Protein AF-0000000081416696 (afdb_homodimer)

pLDDT: mean 93.21, std 8.23, range [50.76, 98.92]

Secondary structure (DSSP, 8-state):
-HHHHHHHHHHHHHHHHHHHHHHHTT-EEE-TTSSS--EEE--THHHHHHHHHHHHHHHHHHHHHTS--HHHHHHHHHHHHHHHHHHHHHHHHHHHHSSS---HHHHHHHHGGGGHHHHHTT-S-SEEEETTTEEEE-TTHIIIIIHHHHHHHHHHHHHHS--STTHHHHHHHHHHHHHHHHHHHTT-HHHHHHHHHHHHHHHHHHHHHSSSPSB--HHHHHHHHHHHHHHHHHHTT-HHHHHHHTHHHHHHHHHHHHHHHTT-------EEETTEEE-SSSS--SHHHHHHHHHHHHHS---HHHHHHHHHHHHHHHHHHHHIIIIIS--/-HHHHHHHHHHHHHHHHHHHHHHHTT-EEE-TTSSS--EEE--THHHHHHHHHHHHHHHHHHHHHTS--HHHHHHHHHHHHHHHHHHHHHHHHHHHHSSS---HHHHHHHHGGGGHHHHHTT-S-SEEEETTTEEEE-TTHIIIIIHHHHHHHHHHHHTTS--STTHHHHHHHHHHHHHHHHHHHTT-HHHHHHHHHHHHHHHHHHHHHSSSPSB--HHHHHHHHHHHHHHHHHHTT-HHHHHHHTHHHHHHHHHHHHHHHTT-------EEETTEEE-SSSS--SHHHHHHHHHHHHHS---HHHHHHHHHHHHHHHHHHHHIIIIIS--

Nearest PDB structures (foldseek):
  5o5e-assembly1_A-2  TM=8.323E-01  e=2.726E-16  Homo sapiens
  6fwz-assembly1_A-2  TM=8.519E-01  e=1.423E-15  Homo sapiens
  6bw6-assembly2_C  TM=8.238E-01  e=9.415E-16  Homo sapiens
  6bw6-assembly2_D  TM=8.063E-01  e=1.423E-15  Homo sapiens
  6bw5-assembly2_C  TM=8.082E-01  e=3.907E-15  Homo sapiens

Foldseek 3Di:
DVLLQQLQVQLQVVLVVQLVVQVVVVQWDAQQQDPDGDTAHEQSQVSLLRSLLRSLVVVLVCCVPPVVPPLLNLLSVLLNQLLVQQLVLQVQQSVVVSPPGDDPVVSLVSNQCSQVSCLVSVFAAQFAQDPPPGTDRNPNCCSVPVRSCQLSVQLVLLVLQDRFFLQSLLLLLLLLVLLLVLCVLLVLPSLNSSSSSSNSSSNSSSVQRHVVHNYGNTSSNRSSSRNSSSSSCRNSVNVPLSVLLCVLSVVLVVLQVVCVVVVHPDDNYFHHDPQFTAHPDPDGSGLLNVLSVVCCVVPVGHHSNSSSVVVSVVSNVSSVVSCCVCNVVPD/DVLLQQLQVQLQVVLVVQLVVQVVVVQWDAQQQDPDGDTAHEQSQVSLLRSLLRSLVVVLVCCVPPVVPPLLNLLSVLLNQLLVQQLVLQVQQSVPVSPPGDDPVVSLVSNQCSQVSCLVSVFAAQFAQDPPPGTDRNPNCCSVPVRSCQLSVQLVLLVLQDRFFLQSLLLLLLLLVLLLVLCVLLVLPSLNSSSSSSNSSSNSSSVQRHVVHNYGNTSSNRSSSRNSSSSSCRNSSNVPLSVLLCVLSVVLVVLQVVCVVVVHPDDNYFHHDPQFGAHPDPDGSGLLNVLSVVCCVVPVGHHSNSSSVVVSVVSNVSSVVSCCVCNVVPD

Radius of gyration: 25.68 Å; Cα contacts (8 Å, |Δi|>4): 1309; chains: 2; bounding box: 55×77×44 Å

InterPro domains:
  IPR000715 Glycosyl transferase, family 4 [PF00953] (78-236)
  IPR000715 Glycosyl transferase, family 4 [PTHR22926] (2-326)

Solvent-accessible surface area (backbone atoms only — not comparable to full-atom values): 31859 Å² total; per-residue (Å²): 109,65,34,20,51,48,0,17,52,41,0,31,52,43,30,56,52,44,37,56,50,25,54,76,70,62,41,53,42,69,43,64,63,43,79,75,84,46,70,25,17,50,50,36,14,57,14,26,53,54,3,26,49,50,6,49,49,48,52,34,43,44,28,37,74,71,65,62,35,66,75,58,36,44,57,49,39,25,51,49,39,30,38,48,47,28,28,48,55,14,41,55,33,36,68,46,25,83,56,73,45,71,55,70,64,57,49,57,60,67,38,55,68,38,26,50,47,42,38,41,69,56,57,44,64,39,66,42,72,41,86,95,74,43,79,44,71,46,55,72,48,28,46,71,42,51,43,36,51,39,22,39,46,30,12,55,40,46,50,62,62,46,70,54,60,32,40,55,47,50,47,47,44,52,51,39,49,46,50,26,52,48,18,56,74,70,64,24,60,68,21,22,53,53,26,36,7,47,43,17,2,40,51,24,35,33,72,44,16,30,76,80,43,50,27,39,46,42,39,19,30,28,25,20,51,17,28,46,52,33,48,34,18,36,57,40,67,34,55,66,57,50,55,58,64,38,45,69,42,52,50,28,50,53,22,41,51,53,23,52,77,68,73,39,84,80,71,54,47,38,41,46,55,96,77,21,37,36,56,81,50,95,64,67,42,30,60,57,33,47,40,25,51,52,32,28,73,74,69,70,51,15,33,68,70,55,36,41,49,51,53,46,48,55,52,49,51,44,41,52,53,44,44,45,45,46,64,72,66,60,96,109,64,35,21,52,48,0,17,53,43,0,32,53,43,30,56,51,44,36,56,51,24,54,75,70,60,42,52,41,71,42,64,64,42,78,73,86,46,70,24,17,49,49,36,14,56,13,25,52,53,4,25,50,50,6,49,49,48,52,34,45,42,28,38,75,70,64,63,36,65,75,58,37,45,57,50,38,24,51,50,38,29,38,48,49,28,27,50,56,15,43,55,34,34,66,45,29,83,43,80,46,70,55,70,65,58,50,55,61,66,39,55,68,39,25,48,47,43,37,41,71,56,55,45,63,38,66,42,72,41,86,95,74,43,77,46,71,48,56,71,47,28,46,71,42,50,43,38,49,39,21,38,46,31,12,56,40,46,51,63,61,47,72,52,61,30,38,55,46,51,49,48,44,53,51,39,50,45,51,27,52,47,17,56,75,69,65,23,59,68,22,23,51,54,26,36,7,46,44,18,2,39,52,24,34,33,74,43,16,30,76,82,43,51,29,39,46,43,39,20,31,28,27,20,50,16,29,45,53,33,47,33,18,35,56,41,67,34,52,65,57,50,55,57,63,39,46,69,44,54,52,30,51,53,23,40,50,52,24,51,75,69,73,40,82,80,73,52,45,38,41,48,52,97,77,22,36,36,57,83,49,96,65,69,42,31,61,58,32,48,40,25,50,53,31,29,72,73,68,69,51,15,33,69,70,56,36,41,49,51,54,46,47,53,51,48,51,44,41,51,52,42,44,45,44,46,62,73,66,60,96

Sequence (662 aa):
MLSFAIALMTSYLVTKKWIEIARRRGLVGKDMNKEGDIKVAEAGGIGFIMGLAMGLLFMVAVNAFVYDNMSSIVYLLASLSVALMAAFVGFVDDVLGWKKGLSHRAKVISTLPIAVPLMAVKAGVSRMKIPFIGSIDLGIAYPLVVVPVGVVGAANAFNMIAGLNGLEASMSLIINGTLAVIALTHKAWISFAVAMSVLGATLGFWIWNKYPAKVFPGDVFTYTSGALIATIAILGNMEGPALMLFIPYFIELMLYIRGKLNGVEKESWGVPRGGCLEPPYDKCYSVTHVAMKILKKVKGCATEKEVVLLINAFEAVLAIIVLYLYVFRGWMLSFAIALMTSYLVTKKWIEIARRRGLVGKDMNKEGDIKVAEAGGIGFIMGLAMGLLFMVAVNAFVYDNMSSIVYLLASLSVALMAAFVGFVDDVLGWKKGLSHRAKVISTLPIAVPLMAVKAGVSRMKIPFIGSIDLGIAYPLVVVPVGVVGAANAFNMIAGLNGLEASMSLIINGTLAVIALTHKAWISFAVAMSVLGATLGFWIWNKYPAKVFPGDVFTYTSGALIATIAILGNMEGPALMLFIPYFIELMLYIRGKLNGVEKESWGVPRGGCLEPPYDKCYSVTHVAMKILKKVKGCATEKEVVLLINAFEAVLAIIVLYLYVFRGW

Organism: NCBI:txid940294

Structure (mmCIF, N/CA/C/O backbone):
data_AF-0000000081416696-model_v1
#
loop_
_entity.id
_entity.type
_entity.pdbx_description
1 polymer 'Glycosyl transferase family 4'
#
loop_
_atom_site.group_PDB
_atom_site.id
_atom_site.type_symbol
_atom_site.label_atom_id
_atom_site.label_alt_id
_atom_site.label_comp_id
_atom_site.label_asym_id
_atom_site.label_entity_id
_atom_site.label_seq_id
_atom_site.pdbx_PDB_ins_code
_atom_site.Cartn_x
_atom_site.Cartn_y
_atom_site.Cartn_z
_atom_site.occupancy
_atom_site.B_iso_or_equiv
_atom_site.auth_seq_id
_atom_site.auth_comp_id
_atom_site.auth_asym_id
_atom_site.auth_atom_id
_atom_site.pdbx_PDB_model_num
ATOM 1 N N . MET A 1 1 ? -12.095 4.549 21.254 1 85.12 1 MET A N 1
ATOM 2 C CA . MET A 1 1 ? -10.911 4.636 22.104 1 85.12 1 MET A CA 1
ATOM 3 C C . MET A 1 1 ? -9.953 3.483 21.822 1 85.12 1 MET A C 1
ATOM 5 O O . MET A 1 1 ? -8.74 3.684 21.739 1 85.12 1 MET A O 1
ATOM 9 N N . LEU A 1 2 ? -10.486 2.299 21.483 1 93.73 2 LEU A N 1
ATOM 10 C CA . LEU A 1 2 ? -9.581 1.17 21.293 1 93.73 2 LEU A CA 1
ATOM 11 C C . LEU A 1 2 ? -8.838 1.286 19.967 1 93.73 2 LEU A C 1
ATOM 13 O O . LEU A 1 2 ? -7.662 0.928 19.876 1 93.73 2 LEU A O 1
ATOM 17 N N . SER A 1 3 ? -9.586 1.805 18.985 1 97.03 3 SER A N 1
ATOM 18 C CA . SER A 1 3 ? -8.905 2.01 17.71 1 97.03 3 SER A CA 1
ATOM 19 C C . SER A 1 3 ? -7.73 2.971 17.86 1 97.03 3 SER A C 1
ATOM 21 O O . SER A 1 3 ? -6.677 2.771 17.252 1 97.03 3 SER A O 1
ATOM 23 N N . PHE A 1 4 ? -7.885 4.003 18.669 1 98.46 4 PHE A N 1
ATOM 24 C CA . PHE A 1 4 ? -6.823 4.954 18.975 1 98.46 4 PHE A CA 1
ATOM 25 C C . PHE A 1 4 ? -5.638 4.251 19.628 1 98.46 4 PHE A C 1
ATOM 27 O O . PHE A 1 4 ? -4.495 4.425 19.202 1 98.46 4 PHE A O 1
ATOM 34 N N . ALA A 1 5 ? -5.87 3.491 20.599 1 98.66 5 ALA A N 1
ATOM 35 C CA . ALA A 1 5 ? -4.825 2.823 21.37 1 98.66 5 ALA A CA 1
ATOM 36 C C . ALA A 1 5 ? -4.072 1.81 20.511 1 98.66 5 ALA A C 1
ATOM 38 O O . ALA A 1 5 ? -2.845 1.714 20.586 1 98.66 5 ALA A O 1
ATOM 39 N N . ILE A 1 6 ? -4.762 1.054 19.691 1 98.38 6 ILE A N 1
ATOM 40 C CA . ILE A 1 6 ? -4.158 0.052 18.819 1 98.38 6 ILE A CA 1
ATOM 41 C C . ILE A 1 6 ? -3.278 0.738 17.777 1 98.38 6 ILE A C 1
ATOM 43 O O . ILE A 1 6 ? -2.151 0.304 17.525 1 98.38 6 ILE A O 1
ATOM 47 N N . ALA A 1 7 ? -3.83 1.787 17.205 1 98.78 7 ALA A N 1
ATOM 48 C CA . ALA A 1 7 ? -3.068 2.54 16.213 1 98.78 7 ALA A CA 1
ATOM 49 C C . ALA A 1 7 ? -1.809 3.142 16.829 1 98.78 7 ALA A C 1
ATOM 51 O O . ALA A 1 7 ? -0.73 3.085 16.235 1 98.78 7 ALA A O 1
ATOM 52 N N . LEU A 1 8 ? -1.94 3.706 18.041 1 98.84 8 LEU A N 1
ATOM 53 C CA . LEU A 1 8 ? -0.821 4.324 18.744 1 98.84 8 LEU A CA 1
ATOM 54 C C . LEU A 1 8 ? 0.263 3.296 19.051 1 98.84 8 LEU A C 1
ATOM 56 O O . LEU A 1 8 ? 1.435 3.511 18.733 1 98.84 8 LEU A O 1
ATOM 60 N N . MET A 1 9 ? -0.101 2.217 19.604 1 98.67 9 MET A N 1
ATOM 61 C CA . MET A 1 9 ? 0.857 1.202 20.034 1 98.67 9 MET A CA 1
ATOM 62 C C . MET A 1 9 ? 1.576 0.59 18.836 1 98.67 9 MET A C 1
ATOM 64 O O . MET A 1 9 ? 2.796 0.422 18.859 1 98.67 9 MET A O 1
ATOM 68 N N . THR A 1 10 ? 0.815 0.265 17.812 1 98.21 10 THR A N 1
ATOM 69 C CA . THR A 1 10 ? 1.411 -0.324 16.618 1 98.21 10 THR A CA 1
ATOM 70 C C . THR A 1 10 ? 2.363 0.662 15.946 1 98.21 10 THR A C 1
ATOM 72 O O . THR A 1 10 ? 3.481 0.299 15.576 1 98.21 10 THR A O 1
ATOM 75 N N . SER A 1 11 ? 1.882 1.885 15.781 1 98.72 11 SER A N 1
ATOM 76 C CA . SER A 1 11 ? 2.724 2.904 15.164 1 98.72 11 SER A CA 1
ATOM 77 C C . SER A 1 11 ? 3.997 3.133 15.972 1 98.72 11 SER A C 1
ATOM 79 O O . SER A 1 11 ? 5.086 3.248 15.407 1 98.72 11 SER A O 1
ATOM 81 N N . TYR A 1 12 ? 3.86 3.195 17.269 1 98.73 12 TYR A N 1
ATOM 82 C CA . TYR A 1 12 ? 5.002 3.404 18.154 1 98.73 12 TYR A CA 1
ATOM 83 C C . TYR A 1 12 ? 6.015 2.275 18.012 1 98.73 12 TYR A C 1
ATOM 85 O O . TYR A 1 12 ? 7.205 2.523 17.802 1 98.73 12 TYR A O 1
ATOM 93 N N . LEU A 1 13 ? 5.591 1.072 18.057 1 98.22 13 LEU A N 1
ATOM 94 C CA . LEU A 1 13 ? 6.474 -0.089 18.073 1 98.22 13 LEU A CA 1
ATOM 95 C C . LEU A 1 13 ? 7.104 -0.311 16.702 1 98.22 13 LEU A C 1
ATOM 97 O O . LEU A 1 13 ? 8.296 -0.612 16.603 1 98.22 13 LEU A O 1
ATOM 101 N N . VAL A 1 14 ? 6.343 -0.173 15.678 1 97.16 14 VAL A N 1
ATOM 102 C CA . VAL A 1 14 ? 6.849 -0.414 14.331 1 97.16 14 VAL A CA 1
ATOM 103 C C . VAL A 1 14 ? 7.843 0.68 13.949 1 97.16 14 VAL A C 1
ATOM 105 O O . VAL A 1 14 ? 8.863 0.406 13.311 1 97.16 14 VAL A O 1
ATOM 108 N N . THR A 1 15 ? 7.529 1.902 14.332 1 98.39 15 THR A N 1
ATOM 109 C CA . THR A 1 15 ? 8.461 2.985 14.04 1 98.39 15 THR A CA 1
ATOM 110 C C . THR A 1 15 ? 9.79 2.763 14.757 1 98.39 15 THR A C 1
ATOM 112 O O . THR A 1 15 ? 10.857 2.979 14.179 1 98.39 15 THR A O 1
ATOM 115 N N . LYS A 1 16 ? 9.707 2.381 16.01 1 98.29 16 LYS A N 1
ATOM 116 C CA . LYS A 1 16 ? 10.922 2.077 16.759 1 98.29 16 LYS A CA 1
ATOM 117 C C . LYS A 1 16 ? 11.763 1.026 16.039 1 98.29 16 LYS A C 1
ATOM 119 O O . LYS A 1 16 ? 12.972 1.198 15.873 1 98.29 16 LYS A O 1
ATOM 124 N N . LYS A 1 17 ? 11.196 0.024 15.602 1 95.84 17 LYS A N 1
ATOM 125 C CA . LYS A 1 17 ? 11.897 -1.045 14.898 1 95.84 17 LYS A CA 1
ATOM 126 C C . LYS A 1 17 ? 12.426 -0.562 13.551 1 95.84 17 LYS A C 1
ATOM 128 O O . LYS A 1 17 ? 13.518 -0.949 13.131 1 95.84 17 LYS A O 1
ATOM 133 N N . TRP A 1 18 ? 11.648 0.202 12.893 1 95.61 18 TRP A N 1
ATOM 134 C CA . TRP A 1 18 ? 12.044 0.746 11.598 1 95.61 18 TRP A CA 1
ATOM 135 C C . TRP A 1 18 ? 13.314 1.582 11.723 1 95.61 18 TRP A C 1
ATOM 137 O O . TRP A 1 18 ? 14.209 1.493 10.879 1 95.61 18 TRP A O 1
ATOM 147 N N . ILE A 1 19 ? 13.359 2.384 12.738 1 97.78 19 ILE A N 1
ATOM 148 C CA . ILE A 1 19 ? 14.52 3.239 12.962 1 97.78 19 ILE A CA 1
ATOM 149 C C . ILE A 1 19 ? 15.783 2.384 13.042 1 97.78 19 ILE A C 1
ATOM 151 O O . ILE A 1 19 ? 16.793 2.697 12.408 1 97.78 19 ILE A O 1
ATOM 155 N N . GLU A 1 20 ? 15.732 1.344 13.732 1 96.11 20 GLU A N 1
ATOM 156 C CA . GLU A 1 20 ? 16.873 0.449 13.896 1 96.11 20 GLU A CA 1
ATOM 157 C C . GLU A 1 20 ? 17.277 -0.181 12.566 1 96.11 20 GLU A C 1
ATOM 159 O O . GLU A 1 20 ? 18.458 -0.194 12.213 1 96.11 20 GLU A O 1
ATOM 164 N N . ILE A 1 21 ? 16.35 -0.61 11.875 1 92.66 21 ILE A N 1
ATOM 165 C CA . ILE A 1 21 ? 16.604 -1.307 10.619 1 92.66 21 ILE A CA 1
ATOM 166 C C . ILE A 1 21 ? 17.117 -0.318 9.575 1 92.66 21 ILE A C 1
ATOM 168 O O . ILE A 1 21 ? 18.044 -0.626 8.822 1 92.66 21 ILE A O 1
ATOM 172 N N . ALA A 1 22 ? 16.474 0.804 9.516 1 92.74 22 ALA A N 1
ATOM 173 C CA . ALA A 1 22 ? 16.864 1.828 8.551 1 92.74 22 ALA A CA 1
ATOM 174 C C . ALA A 1 22 ? 18.312 2.259 8.764 1 92.74 22 ALA A C 1
ATOM 176 O O . ALA A 1 22 ? 19.067 2.417 7.801 1 92.74 22 ALA A O 1
ATOM 177 N N . ARG A 1 23 ? 18.675 2.413 9.991 1 93.56 23 ARG A N 1
ATOM 178 C CA . ARG A 1 23 ? 20.048 2.792 10.31 1 93.56 23 ARG A CA 1
ATOM 179 C C . ARG A 1 23 ? 21.027 1.696 9.905 1 93.56 23 ARG A C 1
ATOM 181 O O . ARG A 1 23 ? 22.079 1.978 9.326 1 93.56 23 ARG A O 1
ATOM 188 N N . ARG A 1 24 ? 20.683 0.532 10.166 1 91.83 24 ARG A N 1
ATOM 189 C CA . ARG A 1 24 ? 21.541 -0.607 9.857 1 91.83 24 ARG A CA 1
ATOM 190 C C . ARG A 1 24 ? 21.697 -0.783 8.351 1 91.83 24 ARG A C 1
ATOM 192 O O . ARG A 1 24 ? 22.754 -1.201 7.875 1 91.83 24 ARG A O 1
ATOM 199 N N . ARG A 1 25 ? 20.722 -0.306 7.587 1 87.95 25 ARG A N 1
ATOM 200 C CA . ARG A 1 25 ? 20.718 -0.556 6.149 1 87.95 25 ARG A CA 1
ATOM 201 C C . ARG A 1 25 ? 21.107 0.698 5.374 1 87.95 25 ARG A C 1
ATOM 203 O O . ARG A 1 25 ? 21.028 0.724 4.144 1 87.95 25 ARG A O 1
ATOM 210 N N . GLY A 1 26 ? 21.314 1.742 6.121 1 88.43 26 GLY A N 1
ATOM 211 C CA . GLY A 1 26 ? 21.778 2.968 5.493 1 88.43 26 GLY A CA 1
ATOM 212 C C . GLY A 1 26 ? 20.654 3.794 4.895 1 88.43 26 GLY A C 1
ATOM 213 O O . GLY A 1 26 ? 20.893 4.648 4.039 1 88.43 26 GLY A O 1
ATOM 214 N N . LEU A 1 27 ? 19.486 3.484 5.229 1 89.95 27 LEU A N 1
ATOM 215 C CA . LEU A 1 27 ? 18.342 4.288 4.813 1 89.95 27 LEU A CA 1
ATOM 216 C C . LEU A 1 27 ? 18.189 5.517 5.703 1 89.95 27 LEU A C 1
ATOM 218 O O . LEU A 1 27 ? 17.221 5.624 6.46 1 89.95 27 LEU A O 1
ATOM 222 N N . VAL A 1 28 ? 19.103 6.428 5.593 1 93.75 28 VAL A N 1
ATOM 223 C CA . VAL A 1 28 ? 19.168 7.606 6.451 1 93.75 28 VAL A CA 1
ATOM 224 C C . VAL A 1 28 ? 19.394 8.854 5.6 1 93.75 28 VAL A C 1
ATOM 226 O O . VAL A 1 28 ? 19.866 8.761 4.464 1 93.75 28 VAL A O 1
ATOM 229 N N . GLY A 1 29 ? 18.945 9.965 6.115 1 92.42 29 GLY A N 1
ATOM 230 C CA . GLY A 1 29 ? 19.168 11.264 5.5 1 92.42 29 GLY A CA 1
ATOM 231 C C . GLY A 1 29 ? 19.819 12.264 6.437 1 92.42 29 GLY A C 1
ATOM 232 O O . GLY A 1 29 ? 19.713 12.138 7.658 1 92.42 29 GLY A O 1
ATOM 233 N N . LYS A 1 30 ? 20.543 13.213 5.92 1 93.52 30 LYS A N 1
ATOM 234 C CA . LYS A 1 30 ? 21.181 14.262 6.71 1 93.52 30 LYS A CA 1
ATOM 235 C C . LYS A 1 30 ? 20.149 15.245 7.255 1 93.52 30 LYS A C 1
ATOM 237 O O . LYS A 1 30 ? 19.253 15.679 6.527 1 93.52 30 LYS A O 1
ATOM 242 N N . ASP A 1 31 ? 20.194 15.505 8.488 1 95.01 31 ASP A N 1
ATOM 243 C CA . ASP A 1 31 ? 19.392 16.588 9.05 1 95.01 31 ASP A CA 1
ATOM 244 C C . ASP A 1 31 ? 19.961 17.95 8.662 1 95.01 31 ASP A C 1
ATOM 246 O O . ASP A 1 31 ? 20.902 18.438 9.293 1 95.01 31 ASP A O 1
ATOM 250 N N . MET A 1 32 ? 19.344 18.6 7.781 1 92.29 32 MET A N 1
ATOM 251 C CA . MET A 1 32 ? 19.862 19.82 7.168 1 92.29 32 MET A CA 1
ATOM 252 C C . MET A 1 32 ? 19.814 20.985 8.151 1 92.29 32 MET A C 1
ATOM 254 O O . MET A 1 32 ? 20.457 22.013 7.933 1 92.29 32 MET A O 1
ATOM 258 N N . ASN A 1 33 ? 19.082 20.786 9.193 1 94.45 33 ASN A N 1
ATOM 259 C CA . ASN A 1 33 ? 18.886 21.878 10.142 1 94.45 33 ASN A CA 1
ATOM 260 C C . ASN A 1 33 ? 19.895 21.815 11.285 1 94.45 33 ASN A C 1
ATOM 262 O O . ASN A 1 33 ? 19.769 22.542 12.271 1 94.45 33 ASN A O 1
ATOM 266 N N . LYS A 1 34 ? 20.774 20.902 11.197 1 93.65 34 LYS A N 1
ATOM 267 C CA . LYS A 1 34 ? 21.815 20.737 12.207 1 93.65 34 LYS A CA 1
ATOM 268 C C . LYS A 1 34 ? 23.203 20.928 11.603 1 93.65 34 LYS A C 1
ATOM 270 O O . LYS A 1 34 ? 23.423 20.618 10.43 1 93.65 34 LYS A O 1
ATOM 275 N N . GLU A 1 35 ? 24.012 21.451 12.392 1 92.11 35 GLU A N 1
ATOM 276 C CA . GLU A 1 35 ? 25.411 21.503 11.977 1 92.11 35 GLU A CA 1
ATOM 277 C C . GLU A 1 35 ? 26.045 20.115 12.001 1 92.11 35 GLU A C 1
ATOM 279 O O . GLU A 1 35 ? 25.676 19.272 12.823 1 92.11 35 GLU A O 1
ATOM 284 N N . GLY A 1 36 ? 26.867 19.847 11.044 1 90.21 36 GLY A N 1
ATOM 285 C CA . GLY A 1 36 ? 27.518 18.548 10.987 1 90.21 36 GLY A CA 1
ATOM 286 C C . GLY A 1 36 ? 26.765 17.539 10.141 1 90.21 36 GLY A C 1
ATOM 287 O O . GLY A 1 36 ? 25.901 17.911 9.344 1 90.21 36 GLY A O 1
ATOM 288 N N . ASP A 1 37 ? 27.136 16.299 10.252 1 91.91 37 ASP A N 1
ATOM 289 C CA . ASP A 1 37 ? 26.553 15.231 9.446 1 91.91 37 ASP A CA 1
ATOM 290 C C . ASP A 1 37 ? 25.709 14.293 10.305 1 91.91 37 ASP A C 1
ATOM 292 O O . ASP A 1 37 ? 25.965 13.087 10.352 1 91.91 37 ASP A O 1
ATOM 296 N N . ILE A 1 38 ? 24.659 14.919 10.832 1 94.14 38 ILE A N 1
ATOM 297 C CA . ILE A 1 38 ? 23.744 14.133 11.653 1 94.14 38 ILE A CA 1
ATOM 298 C C . ILE A 1 38 ? 22.761 13.383 10.758 1 94.14 38 ILE A C 1
ATOM 300 O O . ILE A 1 38 ? 21.99 14 10.019 1 94.14 38 ILE A O 1
ATOM 304 N N . LYS A 1 39 ? 22.777 12.046 10.843 1 96.06 39 LYS A N 1
ATOM 305 C CA . LYS A 1 39 ? 21.928 11.204 10.003 1 96.06 39 LYS A CA 1
ATOM 306 C C . LYS A 1 39 ? 20.707 10.712 10.775 1 96.06 39 LYS A C 1
ATOM 308 O O . LYS A 1 39 ? 20.812 10.35 11.949 1 96.06 39 LYS A O 1
ATOM 313 N N . VAL A 1 40 ? 19.583 10.771 10.091 1 97.06 40 VAL A N 1
ATOM 314 C CA . VAL A 1 40 ? 18.316 10.365 10.69 1 97.06 40 VAL A CA 1
ATOM 315 C C . VAL A 1 40 ? 17.611 9.363 9.779 1 97.06 40 VAL A C 1
ATOM 317 O O . VAL A 1 40 ? 17.667 9.482 8.553 1 97.06 40 VAL A O 1
ATOM 320 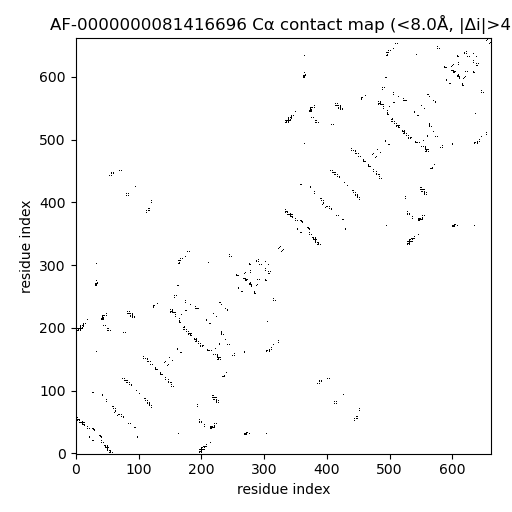N N . ALA A 1 41 ? 16.992 8.381 10.38 1 96.89 41 ALA A N 1
ATOM 321 C CA . ALA A 1 41 ? 16.253 7.389 9.603 1 96.89 41 ALA A CA 1
ATOM 322 C C . ALA A 1 41 ? 15.194 8.054 8.729 1 96.89 41 ALA A C 1
ATOM 324 O O . ALA A 1 41 ? 14.565 9.032 9.141 1 96.89 41 ALA A O 1
ATOM 325 N N . GLU A 1 42 ? 14.958 7.512 7.54 1 94.87 42 GLU A N 1
ATOM 326 C CA . GLU A 1 42 ? 13.986 8.058 6.597 1 94.87 42 GLU A CA 1
ATOM 327 C C . GLU A 1 42 ? 12.766 7.149 6.474 1 94.87 42 GLU A C 1
ATOM 329 O O . GLU A 1 42 ? 12.755 6.039 7.011 1 94.87 42 GLU A O 1
ATOM 334 N N . ALA A 1 43 ? 11.751 7.635 5.84 1 94.87 43 ALA A N 1
ATOM 335 C CA . ALA A 1 43 ? 10.535 6.891 5.52 1 94.87 43 ALA A CA 1
ATOM 336 C C . ALA A 1 43 ? 9.843 6.401 6.788 1 94.87 43 ALA A C 1
ATOM 338 O O . ALA A 1 43 ? 9.412 5.247 6.861 1 94.87 43 ALA A O 1
ATOM 339 N N . GLY A 1 44 ? 9.809 7.24 7.747 1 95.45 44 GLY A N 1
ATOM 340 C CA . GLY A 1 44 ? 9.202 6.88 9.018 1 95.45 44 GLY A CA 1
ATOM 341 C C . GLY A 1 44 ? 7.701 6.68 8.928 1 95.45 44 GLY A C 1
ATOM 342 O O . GLY A 1 44 ? 7.095 6.077 9.816 1 95.45 44 GLY A O 1
ATOM 343 N N . GLY A 1 45 ? 7.083 7.13 7.85 1 97.34 45 GLY A N 1
ATOM 344 C CA . GLY A 1 45 ? 5.655 6.968 7.629 1 97.34 45 GLY A CA 1
ATOM 345 C C . GLY A 1 45 ? 5.216 5.516 7.605 1 97.34 45 GLY A C 1
ATOM 346 O O . GLY A 1 45 ? 4.025 5.22 7.729 1 97.34 45 GLY A O 1
ATOM 347 N N . ILE A 1 46 ? 6.144 4.585 7.53 1 96.66 46 ILE A N 1
ATOM 348 C CA . ILE A 1 46 ? 5.834 3.16 7.519 1 96.66 46 ILE A CA 1
ATOM 349 C C . ILE A 1 46 ? 5.179 2.764 8.841 1 96.66 46 ILE A C 1
ATOM 351 O O . ILE A 1 46 ? 4.2 2.015 8.855 1 96.66 46 ILE A O 1
ATOM 355 N N . GLY A 1 47 ? 5.748 3.239 9.921 1 97.85 47 GLY A N 1
ATOM 356 C CA . GLY A 1 47 ? 5.133 2.966 11.21 1 97.85 47 GLY A CA 1
ATOM 357 C C . GLY A 1 47 ? 3.748 3.57 11.35 1 97.85 47 GLY A C 1
ATOM 358 O O . GLY A 1 47 ? 2.839 2.933 11.887 1 97.85 47 GLY A O 1
ATOM 359 N N . PHE A 1 48 ? 3.566 4.747 10.857 1 98.68 48 PHE A N 1
ATOM 360 C CA . PHE A 1 48 ? 2.294 5.46 10.88 1 98.68 48 PHE A CA 1
ATOM 361 C C . PHE A 1 48 ? 1.221 4.679 10.131 1 98.68 48 PHE A C 1
ATOM 363 O O . PHE A 1 48 ? 0.138 4.434 10.665 1 98.68 48 PHE A O 1
ATOM 370 N N . ILE A 1 49 ? 1.5 4.238 8.866 1 98.45 49 ILE A N 1
ATOM 371 C CA . ILE A 1 49 ? 0.492 3.592 8.031 1 98.45 49 ILE A CA 1
ATOM 372 C C . ILE A 1 49 ? 0.151 2.218 8.603 1 98.45 49 ILE A C 1
ATOM 374 O O . ILE A 1 49 ? -0.996 1.773 8.524 1 98.45 49 ILE A O 1
ATOM 378 N N . MET A 1 50 ? 1.114 1.532 9.155 1 97.72 50 MET A N 1
ATOM 379 C CA . MET A 1 50 ? 0.824 0.237 9.765 1 97.72 50 MET A CA 1
ATOM 380 C C . MET A 1 50 ? -0.071 0.4 10.988 1 97.72 50 MET A C 1
ATOM 382 O O . MET A 1 50 ? -0.996 -0.387 11.195 1 97.72 50 MET A O 1
ATOM 386 N N . GLY A 1 51 ? 0.257 1.393 11.8 1 98.42 51 GLY A N 1
ATOM 387 C CA . GLY A 1 51 ? -0.604 1.676 12.938 1 98.42 51 GLY A CA 1
ATOM 388 C C . GLY A 1 51 ? -2.01 2.081 12.536 1 98.42 51 GLY A C 1
ATOM 389 O O . GLY A 1 51 ? -2.988 1.596 13.109 1 98.42 51 GLY A O 1
ATOM 390 N N . LEU A 1 52 ? -2.104 2.948 11.583 1 98.64 52 LEU A N 1
ATOM 391 C CA . LEU A 1 52 ? -3.393 3.412 11.083 1 98.64 52 LEU A CA 1
ATOM 392 C C . LEU A 1 52 ? -4.219 2.248 10.546 1 98.64 52 LEU A C 1
ATOM 394 O O . LEU A 1 52 ? -5.41 2.137 10.844 1 98.64 52 LEU A O 1
ATOM 398 N N . ALA A 1 53 ? -3.585 1.42 9.709 1 98.25 53 ALA A N 1
ATOM 399 C CA . ALA A 1 53 ? -4.274 0.266 9.137 1 98.25 53 ALA A CA 1
ATOM 400 C C . ALA A 1 53 ? -4.817 -0.647 10.233 1 98.25 53 ALA A C 1
ATOM 402 O O . ALA A 1 53 ? -5.956 -1.114 10.153 1 98.25 53 ALA A O 1
ATOM 403 N N . MET A 1 54 ? -4.026 -0.856 11.255 1 97.99 54 MET A N 1
ATOM 404 C CA . MET A 1 54 ? -4.468 -1.722 12.344 1 97.99 54 MET A CA 1
ATOM 405 C C . MET A 1 54 ? -5.648 -1.103 13.086 1 97.99 54 MET A C 1
ATOM 407 O O . MET A 1 54 ? -6.567 -1.812 13.5 1 97.99 54 MET A O 1
ATOM 411 N N . GLY A 1 55 ? -5.568 0.179 13.315 1 98.45 55 GLY A N 1
ATOM 412 C CA . GLY A 1 55 ? -6.691 0.858 13.941 1 98.45 55 GLY A CA 1
ATOM 413 C C . GLY A 1 55 ? -7.972 0.762 13.133 1 98.45 55 GLY A C 1
ATOM 414 O O . GLY A 1 55 ? -9.033 0.45 13.677 1 98.45 55 GLY A O 1
ATOM 415 N N . LEU A 1 56 ? -7.89 1.012 11.866 1 98.34 56 LEU A N 1
ATOM 416 C CA . LEU A 1 56 ? -9.05 0.956 10.983 1 98.34 56 LEU A CA 1
ATOM 417 C C . LEU A 1 56 ? -9.579 -0.47 10.87 1 98.34 56 LEU A C 1
ATOM 419 O O . LEU A 1 56 ? -10.793 -0.687 10.851 1 98.34 56 LEU A O 1
ATOM 423 N N . LEU A 1 57 ? -8.649 -1.415 10.745 1 97.96 57 LEU A N 1
ATOM 424 C CA . LEU A 1 57 ? -9.058 -2.812 10.644 1 97.96 57 LEU A CA 1
ATOM 425 C C . LEU A 1 57 ? -9.791 -3.256 11.906 1 97.96 57 LEU A C 1
ATOM 427 O O . LEU A 1 57 ? -10.711 -4.074 11.84 1 97.96 57 LEU A O 1
ATOM 431 N N . PHE A 1 58 ? -9.328 -2.778 13.002 1 97.36 58 PHE A N 1
ATOM 432 C CA . PHE A 1 58 ? -10.042 -3.071 14.238 1 97.36 58 PHE A CA 1
ATOM 433 C C . PHE A 1 58 ? -11.486 -2.589 14.157 1 97.36 58 PHE A C 1
ATOM 435 O O . PHE A 1 58 ? -12.409 -3.312 14.537 1 97.36 58 PHE A O 1
ATOM 442 N N . MET A 1 59 ? -11.693 -1.391 13.69 1 97.37 59 MET A N 1
ATOM 443 C CA . MET A 1 59 ? -13.04 -0.844 13.561 1 97.37 59 MET A CA 1
ATOM 444 C C . MET A 1 59 ? -13.859 -1.644 12.553 1 97.37 59 MET A C 1
ATOM 446 O O . MET A 1 59 ? -15.061 -1.841 12.739 1 97.37 59 MET A O 1
ATOM 450 N N . VAL A 1 60 ? -13.221 -2.069 11.486 1 96.12 60 VAL A N 1
ATOM 451 C CA . VAL A 1 60 ? -13.879 -2.913 10.493 1 96.12 60 VAL A CA 1
ATOM 452 C C . VAL A 1 60 ? -14.345 -4.212 11.147 1 96.12 60 VAL A C 1
ATOM 454 O O . VAL A 1 60 ? -15.487 -4.635 10.956 1 96.12 60 VAL A O 1
ATOM 457 N N . ALA A 1 61 ? -13.497 -4.816 11.918 1 94.56 61 ALA A N 1
ATOM 458 C CA . ALA A 1 61 ? -13.817 -6.071 12.592 1 94.56 61 ALA A CA 1
ATOM 459 C C . ALA A 1 61 ? -14.959 -5.884 13.587 1 94.56 61 ALA A C 1
ATOM 461 O O . ALA A 1 61 ? -15.867 -6.716 13.663 1 94.56 61 ALA A O 1
ATOM 462 N N . VAL A 1 62 ? -14.91 -4.835 14.351 1 95.03 62 VAL A N 1
ATOM 463 C CA . VAL A 1 62 ? -15.938 -4.558 15.349 1 95.03 62 VAL A CA 1
ATOM 464 C C . VAL A 1 62 ? -17.289 -4.371 14.661 1 95.03 62 VAL A C 1
ATOM 466 O O . VAL A 1 62 ? -18.305 -4.899 15.119 1 95.03 62 VAL A O 1
ATOM 469 N N . ASN A 1 63 ? -17.308 -3.645 13.604 1 94.38 63 ASN A N 1
ATOM 470 C CA . ASN A 1 63 ? -18.557 -3.406 12.889 1 94.38 63 ASN A CA 1
ATOM 471 C C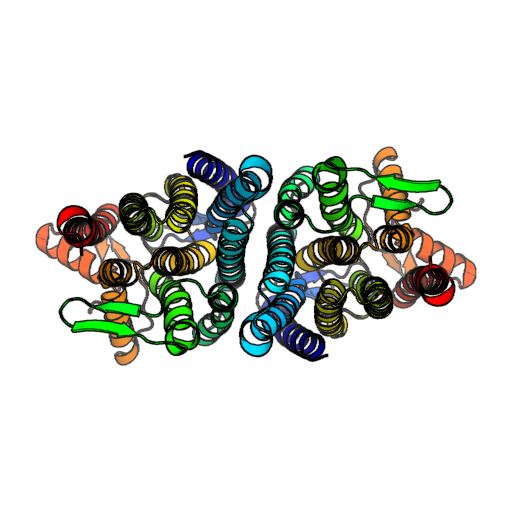 . ASN A 1 63 ? -19.067 -4.674 12.211 1 94.38 63 ASN A C 1
ATOM 473 O O . ASN A 1 63 ? -20.276 -4.865 12.071 1 94.38 63 ASN A O 1
ATOM 477 N N . ALA A 1 64 ? -18.161 -5.519 11.855 1 92.94 64 ALA A N 1
ATOM 478 C CA . ALA A 1 64 ? -18.538 -6.755 11.175 1 92.94 64 ALA A CA 1
ATOM 479 C C . ALA A 1 64 ? -19.069 -7.786 12.167 1 92.94 64 ALA A C 1
ATOM 481 O O . ALA A 1 64 ? -20.088 -8.433 11.914 1 92.94 64 ALA A O 1
ATOM 482 N N . PHE A 1 65 ? -18.469 -7.913 13.326 1 92.35 65 PHE A N 1
ATOM 483 C CA . PHE A 1 65 ? -18.717 -9.086 14.156 1 92.35 65 PHE A CA 1
ATOM 484 C C . PHE A 1 65 ? -19.44 -8.699 15.44 1 92.35 65 PHE A C 1
ATOM 486 O O . PHE A 1 65 ? -20.002 -9.556 16.125 1 92.35 65 PHE A O 1
ATOM 493 N N . VAL A 1 66 ? -19.373 -7.441 15.769 1 92.4 66 VAL A N 1
ATOM 494 C CA . VAL A 1 66 ? -20.052 -7.004 16.984 1 92.4 66 VAL A CA 1
ATOM 495 C C . VAL A 1 66 ? -21.344 -6.274 16.621 1 92.4 66 VAL A C 1
ATOM 497 O O . VAL A 1 66 ? -22.423 -6.636 17.095 1 92.4 66 VAL A O 1
ATOM 500 N N . TYR A 1 67 ? -21.312 -5.368 15.689 1 92.67 67 TYR A N 1
ATOM 501 C CA . TYR A 1 67 ? -22.464 -4.526 15.388 1 92.67 67 TYR A CA 1
ATOM 502 C C . TYR A 1 67 ? -23.202 -5.032 14.154 1 92.67 67 TYR A C 1
ATOM 504 O O . TYR A 1 67 ? -24.356 -4.664 13.919 1 92.67 67 TYR A O 1
ATOM 512 N N . ASP A 1 68 ? -22.528 -5.84 13.31 1 90.81 68 ASP A N 1
ATOM 513 C CA . ASP A 1 68 ? -23.083 -6.347 12.059 1 90.81 68 ASP A CA 1
ATOM 514 C C . ASP A 1 68 ? -23.609 -5.207 11.189 1 90.81 68 ASP A C 1
ATOM 516 O O . ASP A 1 68 ? -24.763 -5.231 10.756 1 90.81 68 ASP A O 1
ATOM 520 N N . ASN A 1 69 ? -22.863 -4.139 11.022 1 91.66 69 ASN A N 1
ATOM 521 C CA . ASN A 1 69 ? -23.219 -2.927 10.291 1 91.66 69 ASN A CA 1
ATOM 522 C C . ASN A 1 69 ? -22.44 -2.813 8.983 1 91.66 69 ASN A C 1
ATOM 524 O O . ASN A 1 69 ? -21.407 -2.144 8.928 1 91.66 69 ASN A O 1
ATOM 528 N N . MET A 1 70 ? -23.023 -3.272 7.954 1 87.84 70 MET A N 1
ATOM 529 C CA . MET A 1 70 ? -22.378 -3.321 6.645 1 87.84 70 MET A CA 1
ATOM 530 C C . MET A 1 70 ? -22.189 -1.918 6.078 1 87.84 70 MET A C 1
ATOM 532 O O . MET A 1 70 ? -21.213 -1.655 5.373 1 87.84 70 MET A O 1
ATOM 536 N N . SER A 1 71 ? -23.089 -1.078 6.44 1 89.79 71 SER A N 1
ATOM 537 C CA . SER A 1 71 ? -23.021 0.287 5.926 1 89.79 71 SER A CA 1
ATOM 538 C C . SER A 1 71 ? -21.763 0.999 6.413 1 89.79 71 SER A C 1
ATOM 540 O O . SER A 1 71 ? -21.125 1.732 5.654 1 89.79 71 SER A O 1
ATOM 542 N N . SER A 1 72 ? -21.333 0.771 7.644 1 94.51 72 SER A N 1
ATOM 543 C CA . SER A 1 72 ? -20.139 1.389 8.21 1 94.51 72 SER A CA 1
ATOM 544 C C . SER A 1 72 ? -18.87 0.781 7.622 1 94.51 72 SER A C 1
ATOM 546 O O . SER A 1 72 ? -17.878 1.483 7.413 1 94.51 72 SER A O 1
ATOM 548 N N . ILE A 1 73 ? -18.964 -0.497 7.328 1 96.29 73 ILE A N 1
ATOM 549 C CA . ILE A 1 73 ? -17.801 -1.239 6.855 1 96.29 73 ILE A CA 1
ATOM 550 C C . ILE A 1 73 ? -17.35 -0.685 5.505 1 96.29 73 ILE A C 1
ATOM 552 O O . ILE A 1 73 ? -16.15 -0.543 5.255 1 96.29 73 ILE A O 1
ATOM 556 N N . VAL A 1 74 ? -18.323 -0.291 4.694 1 95.84 74 VAL A N 1
ATOM 557 C CA . VAL A 1 74 ? -18.01 0.18 3.349 1 95.84 74 VAL A CA 1
ATOM 558 C C . VAL A 1 74 ? -17.2 1.472 3.43 1 95.84 74 VAL A C 1
ATOM 560 O O . VAL A 1 74 ? -16.211 1.638 2.712 1 95.84 74 VAL A O 1
ATOM 563 N N . TYR A 1 75 ? -17.534 2.382 4.284 1 97.57 75 TYR A N 1
ATOM 564 C CA . TYR A 1 75 ? -16.837 3.655 4.429 1 97.57 75 TYR A CA 1
ATOM 565 C C . TYR A 1 75 ? -15.46 3.455 5.051 1 97.57 75 TYR A C 1
ATOM 567 O O . TYR A 1 75 ? -14.503 4.144 4.691 1 97.57 75 TYR A O 1
ATOM 575 N N . LEU A 1 76 ? -15.361 2.499 5.983 1 98.15 76 LEU A N 1
ATOM 576 C CA . LEU A 1 76 ? -14.078 2.202 6.612 1 98.15 76 LEU A CA 1
ATOM 577 C C . LEU A 1 76 ? -13.113 1.578 5.61 1 98.15 76 LEU A C 1
ATOM 579 O O . LEU A 1 76 ? -11.929 1.921 5.586 1 98.15 76 LEU A O 1
ATOM 583 N N . LEU A 1 77 ? -13.622 0.723 4.772 1 98.09 77 LEU A N 1
ATOM 584 C CA . LEU A 1 77 ? -12.79 0.103 3.746 1 98.09 77 LEU A CA 1
ATOM 585 C C . LEU A 1 77 ? -12.363 1.127 2.699 1 98.09 77 LEU A C 1
ATOM 587 O O . LEU A 1 77 ? -11.245 1.065 2.184 1 98.09 77 LEU A O 1
ATOM 591 N N . ALA A 1 78 ? -13.273 2.01 2.348 1 98.2 78 ALA A N 1
ATOM 592 C CA . ALA A 1 78 ? -12.913 3.093 1.437 1 98.2 78 ALA A CA 1
ATOM 593 C C . ALA A 1 78 ? -11.791 3.949 2.018 1 98.2 78 ALA A C 1
ATOM 595 O O . ALA A 1 78 ? -10.83 4.281 1.321 1 98.2 78 ALA A O 1
ATOM 596 N N . SER A 1 79 ? -11.902 4.276 3.282 1 98.65 79 SER A N 1
ATOM 597 C CA . SER A 1 79 ? -10.879 5.066 3.96 1 98.65 79 SER A CA 1
ATOM 598 C C . SER A 1 79 ? -9.542 4.332 3.989 1 98.65 79 SER A C 1
ATOM 600 O O . SER A 1 79 ? -8.49 4.938 3.775 1 98.65 79 SER A O 1
ATOM 602 N N . LEU A 1 80 ? -9.622 3.059 4.288 1 98.63 80 LEU A N 1
ATOM 603 C CA . LEU A 1 80 ? -8.421 2.23 4.309 1 98.63 80 LEU A CA 1
ATOM 604 C C . LEU A 1 80 ? -7.758 2.199 2.936 1 98.63 80 LEU A C 1
ATOM 606 O O . LEU A 1 80 ? -6.533 2.29 2.832 1 98.63 80 LEU A O 1
ATOM 610 N N . SER A 1 81 ? -8.539 2.076 1.905 1 98.41 81 SER A N 1
ATOM 611 C CA . SER A 1 81 ? -8.019 2.056 0.542 1 98.41 81 SER A CA 1
ATOM 612 C C . SER A 1 81 ? -7.32 3.368 0.198 1 98.41 81 SER A C 1
ATOM 614 O O . SER A 1 81 ? -6.241 3.365 -0.399 1 98.41 81 SER A O 1
ATOM 616 N N . VAL A 1 82 ? -7.934 4.455 0.558 1 98.54 82 VAL A N 1
ATOM 617 C CA . VAL A 1 82 ? -7.345 5.77 0.325 1 98.54 82 VAL A CA 1
ATOM 618 C C . VAL A 1 82 ? -5.996 5.864 1.035 1 98.54 82 VAL A C 1
ATOM 620 O O . VAL A 1 82 ? -5.003 6.287 0.439 1 98.54 82 VAL A O 1
ATOM 623 N N . ALA A 1 83 ? -5.987 5.463 2.272 1 98.62 83 ALA A N 1
ATOM 624 C CA . ALA A 1 83 ? -4.77 5.525 3.077 1 98.62 83 ALA A CA 1
ATOM 625 C C . ALA A 1 83 ? -3.661 4.677 2.462 1 98.62 83 ALA A C 1
ATOM 627 O O . ALA A 1 83 ? -2.523 5.133 2.328 1 98.62 83 ALA A O 1
ATOM 628 N N . LEU A 1 84 ? -3.993 3.498 2.083 1 98.28 84 LEU A N 1
ATOM 629 C CA . LEU A 1 84 ? -3.001 2.557 1.575 1 98.28 84 LEU A CA 1
ATOM 630 C C . LEU A 1 84 ? -2.479 3 0.212 1 98.28 84 LEU A C 1
ATOM 632 O O . LEU A 1 84 ? -1.293 2.842 -0.084 1 98.28 84 LEU A O 1
ATOM 636 N N . MET A 1 85 ? -3.341 3.472 -0.621 1 97.84 85 MET A N 1
ATOM 637 C CA . MET A 1 85 ? -2.9 3.949 -1.929 1 97.84 85 MET A CA 1
ATOM 638 C C . MET A 1 85 ? -1.971 5.15 -1.785 1 97.84 85 MET A C 1
ATOM 640 O O . MET A 1 85 ? -0.935 5.222 -2.448 1 97.84 85 MET A O 1
ATOM 644 N N . ALA A 1 86 ? -2.381 6.072 -0.927 1 97.59 86 ALA A N 1
ATOM 645 C CA . ALA A 1 86 ? -1.528 7.232 -0.685 1 97.59 86 ALA A CA 1
ATOM 646 C C . ALA A 1 86 ? -0.179 6.811 -0.109 1 97.59 86 ALA A C 1
ATOM 648 O O . ALA A 1 86 ? 0.863 7.339 -0.502 1 97.59 86 ALA A O 1
ATOM 649 N N . ALA A 1 87 ? -0.223 5.9 0.831 1 97.48 87 ALA A N 1
ATOM 650 C CA . ALA A 1 87 ? 0.997 5.402 1.461 1 97.48 87 ALA A CA 1
ATOM 651 C C . ALA A 1 87 ? 1.901 4.716 0.441 1 97.48 87 ALA A C 1
ATOM 653 O O . ALA A 1 87 ? 3.127 4.833 0.511 1 97.48 87 ALA A O 1
ATOM 654 N N . PHE A 1 88 ? 1.303 3.984 -0.411 1 95.17 88 PHE A N 1
ATOM 655 C CA . PHE A 1 88 ? 2.079 3.269 -1.418 1 95.17 88 PHE A CA 1
ATOM 656 C C . PHE A 1 88 ? 2.793 4.245 -2.346 1 95.17 88 PHE A C 1
ATOM 658 O O . PHE A 1 88 ? 3.982 4.085 -2.627 1 95.17 88 PHE A O 1
ATOM 665 N N . VAL A 1 89 ? 2.096 5.234 -2.823 1 93.6 89 VAL A N 1
ATOM 666 C CA . VAL A 1 89 ? 2.684 6.267 -3.67 1 93.6 89 VAL A CA 1
ATOM 667 C C . VAL A 1 89 ? 3.811 6.972 -2.919 1 93.6 89 VAL A C 1
ATOM 669 O O . VAL A 1 89 ? 4.903 7.16 -3.461 1 93.6 89 VAL A O 1
ATOM 672 N N . GLY A 1 90 ? 3.521 7.307 -1.686 1 94.76 90 GLY A N 1
ATOM 673 C CA . GLY A 1 90 ? 4.523 7.972 -0.868 1 94.76 90 GLY A CA 1
ATOM 674 C C . GLY A 1 90 ? 5.755 7.122 -0.624 1 94.76 90 GLY A C 1
ATOM 675 O O . GLY A 1 90 ? 6.88 7.625 -0.657 1 94.76 90 GLY A O 1
ATOM 676 N N . PHE A 1 91 ? 5.576 5.862 -0.405 1 93.77 91 PHE A N 1
ATOM 677 C CA . PHE A 1 91 ? 6.691 4.972 -0.107 1 93.77 91 PHE A CA 1
ATOM 678 C C . PHE A 1 91 ? 7.571 4.775 -1.336 1 93.77 91 PHE A C 1
ATOM 680 O O . PHE A 1 91 ? 8.798 4.738 -1.229 1 93.77 91 PHE A O 1
ATOM 687 N N . VAL A 1 92 ? 6.962 4.587 -2.465 1 92.05 92 VAL A N 1
ATOM 688 C CA . VAL A 1 92 ? 7.721 4.485 -3.706 1 92.05 92 VAL A CA 1
ATOM 689 C C . VAL A 1 92 ? 8.567 5.741 -3.9 1 92.05 92 VAL A C 1
ATOM 691 O O . VAL A 1 92 ? 9.744 5.656 -4.257 1 92.05 92 VAL A O 1
ATOM 694 N N . ASP A 1 93 ? 8.024 6.84 -3.609 1 91.43 93 ASP A N 1
ATOM 695 C CA . ASP A 1 93 ? 8.742 8.104 -3.74 1 91.43 93 ASP A CA 1
ATOM 696 C C . ASP A 1 93 ? 9.894 8.187 -2.742 1 91.43 93 ASP A C 1
ATOM 698 O O . ASP A 1 93 ? 10.977 8.674 -3.074 1 91.43 93 ASP A O 1
ATOM 702 N N . ASP A 1 94 ? 9.662 7.765 -1.52 1 91.93 94 ASP A N 1
ATOM 703 C CA . ASP A 1 94 ? 10.704 7.767 -0.498 1 91.93 94 ASP A CA 1
ATOM 704 C C . ASP A 1 94 ? 11.888 6.9 -0.92 1 91.93 94 ASP A C 1
ATOM 706 O O . ASP A 1 94 ? 13.044 7.27 -0.702 1 91.93 94 ASP A O 1
ATOM 710 N N . VAL A 1 95 ? 11.584 5.808 -1.495 1 86.65 95 VAL A N 1
ATOM 711 C CA . VAL A 1 95 ? 12.623 4.863 -1.89 1 86.65 95 VAL A CA 1
ATOM 712 C C . VAL A 1 95 ? 13.404 5.421 -3.078 1 86.65 95 VAL A C 1
ATOM 714 O O . VAL A 1 95 ? 14.623 5.255 -3.16 1 86.65 95 VAL A O 1
ATOM 717 N N . LEU A 1 96 ? 12.647 6.091 -3.945 1 84.55 96 LEU A N 1
ATOM 718 C CA . LEU A 1 96 ? 13.296 6.641 -5.129 1 84.55 96 LEU A CA 1
ATOM 719 C C . LEU A 1 96 ? 14.066 7.912 -4.786 1 84.55 96 LEU A C 1
ATOM 721 O O . LEU A 1 96 ? 15.021 8.271 -5.479 1 84.55 96 LEU A O 1
ATOM 725 N N . GLY A 1 97 ? 13.411 8.808 -3.866 1 73.03 97 GLY A N 1
ATOM 726 C CA . GLY A 1 97 ? 14.01 10.071 -3.466 1 73.03 97 GLY A CA 1
ATOM 727 C C . GLY A 1 97 ? 15.205 9.899 -2.546 1 73.03 97 GLY A C 1
ATOM 728 O O . GLY A 1 97 ? 15.947 10.852 -2.3 1 73.03 97 GLY A O 1
ATOM 729 N N . TRP A 1 98 ? 15.2 8.965 -1.653 1 53.9 98 TRP A N 1
ATOM 730 C CA . TRP A 1 98 ? 16.431 8.739 -0.903 1 53.9 98 TRP A CA 1
ATOM 731 C C . TRP A 1 98 ? 17.655 9.031 -1.764 1 53.9 98 TRP A C 1
ATOM 733 O O . TRP A 1 98 ? 18.705 9.421 -1.248 1 53.9 98 TRP A O 1
ATOM 743 N N . LYS A 1 99 ? 17.171 9.211 -2.979 1 50.76 99 LYS A N 1
ATOM 744 C CA . LYS A 1 99 ? 18.11 9.883 -3.873 1 50.76 99 LYS A CA 1
ATOM 745 C C . LYS A 1 99 ? 17.431 11.023 -4.626 1 50.76 99 LYS A C 1
ATOM 747 O O . LYS A 1 99 ? 16.73 11.84 -4.026 1 50.76 99 LYS A O 1
ATOM 752 N N . LYS A 1 100 ? 16.969 11.286 -5.703 1 58.1 100 LYS A N 1
ATOM 753 C CA . LYS A 1 100 ? 16.196 12.282 -6.439 1 58.1 100 LYS A CA 1
ATOM 754 C C . LYS A 1 100 ? 14.804 11.755 -6.779 1 58.1 100 LYS A C 1
ATOM 756 O O . LYS A 1 100 ? 14.666 10.665 -7.338 1 58.1 100 LYS A O 1
ATOM 761 N N . GLY A 1 101 ? 13.82 11.833 -5.906 1 61.19 101 GLY A N 1
ATOM 762 C CA . GLY A 1 101 ? 12.453 11.344 -5.992 1 61.19 101 GLY A CA 1
ATOM 763 C C . GLY A 1 101 ? 11.845 11.511 -7.372 1 61.19 101 GLY A C 1
ATOM 764 O O . GLY A 1 101 ? 12.567 11.645 -8.362 1 61.19 101 GLY A O 1
ATOM 765 N N . LEU A 1 102 ? 10.45 11.239 -7.551 1 66.64 102 LEU A N 1
ATOM 766 C CA . LEU A 1 102 ? 9.66 11.441 -8.76 1 66.64 102 LEU A CA 1
ATOM 767 C C . LEU A 1 102 ? 9.522 12.927 -9.076 1 66.64 102 LEU A C 1
ATOM 769 O O . LEU A 1 102 ? 9.63 13.769 -8.182 1 66.64 102 LEU A O 1
ATOM 773 N N . SER A 1 103 ? 9.317 13.168 -10.378 1 72.39 103 SER A N 1
ATOM 774 C CA . SER A 1 103 ? 8.979 14.542 -10.739 1 72.39 103 SER A CA 1
ATOM 775 C C . SER A 1 103 ? 7.669 14.977 -10.092 1 72.39 103 SER A C 1
ATOM 777 O O . SER A 1 103 ? 6.848 14.138 -9.713 1 72.39 103 SER A O 1
ATOM 779 N N . HIS A 1 104 ? 7.505 16.21 -9.922 1 70.02 104 HIS A N 1
ATOM 780 C CA . HIS A 1 104 ? 6.302 16.758 -9.306 1 70.02 104 HIS A CA 1
ATOM 781 C C . HIS A 1 104 ? 5.05 16.331 -10.065 1 70.02 104 HIS A C 1
ATOM 783 O O . HIS A 1 104 ? 4.049 15.949 -9.455 1 70.02 104 HIS A O 1
ATOM 789 N N . ARG A 1 105 ? 5.135 16.312 -11.333 1 70.57 105 ARG A N 1
ATOM 790 C CA . ARG A 1 105 ? 3.994 15.926 -12.157 1 70.57 105 ARG A CA 1
ATOM 791 C C . ARG A 1 105 ? 3.641 14.457 -11.95 1 70.57 105 ARG A C 1
ATOM 793 O O . ARG A 1 105 ? 2.466 14.108 -11.822 1 70.57 105 ARG A O 1
ATOM 800 N N . ALA A 1 106 ? 4.632 13.725 -11.91 1 74.88 106 ALA A N 1
ATOM 801 C CA . ALA A 1 106 ? 4.415 12.292 -11.723 1 74.88 106 ALA A CA 1
ATOM 802 C C . ALA A 1 106 ? 3.776 12.006 -10.367 1 74.88 106 ALA A C 1
ATOM 804 O O . ALA A 1 106 ? 2.92 11.127 -10.251 1 74.88 106 ALA A O 1
ATOM 805 N N . LYS A 1 107 ? 4.15 12.799 -9.482 1 79.17 107 LYS A N 1
ATOM 806 C CA . LYS A 1 107 ? 3.601 12.624 -8.141 1 79.17 107 LYS A CA 1
ATOM 807 C C . LYS A 1 107 ? 2.114 12.969 -8.106 1 79.17 107 LYS A C 1
ATOM 809 O O . LYS A 1 107 ? 1.302 12.187 -7.608 1 79.17 107 LYS A O 1
ATOM 814 N N . VAL A 1 108 ? 1.828 14.04 -8.704 1 76.3 108 VAL A N 1
ATOM 815 C CA . VAL A 1 108 ? 0.437 14.482 -8.711 1 76.3 108 VAL A CA 1
ATOM 816 C C . VAL A 1 108 ? -0.422 13.474 -9.471 1 76.3 108 VAL A C 1
ATOM 818 O O . VAL A 1 108 ? -1.493 13.082 -9.001 1 76.3 108 VAL A O 1
ATOM 821 N N . ILE A 1 109 ? 0.005 12.974 -10.549 1 80.71 109 ILE A N 1
ATOM 822 C CA . ILE A 1 109 ? -0.745 12.04 -11.382 1 80.71 109 ILE A CA 1
ATOM 823 C C . ILE A 1 109 ? -0.953 10.729 -10.628 1 80.71 109 ILE A C 1
ATOM 825 O O . ILE A 1 109 ? -2.028 10.128 -10.701 1 80.71 109 ILE A O 1
ATOM 829 N N . SER A 1 110 ? -0.006 10.398 -9.895 1 84.44 110 SER A N 1
ATOM 830 C CA . SER A 1 110 ? -0.053 9.12 -9.192 1 84.44 110 SER A CA 1
ATOM 831 C C . SER A 1 110 ? -1.052 9.159 -8.04 1 84.44 110 SER A C 1
ATOM 833 O O . SER A 1 110 ? -1.502 8.113 -7.567 1 84.44 110 SER A O 1
ATOM 835 N N . THR A 1 111 ? -1.433 10.353 -7.623 1 87.32 111 THR A N 1
ATOM 836 C CA . THR A 1 111 ? -2.334 10.457 -6.48 1 87.32 111 THR A CA 1
ATOM 837 C C . THR A 1 111 ? -3.78 10.603 -6.943 1 87.32 111 THR A C 1
ATOM 839 O O . THR A 1 111 ? -4.709 10.476 -6.142 1 87.32 111 THR A O 1
ATOM 842 N N . LEU A 1 112 ? -3.989 10.735 -8.175 1 90.61 112 LEU A N 1
ATOM 843 C CA . LEU A 1 112 ? -5.326 10.996 -8.698 1 90.61 112 LEU A CA 1
ATOM 844 C C . LEU A 1 112 ? -6.272 9.846 -8.371 1 90.61 112 LEU A C 1
ATOM 846 O O . LEU A 1 112 ? -7.391 10.07 -7.905 1 90.61 112 LEU A O 1
ATOM 850 N N . PRO A 1 113 ? -5.813 8.599 -8.504 1 94.5 113 PRO A N 1
ATOM 851 C CA . PRO A 1 113 ? -6.747 7.492 -8.285 1 94.5 113 PRO A CA 1
ATOM 852 C C . PRO A 1 113 ? -7.117 7.315 -6.814 1 94.5 113 PRO A C 1
ATOM 854 O O . PRO A 1 113 ? -8.072 6.601 -6.495 1 94.5 113 PRO A O 1
ATOM 857 N N . ILE A 1 114 ? -6.482 7.979 -5.911 1 96.63 114 ILE A N 1
ATOM 858 C CA . ILE A 1 114 ? -6.611 7.765 -4.473 1 96.63 114 ILE A CA 1
ATOM 859 C C . ILE A 1 114 ? -8.011 8.169 -4.015 1 96.63 114 ILE A C 1
ATOM 861 O O . ILE A 1 114 ? -8.511 7.663 -3.007 1 96.63 114 ILE A O 1
ATOM 865 N N . ALA A 1 115 ? -8.689 9.021 -4.802 1 97.31 115 ALA A N 1
ATOM 866 C CA . ALA A 1 115 ? -9.975 9.573 -4.385 1 97.31 115 ALA A CA 1
ATOM 867 C C . ALA A 1 115 ? -11.124 8.654 -4.79 1 97.31 115 ALA A C 1
ATOM 869 O O . ALA A 1 115 ? -12.245 8.797 -4.297 1 97.31 115 ALA A O 1
ATOM 870 N N . VAL A 1 116 ? -10.913 7.686 -5.64 1 97.12 116 VAL A N 1
ATOM 871 C CA . VAL A 1 116 ? -11.955 6.902 -6.294 1 97.12 116 VAL A CA 1
ATOM 872 C C . VAL A 1 116 ? -12.758 6.134 -5.246 1 97.12 116 VAL A C 1
ATOM 874 O O . VAL A 1 116 ? -13.987 6.062 -5.326 1 97.12 116 VAL A O 1
ATOM 877 N N . PRO A 1 117 ? -12.157 5.557 -4.242 1 97.84 117 PRO A N 1
ATOM 878 C CA . PRO A 1 117 ? -12.949 4.825 -3.251 1 97.84 117 PRO A CA 1
ATOM 879 C C . PRO A 1 117 ? -13.999 5.702 -2.572 1 97.84 117 PRO A C 1
ATOM 881 O O . PRO A 1 117 ? -15.141 5.273 -2.389 1 97.84 117 PRO A O 1
ATOM 884 N N . LEU A 1 118 ? -13.607 6.901 -2.257 1 97.51 118 LEU A N 1
ATOM 885 C CA . LEU A 1 118 ? -14.554 7.794 -1.598 1 97.51 118 LEU A CA 1
ATOM 886 C C . LEU A 1 118 ? -15.642 8.243 -2.568 1 97.51 118 LEU A C 1
ATOM 888 O O . LEU A 1 118 ? -16.804 8.386 -2.181 1 97.51 118 LEU A O 1
ATOM 892 N N . MET A 1 119 ? -15.234 8.521 -3.781 1 96.46 119 MET A N 1
ATOM 893 C CA . MET A 1 119 ? -16.216 8.861 -4.807 1 96.46 119 MET A CA 1
ATOM 894 C C . MET A 1 119 ? -17.252 7.753 -4.958 1 96.46 119 MET A C 1
ATOM 896 O O . MET A 1 119 ? -18.452 8.025 -5.034 1 96.46 119 MET A O 1
ATOM 900 N N . ALA A 1 120 ? -16.806 6.549 -4.924 1 94.72 120 ALA A N 1
ATOM 901 C CA . ALA A 1 120 ? -17.617 5.382 -5.265 1 94.72 120 ALA A CA 1
ATOM 902 C C . ALA A 1 120 ? -18.624 5.074 -4.161 1 94.72 120 ALA A C 1
ATOM 904 O O . ALA A 1 120 ? -19.725 4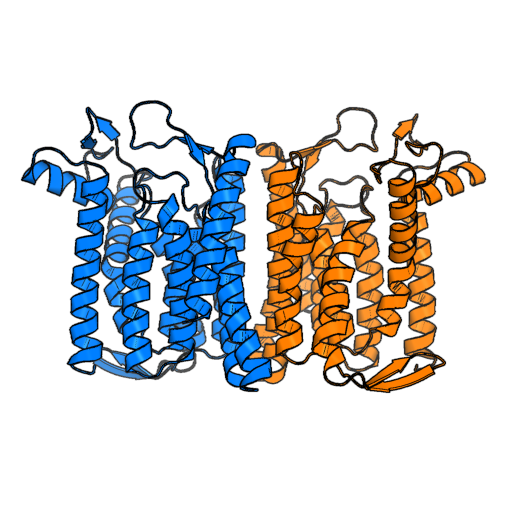.59 -4.434 1 94.72 120 ALA A O 1
ATOM 905 N N . VAL A 1 121 ? -18.264 5.333 -2.947 1 94.67 121 VAL A N 1
ATOM 906 C CA . VAL A 1 121 ? -19.186 5.033 -1.857 1 94.67 121 VAL A CA 1
ATOM 907 C C . VAL A 1 121 ? -20.087 6.238 -1.596 1 94.67 121 VAL A C 1
ATOM 909 O O . VAL A 1 121 ? -20.816 6.272 -0.602 1 94.67 121 VAL A O 1
ATOM 912 N N . LYS A 1 122 ? -19.935 7.284 -2.471 1 92.29 122 LYS A N 1
ATOM 913 C CA . LYS A 1 122 ? -20.748 8.493 -2.372 1 92.29 122 LYS A CA 1
ATOM 914 C C . LYS A 1 122 ? -20.614 9.133 -0.993 1 92.29 122 LYS A C 1
ATOM 916 O O . LYS A 1 122 ? -21.617 9.439 -0.345 1 92.29 122 LYS A O 1
ATOM 921 N N . ALA A 1 123 ? -19.345 9.223 -0.624 1 92.76 123 ALA A N 1
ATOM 922 C CA . ALA A 1 123 ? -19.056 9.822 0.676 1 92.76 123 ALA A CA 1
ATOM 923 C C . ALA A 1 123 ? -19.419 11.305 0.69 1 92.76 123 ALA A C 1
ATOM 925 O O . ALA A 1 123 ? -19.184 12.016 -0.29 1 92.76 123 ALA A O 1
ATOM 926 N N . GLY A 1 124 ? -20.023 11.744 1.812 1 89.13 124 GLY A N 1
ATOM 927 C CA . GLY A 1 124 ? -20.376 13.144 1.982 1 89.13 124 GLY A CA 1
ATOM 928 C C . GLY A 1 124 ? -21.742 13.487 1.419 1 89.13 124 GLY A C 1
ATOM 929 O O . GLY A 1 124 ? -22.495 12.598 1.016 1 89.13 124 GLY A O 1
ATOM 930 N N . VAL A 1 125 ? -22.076 14.733 1.532 1 87.72 125 VAL A N 1
ATOM 931 C CA . VAL A 1 125 ? -23.36 15.246 1.067 1 87.72 125 VAL A CA 1
ATOM 932 C C . VAL A 1 125 ? -23.134 16.38 0.069 1 87.72 125 VAL A C 1
ATOM 934 O O . VAL A 1 125 ? -22.235 17.204 0.25 1 87.72 125 VAL A O 1
ATOM 937 N N . SER A 1 126 ? -23.84 16.327 -0.965 1 86.5 126 SER A N 1
ATOM 938 C CA . SER A 1 126 ? -23.673 17.317 -2.024 1 86.5 126 SER A CA 1
ATOM 939 C C . SER A 1 126 ? -24.172 18.689 -1.582 1 86.5 126 SER A C 1
ATOM 941 O O . SER A 1 126 ? -23.765 19.711 -2.137 1 86.5 126 SER A O 1
ATOM 943 N N . ARG A 1 127 ? -25.138 18.713 -0.592 1 82.83 127 ARG A N 1
ATOM 944 C CA . ARG A 1 127 ? -25.646 19.978 -0.071 1 82.83 127 ARG A CA 1
ATOM 945 C C . ARG A 1 127 ? -24.716 20.543 0.997 1 82.83 127 ARG A C 1
ATOM 947 O O . ARG A 1 127 ? -24.538 19.939 2.056 1 82.83 127 ARG A O 1
ATOM 954 N N . MET A 1 128 ? -23.828 21.531 0.652 1 75.86 128 MET A N 1
ATOM 955 C CA . MET A 1 128 ? -22.842 22.121 1.552 1 75.86 128 MET A CA 1
ATOM 956 C C . MET A 1 128 ? -23.288 23.504 2.016 1 75.86 128 MET A C 1
ATOM 958 O O . MET A 1 128 ? -23.894 24.255 1.249 1 75.86 128 MET A O 1
ATOM 962 N N . LYS A 1 129 ? -23.285 23.798 3.251 1 68.51 129 LYS A N 1
ATOM 963 C CA . LYS A 1 129 ? -23.573 25.126 3.784 1 68.51 129 LYS A CA 1
ATOM 964 C C . LYS A 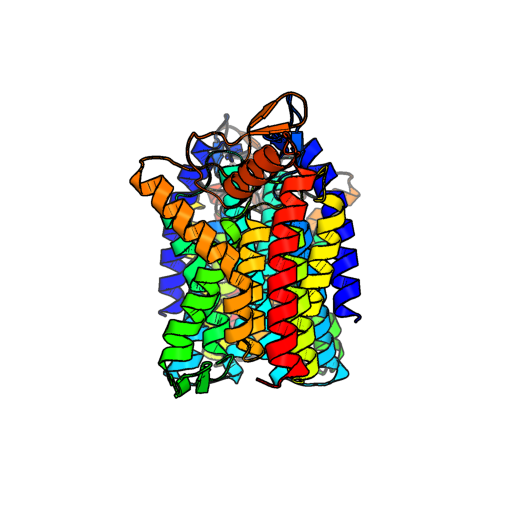1 129 ? -22.314 25.987 3.827 1 68.51 129 LYS A C 1
ATOM 966 O O . LYS A 1 129 ? -21.34 25.638 4.497 1 68.51 129 LYS A O 1
ATOM 971 N N . ILE A 1 130 ? -22.128 26.861 3.018 1 62.35 130 ILE A N 1
ATOM 972 C CA . ILE A 1 130 ? -21.019 27.807 2.973 1 62.35 130 ILE A CA 1
ATOM 973 C C . ILE A 1 130 ? -21.347 29.028 3.83 1 62.35 130 ILE A C 1
ATOM 975 O O . ILE A 1 130 ? -22.444 29.583 3.736 1 62.35 130 ILE A O 1
ATOM 979 N N . PRO A 1 131 ? -20.373 29.282 4.718 1 59.81 131 PRO A N 1
ATOM 980 C CA . PRO A 1 131 ? -20.658 30.471 5.524 1 59.81 131 PRO A CA 1
ATOM 981 C C . PRO A 1 131 ? -20.998 31.693 4.673 1 59.81 131 PRO A C 1
ATOM 983 O O . PRO A 1 131 ? -20.392 31.904 3.62 1 59.81 131 PRO A O 1
ATOM 986 N N . PHE A 1 132 ? -21.893 32.306 5.069 1 60.16 132 PHE A N 1
ATOM 987 C CA . PHE A 1 132 ? -22.329 33.589 4.532 1 60.16 132 PHE A CA 1
ATOM 988 C C . PHE A 1 132 ? -23.007 33.407 3.179 1 60.16 132 PHE A C 1
ATOM 990 O O . PHE A 1 132 ? -23.591 34.35 2.639 1 60.16 132 PHE A O 1
ATOM 997 N N . ILE A 1 133 ? -22.785 32.291 2.489 1 64.35 133 ILE A N 1
ATOM 998 C CA . ILE A 1 133 ? -23.404 32.09 1.183 1 64.35 133 ILE A CA 1
ATOM 999 C C . ILE A 1 133 ? -24.679 31.264 1.339 1 64.35 133 ILE A C 1
ATOM 1001 O O . ILE A 1 133 ? -25.678 31.52 0.663 1 64.35 133 ILE A O 1
ATOM 1005 N N . GLY A 1 134 ? -24.838 30.496 2.23 1 68.77 134 GLY A N 1
ATOM 1006 C CA . GLY A 1 134 ? -25.972 29.605 2.42 1 68.77 134 GLY A CA 1
ATOM 1007 C C . GLY A 1 134 ? -25.704 28.188 1.948 1 68.77 134 GLY A C 1
ATOM 1008 O O . GLY A 1 134 ? -24.561 27.726 1.974 1 68.77 134 GLY A O 1
ATOM 1009 N N . SER A 1 135 ? -26.848 27.362 1.588 1 77.31 135 SER A N 1
ATOM 1010 C CA . SER A 1 135 ? -26.751 25.953 1.221 1 77.31 135 SER A CA 1
ATOM 1011 C C . SER A 1 135 ? -26.668 25.78 -0.292 1 77.31 135 SER A C 1
ATOM 1013 O O . SER A 1 135 ? -27.469 26.354 -1.033 1 77.31 135 SER A O 1
ATOM 1015 N N . ILE A 1 136 ? -25.608 25.255 -0.827 1 82.46 136 ILE A N 1
ATOM 1016 C CA . ILE A 1 136 ? -25.442 24.959 -2.246 1 82.46 136 ILE A CA 1
ATOM 1017 C C . ILE A 1 136 ? -25.415 23.447 -2.458 1 82.46 136 ILE A C 1
ATOM 1019 O O . ILE A 1 136 ? -24.798 22.715 -1.68 1 82.46 136 ILE A O 1
ATOM 1023 N N . ASP A 1 137 ? -26.233 22.97 -3.42 1 88.5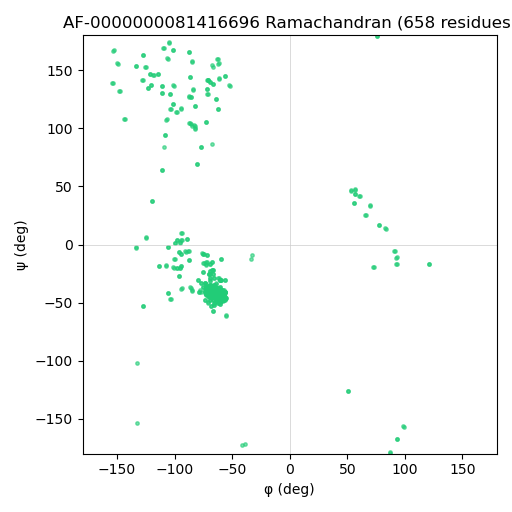4 137 ASP A N 1
ATOM 1024 C CA . ASP A 1 137 ? -26.215 21.563 -3.809 1 88.54 137 ASP A CA 1
ATOM 1025 C C . ASP A 1 137 ? -25.375 21.351 -5.066 1 88.54 137 ASP A C 1
ATOM 1027 O O . ASP A 1 137 ? -25.767 21.766 -6.159 1 88.54 137 ASP A O 1
ATOM 1031 N N . LEU A 1 138 ? -24.311 20.664 -4.925 1 90.64 138 LEU A N 1
ATOM 1032 C CA . LEU A 1 138 ? -23.371 20.489 -6.027 1 90.64 138 LEU A CA 1
ATOM 1033 C C . LEU A 1 138 ? -23.716 19.25 -6.845 1 90.64 138 LEU A C 1
ATOM 1035 O O . LEU A 1 138 ? -23.168 19.045 -7.931 1 90.64 138 LEU A O 1
ATOM 1039 N N . GLY A 1 139 ? -24.707 18.475 -6.361 1 91.42 139 GLY A N 1
ATOM 1040 C CA . GLY A 1 139 ? -25.126 17.283 -7.08 1 91.42 139 GLY A CA 1
ATOM 1041 C C . GLY A 1 139 ? -23.97 16.372 -7.451 1 91.42 139 GLY A C 1
ATOM 1042 O O . GLY A 1 139 ? -23.141 16.037 -6.602 1 91.42 139 GLY A O 1
ATOM 1043 N N . ILE A 1 140 ? -23.913 16.07 -8.702 1 90.28 140 ILE A N 1
ATOM 1044 C CA . ILE A 1 140 ? -22.942 15.095 -9.186 1 90.28 140 ILE A CA 1
ATOM 1045 C C . ILE A 1 140 ? -21.549 15.721 -9.207 1 90.28 140 ILE A C 1
ATOM 1047 O O . ILE A 1 140 ? -20.543 15.011 -9.282 1 90.28 140 ILE A O 1
ATOM 1051 N N . ALA A 1 141 ? -21.454 16.985 -9.136 1 91.94 141 ALA A N 1
ATOM 1052 C CA . ALA A 1 141 ? -20.167 17.675 -9.1 1 91.94 141 ALA A CA 1
ATOM 1053 C C . ALA A 1 141 ? -19.446 17.421 -7.779 1 91.94 141 ALA A C 1
ATOM 1055 O O . ALA A 1 141 ? -18.218 17.512 -7.708 1 91.94 141 ALA A O 1
ATOM 1056 N N . TYR A 1 142 ? -20.167 17.078 -6.779 1 93.36 142 TYR A N 1
ATOM 1057 C CA . TYR A 1 142 ? -19.539 16.839 -5.484 1 93.36 142 TYR A CA 1
ATOM 1058 C C . TYR A 1 142 ? -18.629 15.617 -5.537 1 93.36 142 TYR A C 1
ATOM 1060 O O . TYR A 1 142 ? -17.418 15.729 -5.336 1 93.36 142 TYR A O 1
ATOM 1068 N N . PRO A 1 143 ? -19.205 14.502 -5.909 1 92.67 143 PRO A N 1
ATOM 1069 C CA . PRO A 1 143 ? -18.341 13.319 -5.956 1 92.67 143 PRO A CA 1
ATOM 1070 C C . PRO A 1 143 ? -17.324 13.376 -7.094 1 92.67 143 PRO A C 1
ATOM 1072 O O . PRO A 1 143 ? -16.229 12.821 -6.976 1 92.67 143 PRO A O 1
ATOM 1075 N N . LEU A 1 144 ? -17.593 14.091 -8.143 1 93.17 144 LEU A N 1
ATOM 1076 C CA . LEU A 1 144 ? -16.755 14.008 -9.335 1 93.17 144 LEU A CA 1
ATOM 1077 C C . LEU A 1 144 ? -15.688 15.098 -9.326 1 93.17 144 LEU A C 1
ATOM 1079 O O . LEU A 1 144 ? -14.683 14.995 -10.033 1 93.17 144 LEU A O 1
ATOM 1083 N N . VAL A 1 145 ? -15.861 16.147 -8.541 1 94.16 145 VAL A N 1
ATOM 1084 C CA . VAL A 1 145 ? -14.925 17.266 -8.566 1 94.16 145 VAL A CA 1
ATOM 1085 C C . VAL A 1 145 ? -14.432 17.56 -7.151 1 94.16 145 VAL A C 1
ATOM 1087 O O . VAL A 1 145 ? -13.23 17.501 -6.881 1 94.16 145 VAL A O 1
ATOM 1090 N N . VAL A 1 146 ? -15.348 17.748 -6.227 1 93.98 146 VAL A N 1
ATOM 1091 C CA . VAL A 1 146 ? -14.998 18.2 -4.885 1 93.98 146 VAL A CA 1
ATOM 1092 C C . VAL A 1 146 ? -14.189 17.12 -4.17 1 93.98 146 VAL A C 1
ATOM 1094 O O . VAL A 1 146 ? -13.161 17.411 -3.554 1 93.98 146 VAL A O 1
ATOM 1097 N N . VAL A 1 147 ? -14.69 15.892 -4.3 1 95.91 147 VAL A N 1
ATOM 1098 C CA . VAL A 1 147 ? -14.053 14.797 -3.576 1 95.91 147 VAL A CA 1
ATOM 1099 C C . VAL A 1 147 ? -12.641 14.574 -4.113 1 95.91 147 VAL A C 1
ATOM 1101 O O . VAL A 1 147 ? -11.672 14.576 -3.351 1 95.91 147 VAL A O 1
ATOM 1104 N N . PRO A 1 148 ? -12.453 14.452 -5.402 1 96.19 148 PRO A N 1
ATOM 1105 C CA . PRO A 1 148 ? -11.094 14.22 -5.895 1 96.19 148 PRO A CA 1
ATOM 1106 C C . PRO A 1 148 ? -10.181 15.428 -5.701 1 96.19 148 PRO A C 1
ATOM 1108 O O . PRO A 1 148 ? -9.001 15.27 -5.376 1 96.19 148 PRO A O 1
ATOM 1111 N N . VAL A 1 149 ? -10.639 16.613 -5.863 1 95.72 149 VAL A N 1
ATOM 1112 C CA . VAL A 1 149 ? -9.835 17.811 -5.644 1 95.72 149 VAL A CA 1
ATOM 1113 C C . VAL A 1 149 ? -9.449 17.911 -4.17 1 95.72 149 VAL A C 1
ATOM 1115 O O . VAL A 1 149 ? -8.322 18.288 -3.841 1 95.72 149 VAL A O 1
ATOM 1118 N N . GLY A 1 150 ? -10.411 17.602 -3.343 1 96.6 150 GLY A N 1
ATOM 1119 C CA . GLY A 1 150 ? -10.143 17.636 -1.914 1 96.6 150 GLY A CA 1
ATOM 1120 C C . GLY A 1 150 ? -9.09 16.633 -1.481 1 96.6 150 GLY A C 1
ATOM 1121 O O . GLY A 1 150 ? -8.133 16.989 -0.79 1 96.6 150 GLY A O 1
ATOM 1122 N N . VAL A 1 151 ? -9.239 15.392 -1.919 1 97.76 151 VAL A N 1
ATOM 1123 C CA . VAL A 1 151 ? -8.363 14.315 -1.469 1 97.76 151 VAL A CA 1
ATOM 1124 C C . VAL A 1 151 ? -6.97 14.498 -2.068 1 97.76 151 VAL A C 1
ATOM 1126 O O . VAL A 1 151 ? -5.971 14.489 -1.345 1 97.76 151 VAL A O 1
ATOM 1129 N N . VAL A 1 152 ? -6.887 14.697 -3.342 1 96.95 152 VAL A N 1
ATOM 1130 C CA . VAL A 1 152 ? -5.615 14.837 -4.043 1 96.95 152 VAL A CA 1
ATOM 1131 C C . VAL A 1 152 ? -4.955 16.158 -3.659 1 96.95 152 VAL A C 1
ATOM 1133 O O . VAL A 1 152 ? -3.744 16.211 -3.43 1 96.95 152 VAL A O 1
ATOM 1136 N N . GLY A 1 153 ? -5.77 17.179 -3.631 1 96.34 153 GLY A N 1
ATOM 1137 C CA . GLY A 1 153 ? -5.262 18.483 -3.235 1 96.34 153 GLY A CA 1
ATOM 1138 C C . GLY A 1 153 ? -4.708 18.503 -1.823 1 96.34 153 GLY A C 1
ATOM 1139 O O . GLY A 1 153 ? -3.624 19.039 -1.583 1 96.34 153 GLY A O 1
ATOM 1140 N N . ALA A 1 154 ? -5.451 17.925 -0.903 1 97.45 154 ALA A N 1
ATOM 1141 C CA . ALA A 1 154 ? -5 17.896 0.485 1 97.45 154 ALA A CA 1
ATOM 1142 C C . ALA A 1 154 ? -3.734 17.056 0.634 1 97.45 154 ALA A C 1
ATOM 1144 O O . ALA A 1 154 ? -2.834 17.409 1.399 1 97.45 154 ALA A O 1
ATOM 1145 N N . ALA A 1 155 ? -3.695 15.932 -0.045 1 97.05 155 ALA A N 1
ATOM 1146 C CA . ALA A 1 155 ? -2.511 15.079 0.001 1 97.05 155 ALA A CA 1
ATOM 1147 C C . ALA A 1 155 ? -1.264 15.846 -0.432 1 97.05 155 ALA A C 1
ATOM 1149 O O . ALA A 1 155 ? -0.247 15.833 0.265 1 97.05 155 ALA A O 1
ATOM 1150 N N . ASN A 1 156 ? -1.331 16.554 -1.52 1 94.5 156 ASN A N 1
ATOM 1151 C CA . ASN A 1 156 ? -0.186 17.283 -2.055 1 94.5 156 ASN A CA 1
ATOM 1152 C C . ASN A 1 156 ? 0.129 18.522 -1.221 1 94.5 156 ASN A C 1
ATOM 1154 O O . ASN A 1 156 ? 1.297 18.852 -1.01 1 94.5 156 ASN A O 1
ATOM 1158 N N . ALA A 1 157 ? -0.903 19.17 -0.811 1 95.43 157 ALA A N 1
ATOM 1159 C CA . ALA A 1 157 ? -0.704 20.371 -0.003 1 95.43 157 ALA A CA 1
ATOM 1160 C C . ALA A 1 157 ? 0.004 20.039 1.307 1 95.43 157 ALA A C 1
ATOM 1162 O O . ALA A 1 157 ? 0.944 20.731 1.705 1 95.43 157 ALA A O 1
ATOM 1163 N N . PHE A 1 158 ? -0.457 19.008 1.967 1 96.34 158 PHE A N 1
ATOM 1164 C CA . PHE A 1 158 ? 0.123 18.637 3.253 1 96.34 158 PHE A CA 1
ATOM 1165 C C . PHE A 1 158 ? 1.593 18.268 3.097 1 96.34 158 PHE A C 1
ATOM 1167 O O . PHE A 1 158 ? 2.391 18.471 4.015 1 96.34 158 PHE A O 1
ATOM 1174 N N . ASN A 1 159 ? 1.956 17.777 1.959 1 93.44 159 ASN A N 1
ATOM 1175 C CA . ASN A 1 159 ? 3.328 17.372 1.669 1 93.44 159 ASN A CA 1
ATOM 1176 C C . ASN A 1 159 ? 4.229 18.579 1.426 1 93.44 159 ASN A C 1
ATOM 1178 O O . ASN A 1 159 ? 5.455 18.464 1.474 1 93.44 159 ASN A O 1
ATOM 1182 N N . MET A 1 160 ? 3.675 19.726 1.35 1 91.94 160 MET A N 1
ATOM 1183 C CA . MET A 1 160 ? 4.451 20.905 0.977 1 91.94 160 MET A CA 1
ATOM 1184 C C . MET A 1 160 ? 5.148 21.506 2.193 1 91.94 160 MET A C 1
ATOM 1186 O O . MET A 1 160 ? 6.264 22.017 2.085 1 91.94 160 MET A O 1
ATOM 1190 N N . ILE A 1 161 ? 4.471 21.532 3.322 1 92.23 161 ILE A N 1
ATOM 1191 C CA . ILE A 1 161 ? 5.098 22.055 4.531 1 92.23 161 ILE A CA 1
ATOM 1192 C C . ILE A 1 161 ? 5.898 20.95 5.216 1 92.23 161 ILE A C 1
ATOM 1194 O O . ILE A 1 161 ? 5.326 20.071 5.865 1 92.23 161 ILE A O 1
ATOM 1198 N N . ALA A 1 162 ? 7.111 20.967 5.07 1 87.27 162 ALA A N 1
ATOM 1199 C CA . ALA A 1 162 ? 7.994 19.917 5.572 1 87.27 162 ALA A CA 1
ATOM 1200 C C . ALA A 1 162 ? 9.39 20.464 5.856 1 87.27 162 ALA A C 1
ATOM 1202 O O . ALA A 1 162 ? 9.668 21.638 5.597 1 87.27 162 ALA A O 1
ATOM 1203 N N . GLY A 1 163 ? 10.134 19.59 6.578 1 88.73 163 GLY A N 1
ATOM 1204 C CA . GLY A 1 163 ? 11.551 19.915 6.611 1 88.73 163 GLY A CA 1
ATOM 1205 C C . GLY A 1 163 ? 12.08 20.132 8.016 1 88.73 163 GLY A C 1
ATOM 1206 O O . GLY A 1 163 ? 13.292 20.227 8.22 1 88.73 163 GLY A O 1
ATOM 1207 N N . LEU A 1 164 ? 11.139 20.331 8.918 1 95.91 164 LEU A N 1
ATOM 1208 C CA . LEU A 1 164 ? 11.582 20.533 10.293 1 95.91 164 LEU A CA 1
ATOM 1209 C C . LEU A 1 164 ? 11.112 19.392 11.189 1 95.91 164 LEU A C 1
ATOM 1211 O O . LEU A 1 164 ? 10.007 18.873 11.011 1 95.91 164 LEU A O 1
ATOM 1215 N N . ASN A 1 165 ? 11.902 19.059 12.176 1 97.16 165 ASN A N 1
ATOM 1216 C CA . ASN A 1 165 ? 11.629 17.915 13.039 1 97.16 165 ASN A CA 1
ATOM 1217 C C . ASN A 1 165 ? 10.324 18.092 13.81 1 97.16 165 ASN A C 1
ATOM 1219 O O . ASN A 1 165 ? 10.173 19.048 14.571 1 97.16 165 ASN A O 1
ATOM 1223 N N . GLY A 1 166 ? 9.35 17.209 13.546 1 97.87 166 GLY A N 1
ATOM 1224 C CA . GLY A 1 166 ? 8.119 17.161 14.319 1 97.87 166 GLY A CA 1
ATOM 1225 C C . GLY A 1 166 ? 7.02 18.034 13.745 1 97.87 166 GLY A C 1
ATOM 1226 O O . GLY A 1 166 ? 5.885 18.011 14.227 1 97.87 166 GLY A O 1
ATOM 1227 N N . LEU A 1 167 ? 7.316 18.789 12.741 1 97.89 167 LEU A N 1
ATOM 1228 C CA . LEU A 1 167 ? 6.393 19.799 12.236 1 97.89 167 LEU A CA 1
ATOM 1229 C C . LEU A 1 167 ? 5.177 19.148 11.585 1 97.89 167 LEU A C 1
ATOM 1231 O O . LEU A 1 167 ? 4.038 19.448 11.948 1 97.89 167 LEU A O 1
ATOM 1235 N N . GLU A 1 168 ? 5.413 18.235 10.645 1 97.84 168 GLU A N 1
ATOM 1236 C CA . GLU A 1 168 ? 4.318 17.61 9.909 1 97.84 168 GLU A CA 1
ATOM 1237 C C . GLU A 1 168 ? 3.425 16.792 10.837 1 97.84 168 GLU A C 1
ATOM 1239 O O . GLU A 1 168 ? 2.197 16.859 10.745 1 97.84 168 GLU A O 1
ATOM 1244 N N . ALA A 1 169 ? 4.023 16.071 11.741 1 98.62 169 ALA A N 1
ATOM 1245 C CA . ALA A 1 169 ? 3.27 15.213 12.651 1 98.62 169 ALA A CA 1
ATOM 1246 C C . ALA A 1 169 ? 2.442 16.042 13.629 1 98.62 169 ALA A C 1
ATOM 1248 O O . ALA A 1 169 ? 1.291 15.706 13.918 1 98.62 169 ALA A O 1
ATOM 1249 N N . SER A 1 170 ? 3.025 17.099 14.172 1 98.69 170 SER A N 1
ATOM 1250 C CA . SER A 1 170 ? 2.289 17.927 15.122 1 98.69 170 SER A CA 1
ATOM 1251 C C . SER A 1 170 ? 1.139 18.661 14.441 1 98.69 170 SER A C 1
ATOM 1253 O O . SER A 1 170 ? 0.056 18.795 15.013 1 98.69 170 SER A O 1
ATOM 1255 N N . MET A 1 171 ? 1.355 19.117 13.223 1 98.49 171 MET A N 1
ATOM 1256 C CA . MET A 1 171 ? 0.274 19.735 12.46 1 98.49 171 MET A CA 1
ATOM 1257 C C . MET A 1 171 ? -0.87 18.749 12.242 1 98.49 171 MET A C 1
ATOM 1259 O O . MET A 1 171 ? -2.041 19.117 12.352 1 98.49 171 MET A O 1
ATOM 1263 N N . SER A 1 172 ? -0.502 17.552 11.883 1 98.77 172 SER A N 1
ATOM 1264 C CA . SER A 1 172 ? -1.503 16.506 11.703 1 98.77 172 SER A CA 1
ATOM 1265 C C . SER A 1 172 ? -2.302 16.279 12.982 1 98.77 172 SER A C 1
ATOM 1267 O O . SER A 1 172 ? -3.522 16.111 12.936 1 98.77 172 SER A O 1
ATOM 1269 N N . LEU A 1 173 ? -1.64 16.247 14.127 1 98.88 173 LEU A N 1
ATOM 1270 C CA . LEU A 1 173 ? -2.303 16.038 15.409 1 98.88 173 LEU A CA 1
ATOM 1271 C C . LEU A 1 173 ? -3.3 17.157 15.694 1 98.88 173 LEU A C 1
ATOM 1273 O O . LEU A 1 173 ? -4.417 16.898 16.148 1 98.88 173 LEU A O 1
ATOM 1277 N N . ILE A 1 174 ? -2.908 18.361 15.387 1 98.88 174 ILE A N 1
ATOM 1278 C CA . ILE A 1 174 ? -3.777 19.499 15.665 1 98.88 174 ILE A CA 1
ATOM 1279 C C . ILE A 1 174 ? -4.995 19.455 14.745 1 98.88 174 ILE A C 1
ATOM 1281 O O . ILE A 1 174 ? -6.132 19.58 15.204 1 98.88 174 ILE A O 1
ATOM 1285 N N . ILE A 1 175 ? -4.766 19.253 13.482 1 98.85 175 ILE A N 1
ATOM 1286 C CA . ILE A 1 175 ? -5.838 19.286 12.492 1 98.85 175 ILE A CA 1
ATOM 1287 C C . ILE A 1 175 ? -6.799 18.125 12.734 1 98.85 175 ILE A C 1
ATOM 1289 O O . ILE A 1 175 ? -8.01 18.327 12.853 1 98.85 175 ILE A O 1
ATOM 1293 N N . ASN A 1 176 ? -6.286 16.928 12.834 1 98.82 176 ASN A N 1
ATOM 1294 C CA . ASN A 1 176 ? -7.139 15.759 13.012 1 98.82 176 ASN A CA 1
ATOM 1295 C C . ASN A 1 176 ? -7.804 15.754 14.386 1 98.82 176 ASN A C 1
ATOM 1297 O O . ASN A 1 176 ? -8.932 15.279 14.532 1 98.82 176 ASN A O 1
ATOM 1301 N N . GLY A 1 177 ? -7.07 16.25 15.401 1 98.82 177 GLY A N 1
ATOM 1302 C CA . GLY A 1 177 ? -7.715 16.406 16.695 1 98.82 177 GLY A CA 1
ATOM 1303 C C . GLY A 1 177 ? -8.924 17.322 16.652 1 98.82 177 GLY A C 1
ATOM 1304 O O . GLY A 1 177 ? -9.957 17.023 17.256 1 98.82 177 GLY A O 1
ATOM 1305 N N . THR A 1 178 ? -8.786 18.416 15.982 1 98.82 178 THR A N 1
ATOM 1306 C CA . THR A 1 178 ? -9.879 19.37 15.836 1 98.82 178 THR A CA 1
ATOM 1307 C C . THR A 1 178 ? -11.056 18.735 15.101 1 98.82 178 THR A C 1
ATOM 1309 O O . THR A 1 178 ? -12.202 18.844 15.542 1 98.82 178 THR A O 1
ATOM 1312 N N . LEU A 1 179 ? -10.782 18.057 14.043 1 98.64 179 LEU A N 1
ATOM 1313 C CA . LEU A 1 179 ? -11.828 17.413 13.256 1 98.64 179 LEU A CA 1
ATOM 1314 C C . LEU A 1 179 ? -12.504 16.304 14.055 1 98.64 179 LEU A C 1
ATOM 1316 O O . LEU A 1 179 ? -13.706 16.068 13.904 1 98.64 179 LEU A O 1
ATOM 1320 N N . ALA A 1 180 ? -11.723 15.599 14.884 1 98.65 180 ALA A N 1
ATOM 1321 C CA . ALA A 1 180 ? -12.29 14.549 15.727 1 98.65 180 ALA A CA 1
ATOM 1322 C C . ALA A 1 180 ? -13.316 15.122 16.701 1 98.65 180 ALA A C 1
ATOM 1324 O O . ALA A 1 180 ? -14.375 14.527 16.917 1 98.65 180 ALA A O 1
ATOM 1325 N N . VAL A 1 181 ? -12.999 16.264 17.281 1 98.45 181 VAL A N 1
ATOM 1326 C CA . VAL A 1 181 ? -13.913 16.904 18.221 1 98.45 181 VAL A CA 1
ATOM 1327 C C . VAL A 1 181 ? -15.197 17.309 17.501 1 98.45 181 VAL A C 1
ATOM 1329 O O . VAL A 1 181 ? -16.299 17.077 18.005 1 98.45 181 VAL A O 1
ATOM 1332 N N . ILE A 1 182 ? -15.102 17.883 16.364 1 97.94 182 ILE A N 1
ATOM 1333 C CA . ILE A 1 182 ? -16.272 18.297 15.598 1 97.94 182 ILE A CA 1
ATOM 1334 C C . ILE A 1 182 ? -17.098 17.072 15.213 1 97.94 182 ILE A C 1
ATOM 1336 O O . ILE A 1 182 ? -18.326 17.082 15.326 1 97.94 182 ILE A O 1
ATOM 1340 N N . ALA A 1 183 ? -16.41 16.012 14.747 1 97.92 183 ALA A N 1
ATOM 1341 C CA . ALA A 1 183 ? -17.096 14.783 14.355 1 97.92 183 ALA A CA 1
ATOM 1342 C C . ALA A 1 183 ? -17.878 14.195 15.526 1 97.92 183 ALA A C 1
ATOM 1344 O O . ALA A 1 183 ? -19.005 13.725 15.354 1 97.92 183 ALA A O 1
ATOM 1345 N N . LEU A 1 184 ? -17.256 14.193 16.693 1 97.19 184 LEU A N 1
ATOM 1346 C CA . LEU A 1 184 ? -17.915 13.688 17.893 1 97.19 184 LEU A CA 1
ATOM 1347 C C . LEU A 1 184 ? -19.159 14.509 18.217 1 97.19 184 LEU A C 1
ATOM 1349 O O . LEU A 1 184 ? -20.217 13.949 18.511 1 97.19 184 LEU A O 1
ATOM 1353 N N . THR A 1 185 ? -19.031 15.808 18.149 1 96.68 185 THR A N 1
ATOM 1354 C CA . THR A 1 185 ? -20.114 16.723 18.495 1 96.68 185 THR A CA 1
ATOM 1355 C C . THR A 1 185 ? -21.275 16.582 17.515 1 96.68 185 THR A C 1
ATOM 1357 O O . THR A 1 185 ? -22.44 16.687 17.905 1 96.68 185 THR A O 1
ATOM 1360 N N . HIS A 1 186 ? -21.01 16.325 16.289 1 94.42 186 HIS A N 1
ATOM 1361 C CA . HIS A 1 186 ? -22.03 16.242 15.25 1 94.42 186 HIS A CA 1
ATOM 1362 C C . HIS A 1 186 ? -22.477 14.801 15.03 1 94.42 186 HIS A C 1
ATOM 1364 O O . HIS A 1 186 ? -23.19 14.508 14.068 1 94.42 186 HIS A O 1
ATOM 1370 N N . LYS A 1 187 ? -21.936 13.847 15.812 1 96.39 187 LYS A N 1
ATOM 1371 C CA . LYS A 1 187 ? -22.306 12.434 15.81 1 96.39 187 LYS A CA 1
ATOM 1372 C C . LYS A 1 187 ? -21.951 11.774 14.481 1 96.39 187 LYS A C 1
ATOM 1374 O O . LYS A 1 187 ? -22.676 10.9 14.002 1 96.39 187 LYS A O 1
ATOM 1379 N N . ALA A 1 188 ? -20.964 12.36 13.836 1 96.63 188 ALA A N 1
ATOM 1380 C CA . ALA A 1 188 ? -20.389 11.706 12.664 1 96.63 188 ALA A CA 1
ATOM 1381 C C . ALA A 1 188 ? -19.452 10.572 13.072 1 96.63 188 ALA A C 1
ATOM 1383 O O . ALA A 1 188 ? -18.229 10.713 13.001 1 96.63 188 ALA A O 1
ATOM 1384 N N . TRP A 1 189 ? -19.94 9.439 13.329 1 96.42 189 TRP A N 1
ATOM 1385 C CA . TRP A 1 189 ? -19.256 8.379 14.062 1 96.42 189 TRP A CA 1
ATOM 1386 C C . TRP A 1 189 ? -18.164 7.744 13.208 1 96.42 189 TRP A C 1
ATOM 1388 O O . TRP A 1 189 ? -17.105 7.372 13.72 1 96.42 189 TRP A O 1
ATOM 1398 N N . ILE A 1 190 ? -18.411 7.567 11.904 1 97.05 190 ILE A N 1
ATOM 1399 C CA . ILE A 1 190 ? -17.401 6.97 11.038 1 97.05 190 ILE A CA 1
ATOM 1400 C C . ILE A 1 190 ? -16.198 7.903 10.928 1 97.05 190 ILE A C 1
ATOM 1402 O O . ILE A 1 190 ? -15.051 7.464 11.043 1 97.05 190 ILE A O 1
ATOM 1406 N N . SER A 1 191 ? -16.53 9.185 10.664 1 97.84 191 SER A N 1
ATOM 1407 C CA . SER A 1 191 ? -15.471 10.188 10.616 1 97.84 191 SER A CA 1
ATOM 1408 C C . SER A 1 191 ? -14.683 10.224 11.921 1 97.84 191 SER A C 1
ATOM 1410 O O . SER A 1 191 ? -13.455 10.325 11.908 1 97.84 191 SER A O 1
ATOM 1412 N N . PHE A 1 192 ? -15.385 10.157 13.011 1 98.2 192 PHE A N 1
ATOM 1413 C CA . PHE A 1 192 ? -14.753 10.166 14.326 1 98.2 192 PHE A CA 1
ATOM 1414 C C . PHE A 1 192 ? -13.831 8.964 14.492 1 98.2 192 PHE A C 1
ATOM 1416 O O . PHE A 1 192 ? -12.707 9.1 14.978 1 98.2 192 PHE A O 1
ATOM 1423 N N . ALA A 1 193 ? -14.275 7.803 14.085 1 97.69 193 ALA A N 1
ATOM 1424 C CA . ALA A 1 193 ? -13.483 6.58 14.197 1 97.69 193 ALA A CA 1
ATOM 1425 C C . ALA A 1 193 ? -12.207 6.675 13.366 1 97.69 193 ALA A C 1
ATOM 1427 O O . ALA A 1 193 ? -11.129 6.291 13.826 1 97.69 193 ALA A O 1
ATOM 1428 N N . VAL A 1 194 ? -12.285 7.147 12.144 1 98.61 194 VAL A N 1
ATOM 1429 C CA . VAL A 1 194 ? -11.123 7.305 11.276 1 98.61 194 VAL A CA 1
ATOM 1430 C C . VAL A 1 194 ? -10.152 8.311 11.888 1 98.61 194 VAL A C 1
ATOM 1432 O O . VAL A 1 194 ? -8.946 8.062 11.948 1 98.61 194 VAL A O 1
ATOM 1435 N N . ALA A 1 195 ? -10.682 9.435 12.361 1 98.81 195 ALA A N 1
ATOM 1436 C CA . ALA A 1 195 ? -9.851 10.473 12.967 1 98.81 195 ALA A CA 1
ATOM 1437 C C . ALA A 1 195 ? -9.092 9.932 14.175 1 98.81 195 ALA A C 1
ATOM 1439 O O . ALA A 1 195 ? -7.911 10.234 14.361 1 98.81 195 ALA A O 1
ATOM 1440 N N . MET A 1 196 ? -9.771 9.135 14.981 1 98.7 196 MET A N 1
ATOM 1441 C CA . MET A 1 196 ? -9.141 8.576 16.174 1 98.7 196 MET A CA 1
ATOM 1442 C C . MET A 1 196 ? -8.01 7.625 15.797 1 98.7 196 MET A C 1
ATOM 1444 O O . MET A 1 196 ? -6.983 7.575 16.477 1 98.7 196 MET A O 1
ATOM 1448 N N . SER A 1 197 ? -8.195 6.837 14.742 1 98.82 197 SER A N 1
ATOM 1449 C CA . SER A 1 197 ? -7.132 5.96 14.261 1 98.82 197 SER A CA 1
ATOM 1450 C C . SER A 1 197 ? -5.936 6.765 13.761 1 98.82 197 SER A C 1
ATOM 1452 O O . SER A 1 197 ? -4.787 6.41 14.029 1 98.82 197 SER A O 1
ATOM 1454 N N . VAL A 1 198 ? -6.221 7.856 13.064 1 98.87 198 VAL A N 1
ATOM 1455 C CA . VAL A 1 198 ? -5.159 8.718 12.554 1 98.87 198 VAL A CA 1
ATOM 1456 C C . VAL A 1 198 ? -4.414 9.365 13.719 1 98.87 198 VAL A C 1
ATOM 1458 O O . VAL A 1 198 ? -3.182 9.415 13.724 1 98.87 198 VAL A O 1
ATOM 1461 N N . LEU A 1 199 ? -5.148 9.85 14.691 1 98.87 199 LEU A N 1
ATOM 1462 C CA . LEU A 1 199 ? -4.553 10.503 15.852 1 98.87 199 LEU A CA 1
ATOM 1463 C C . LEU A 1 199 ? -3.647 9.54 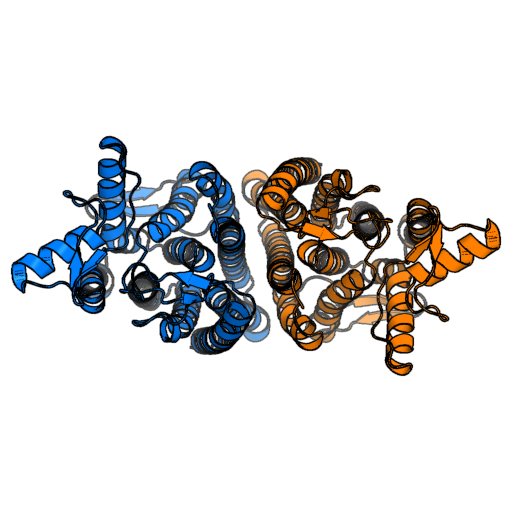16.613 1 98.87 199 LEU A C 1
ATOM 1465 O O . LEU A 1 199 ? -2.525 9.895 16.98 1 98.87 199 LEU A O 1
ATOM 1469 N N . GLY A 1 200 ? -4.181 8.351 16.839 1 98.9 200 GLY A N 1
ATOM 1470 C CA . GLY A 1 200 ? -3.369 7.359 17.525 1 98.9 200 GLY A CA 1
ATOM 1471 C C . GLY A 1 200 ? -2.088 7.022 16.785 1 98.9 200 GLY A C 1
ATOM 1472 O O . GLY A 1 200 ? -1.005 7.025 17.375 1 98.9 200 GLY A O 1
ATOM 1473 N N . ALA A 1 201 ? -2.193 6.747 15.502 1 98.92 201 ALA A N 1
ATOM 1474 C CA . ALA A 1 201 ? -1.033 6.397 14.686 1 98.92 201 ALA A CA 1
ATOM 1475 C C . ALA A 1 201 ? -0.035 7.55 14.627 1 98.92 201 ALA A C 1
ATOM 1477 O O . ALA A 1 201 ? 1.177 7.334 14.687 1 98.92 201 ALA A O 1
ATOM 1478 N N . THR A 1 202 ? -0.567 8.791 14.467 1 98.9 202 THR A N 1
ATOM 1479 C CA . THR A 1 202 ? 0.301 9.96 14.39 1 98.9 202 THR A CA 1
ATOM 1480 C C . THR A 1 202 ? 1.046 10.168 15.706 1 98.9 202 THR A C 1
ATOM 1482 O O . THR A 1 202 ? 2.235 10.495 15.707 1 98.9 202 THR A O 1
ATOM 1485 N N . LEU A 1 203 ? 0.335 10.033 16.77 1 98.86 203 LEU A N 1
ATOM 1486 C CA . LEU A 1 203 ? 0.971 10.218 18.07 1 98.86 203 LEU A CA 1
ATOM 1487 C C . LEU A 1 203 ? 2.084 9.196 18.281 1 98.86 203 LEU A C 1
ATOM 1489 O O . LEU A 1 203 ? 3.155 9.535 18.79 1 98.86 203 LEU A O 1
ATOM 1493 N N . GLY A 1 204 ? 1.842 7.962 17.939 1 98.89 204 GLY A N 1
ATOM 1494 C CA . GLY A 1 204 ? 2.87 6.937 18.032 1 98.89 204 GLY A CA 1
ATOM 1495 C C . GLY A 1 204 ? 4.104 7.252 17.209 1 98.89 204 GLY A C 1
ATOM 1496 O O . GLY A 1 204 ? 5.229 6.992 17.643 1 98.89 204 GLY A O 1
ATOM 1497 N N . PHE A 1 205 ? 3.893 7.78 16.083 1 98.84 205 PHE A N 1
ATOM 1498 C CA . PHE A 1 205 ? 4.983 8.179 15.2 1 98.84 205 PHE A CA 1
ATOM 1499 C C . PHE A 1 205 ? 5.675 9.431 15.726 1 98.84 205 PHE A C 1
ATOM 1501 O O . PHE A 1 205 ? 6.904 9.523 15.701 1 98.84 205 PHE A O 1
ATOM 1508 N N . TRP A 1 206 ? 4.915 10.385 16.218 1 98.79 206 TRP A N 1
ATOM 1509 C CA . TRP A 1 206 ? 5.397 11.695 16.645 1 98.79 206 TRP A CA 1
ATOM 1510 C C . TRP A 1 206 ? 6.415 11.56 17.773 1 98.79 206 TRP A C 1
ATOM 1512 O O . TRP A 1 206 ? 7.365 12.341 17.857 1 98.79 206 TRP A O 1
ATOM 1522 N N . ILE A 1 207 ? 6.323 10.588 18.586 1 98.71 207 ILE A N 1
ATOM 1523 C CA . ILE A 1 207 ? 7.225 10.362 19.711 1 98.71 207 ILE A CA 1
ATOM 1524 C C . ILE A 1 207 ? 8.655 10.2 19.202 1 98.71 207 ILE A C 1
ATOM 1526 O O . ILE A 1 207 ? 9.605 10.648 19.848 1 98.71 207 ILE A O 1
ATOM 1530 N N . TRP A 1 208 ? 8.799 9.692 18.039 1 98.73 208 TRP A N 1
ATOM 1531 C CA . TRP A 1 208 ? 10.122 9.458 17.469 1 98.73 208 TRP A CA 1
ATOM 1532 C C . TRP A 1 208 ? 10.519 10.592 16.529 1 98.73 208 TRP A C 1
ATOM 1534 O O . TRP A 1 208 ? 11.702 10.779 16.236 1 98.73 208 TRP A O 1
ATOM 1544 N N . ASN A 1 209 ? 9.54 11.295 16.088 1 98.53 209 ASN A N 1
ATOM 1545 C CA . ASN A 1 209 ? 9.771 12.312 15.068 1 98.53 209 ASN A CA 1
ATOM 1546 C C . ASN A 1 209 ? 9.972 13.692 15.687 1 98.53 209 ASN A C 1
ATOM 1548 O O . ASN A 1 209 ? 10.552 14.58 15.06 1 98.53 209 ASN A O 1
ATOM 1552 N N . LYS A 1 210 ? 9.538 13.916 16.912 1 97.98 210 LYS A N 1
ATOM 1553 C CA . LYS A 1 210 ? 9.65 15.22 17.559 1 97.98 210 LYS A CA 1
ATOM 1554 C C . LYS A 1 210 ? 11.111 15.626 17.728 1 97.98 210 LYS A C 1
ATOM 1556 O O . LYS A 1 210 ? 12.006 14.78 17.672 1 97.98 210 LYS A O 1
ATOM 1561 N N . TYR A 1 211 ? 11.366 16.878 17.904 1 96.06 211 TYR A N 1
ATOM 1562 C CA . TYR A 1 211 ? 12.708 17.436 18.027 1 96.06 211 TYR A CA 1
ATOM 1563 C C . TYR A 1 211 ? 13.406 16.909 19.275 1 96.06 211 TYR A C 1
ATOM 1565 O O . TYR A 1 211 ? 12.875 17.016 20.383 1 96.06 211 TYR A O 1
ATOM 1573 N N . PRO A 1 212 ? 14.632 16.304 19.097 1 96.07 212 PRO A N 1
ATOM 1574 C CA . PRO A 1 212 ? 15.325 15.987 17.846 1 96.07 212 PRO A CA 1
ATOM 1575 C C . PRO A 1 212 ? 14.864 14.666 17.235 1 96.07 212 PRO A C 1
ATOM 1577 O O . PRO A 1 212 ? 14.793 13.65 17.931 1 96.07 212 PRO A O 1
ATOM 1580 N N . ALA A 1 213 ? 14.615 14.701 16.007 1 97.91 213 ALA A N 1
ATOM 1581 C CA . ALA A 1 213 ? 13.966 13.578 15.334 1 97.91 213 ALA A CA 1
ATOM 1582 C C . ALA A 1 213 ? 14.897 12.372 15.259 1 97.91 213 ALA A C 1
ATOM 1584 O O . ALA A 1 213 ? 16.092 12.518 14.989 1 97.91 213 ALA A O 1
ATOM 1585 N N . LYS A 1 214 ? 14.355 11.265 15.468 1 98.35 214 LYS A N 1
ATOM 1586 C CA . LYS A 1 214 ? 15.052 9.999 15.258 1 98.35 214 LYS A CA 1
ATOM 1587 C C . LYS A 1 214 ? 14.658 9.369 13.925 1 98.35 214 LYS A C 1
ATOM 1589 O O . LYS A 1 214 ? 15.315 8.439 13.453 1 98.35 214 LYS A O 1
ATOM 1594 N N . VAL A 1 215 ? 13.586 9.964 13.383 1 98.44 215 VAL A N 1
ATOM 1595 C CA . VAL A 1 215 ? 13.107 9.487 12.09 1 98.44 215 VAL A CA 1
ATOM 1596 C C . VAL A 1 215 ? 12.376 10.613 11.362 1 98.44 215 VAL A C 1
ATOM 1598 O O . VAL A 1 215 ? 11.65 11.393 11.983 1 98.44 215 VAL A O 1
ATOM 1601 N N . PHE A 1 216 ? 12.583 10.74 10.075 1 97.26 216 PHE A N 1
ATOM 1602 C CA . PHE A 1 216 ? 11.837 11.666 9.231 1 97.26 216 PHE A CA 1
ATOM 1603 C C . PHE A 1 216 ? 10.548 11.025 8.732 1 97.26 216 PHE A C 1
ATOM 1605 O O . PHE A 1 216 ? 10.502 9.817 8.491 1 97.26 216 PHE A O 1
ATOM 1612 N N . PRO A 1 217 ? 9.515 11.715 8.599 1 97.23 217 PRO A N 1
ATOM 1613 C CA . PRO A 1 217 ? 8.209 11.148 8.252 1 97.23 217 PRO A CA 1
ATOM 1614 C C . PRO A 1 217 ? 8.186 10.533 6.854 1 97.23 217 PRO A C 1
ATOM 1616 O O . PRO A 1 217 ? 7.62 9.454 6.66 1 97.23 217 PRO A O 1
ATOM 1619 N N . GLY A 1 218 ? 8.856 11.216 5.871 1 95.18 218 GLY A N 1
ATOM 1620 C CA . GLY A 1 218 ? 8.811 10.807 4.477 1 95.18 218 GLY A CA 1
ATOM 1621 C C . GLY A 1 218 ? 7.501 11.153 3.795 1 95.18 218 GLY A C 1
ATOM 1622 O O . GLY A 1 218 ? 6.578 11.662 4.434 1 95.18 218 GLY A O 1
ATOM 1623 N N . ASP A 1 219 ? 7.449 10.806 2.538 1 95.18 219 ASP A N 1
ATOM 1624 C CA . ASP A 1 219 ? 6.258 11.074 1.737 1 95.18 219 ASP A CA 1
ATOM 1625 C C . ASP A 1 219 ? 5.133 10.1 2.082 1 95.18 219 ASP A C 1
ATOM 1627 O O . ASP A 1 219 ? 3.957 10.401 1.867 1 95.18 219 ASP A O 1
ATOM 1631 N N . VAL A 1 220 ? 5.511 8.966 2.608 1 96.24 220 VAL A N 1
ATOM 1632 C CA . VAL A 1 220 ? 4.518 7.995 3.053 1 96.24 220 VAL A CA 1
ATOM 1633 C C . VAL A 1 220 ? 3.597 8.635 4.09 1 96.24 220 VAL A C 1
ATOM 1635 O O . VAL A 1 220 ? 2.374 8.498 4.012 1 96.24 220 VAL A O 1
ATOM 1638 N N . PHE A 1 221 ? 4.159 9.354 5.007 1 98.22 221 PHE A N 1
ATOM 1639 C CA . PHE A 1 221 ? 3.375 9.989 6.06 1 98.22 221 PHE A CA 1
ATOM 1640 C C . PHE A 1 221 ? 2.6 11.182 5.514 1 98.22 221 PHE A C 1
ATOM 1642 O O . PHE A 1 221 ? 1.396 11.306 5.747 1 98.22 221 PHE A O 1
ATOM 1649 N N . THR A 1 222 ? 3.245 12.037 4.778 1 97.29 222 THR A N 1
ATOM 1650 C CA . THR A 1 222 ? 2.664 13.337 4.462 1 97.29 222 THR A CA 1
ATOM 1651 C C . THR A 1 222 ? 1.531 13.191 3.45 1 97.29 222 THR A C 1
ATOM 1653 O O . THR A 1 222 ? 0.47 13.799 3.606 1 97.29 222 THR A O 1
ATOM 1656 N N . TYR A 1 223 ? 1.72 12.358 2.414 1 97.19 223 TYR A N 1
ATOM 1657 C CA . TYR A 1 223 ? 0.635 12.135 1.464 1 97.19 223 TYR A CA 1
ATOM 1658 C C . TYR A 1 223 ? -0.558 11.474 2.143 1 97.19 223 TYR A C 1
ATOM 1660 O O . TYR A 1 223 ? -1.706 11.853 1.902 1 97.19 223 TYR A O 1
ATOM 1668 N N . THR A 1 224 ? -0.287 10.5 2.961 1 98.38 224 THR A N 1
ATOM 1669 C CA . THR A 1 224 ? -1.354 9.763 3.629 1 98.38 224 THR A CA 1
ATOM 1670 C C . THR A 1 224 ? -2.117 10.669 4.591 1 98.38 224 THR A C 1
ATOM 1672 O O . THR A 1 224 ? -3.349 10.648 4.625 1 98.38 224 THR A O 1
ATOM 1675 N N . SER A 1 225 ? -1.392 11.437 5.358 1 98.53 225 SER A N 1
ATOM 1676 C CA . SER A 1 225 ? -2.019 12.339 6.319 1 98.53 225 SER A CA 1
ATOM 1677 C C . SER A 1 225 ? -2.932 13.342 5.623 1 98.53 225 SER A C 1
ATOM 1679 O O . SER A 1 225 ? -4.071 13.551 6.047 1 98.53 225 SER A O 1
ATOM 1681 N N . GLY A 1 226 ? -2.409 13.929 4.588 1 98.33 226 GLY A N 1
ATOM 1682 C CA . GLY A 1 226 ? -3.225 14.877 3.846 1 98.33 226 GLY A CA 1
ATOM 1683 C C . GLY A 1 226 ? -4.486 14.258 3.273 1 98.33 226 GLY A C 1
ATOM 1684 O O . GLY A 1 226 ? -5.575 14.822 3.404 1 98.33 226 GLY A O 1
ATOM 1685 N N . ALA A 1 227 ? -4.342 13.093 2.649 1 98.45 227 ALA A N 1
ATOM 1686 C CA . ALA A 1 227 ? -5.485 12.397 2.064 1 98.45 227 ALA A CA 1
ATOM 1687 C C . ALA A 1 227 ? -6.523 12.055 3.13 1 98.45 227 ALA A C 1
ATOM 1689 O O . ALA A 1 227 ? -7.728 12.144 2.883 1 98.45 227 ALA A O 1
ATOM 1690 N N . LEU A 1 228 ? -6.076 11.704 4.304 1 98.78 228 LEU A N 1
ATOM 1691 C CA . LEU A 1 228 ? -6.987 11.28 5.362 1 98.78 228 LEU A CA 1
ATOM 1692 C C . LEU A 1 228 ? -7.681 12.482 5.995 1 98.78 228 LEU A C 1
ATOM 1694 O O . LEU A 1 228 ? -8.829 12.38 6.435 1 98.78 228 LEU A O 1
ATOM 1698 N N . ILE A 1 229 ? -6.99 13.609 6.065 1 98.78 229 ILE A N 1
ATOM 1699 C CA . ILE A 1 229 ? -7.657 14.819 6.535 1 98.78 229 ILE A CA 1
ATOM 1700 C C . ILE A 1 229 ? -8.865 15.118 5.65 1 98.78 229 ILE A C 1
ATOM 1702 O O . ILE A 1 229 ? -9.961 15.38 6.153 1 98.78 229 ILE A O 1
ATOM 1706 N N . ALA A 1 230 ? -8.658 15.018 4.368 1 98.51 230 ALA A N 1
ATOM 1707 C CA . ALA A 1 230 ? -9.767 15.213 3.437 1 98.51 230 ALA A CA 1
ATOM 1708 C C . ALA A 1 230 ? -10.832 14.136 3.62 1 98.51 230 ALA A C 1
ATOM 1710 O O . ALA A 1 230 ? -12.03 14.425 3.578 1 98.51 230 ALA A O 1
ATOM 1711 N N . THR A 1 231 ? -10.432 12.915 3.783 1 98.7 231 THR A N 1
ATOM 1712 C CA . THR A 1 231 ? -11.352 11.799 3.971 1 98.7 231 THR A CA 1
ATOM 1713 C C . THR A 1 231 ? -12.241 12.03 5.189 1 98.7 231 THR A C 1
ATOM 1715 O O . THR A 1 231 ? -13.462 11.873 5.112 1 98.7 231 THR A O 1
ATOM 1718 N N . ILE A 1 232 ? -11.626 12.411 6.304 1 98.7 232 ILE A N 1
ATOM 1719 C CA . ILE A 1 232 ? -12.344 12.67 7.548 1 98.7 232 ILE A CA 1
ATOM 1720 C C . ILE A 1 232 ? -13.334 13.814 7.344 1 98.7 232 ILE A C 1
ATOM 1722 O O . ILE A 1 232 ? -14.491 13.723 7.761 1 98.7 232 ILE A O 1
ATOM 1726 N N . ALA A 1 233 ? -12.904 14.844 6.687 1 97.84 233 ALA A N 1
ATOM 1727 C CA . ALA A 1 233 ? -13.749 16.009 6.44 1 97.84 233 ALA A CA 1
ATOM 1728 C C . ALA A 1 233 ? -14.952 15.641 5.577 1 97.84 233 ALA A C 1
ATOM 1730 O O . ALA A 1 233 ? -16.078 16.058 5.86 1 97.84 233 ALA A O 1
ATOM 1731 N N . ILE A 1 234 ? -14.743 14.849 4.554 1 97.38 234 ILE A N 1
ATOM 1732 C CA . ILE A 1 234 ? -15.782 14.489 3.596 1 97.38 234 ILE A CA 1
ATOM 1733 C C . ILE A 1 234 ? -16.788 13.549 4.256 1 97.38 234 ILE A C 1
ATOM 1735 O O . ILE A 1 234 ? -18 13.742 4.134 1 97.38 234 ILE A O 1
ATOM 1739 N N . LEU A 1 235 ? -16.327 12.564 5.005 1 97.34 235 LEU A N 1
ATOM 1740 C CA . LEU A 1 235 ? -17.197 11.595 5.663 1 97.34 235 LEU A CA 1
ATOM 1741 C C . LEU A 1 235 ? -18.053 12.269 6.73 1 97.34 235 LEU A C 1
ATOM 1743 O O . LEU A 1 235 ? -19.174 11.831 7 1 97.34 235 LEU A O 1
ATOM 1747 N N . GLY A 1 236 ? -17.512 13.356 7.313 1 96.18 236 GLY A N 1
ATOM 1748 C CA . GLY A 1 236 ? -18.216 14.031 8.391 1 96.18 236 GLY A CA 1
ATOM 1749 C C . GLY A 1 236 ? -18.956 15.274 7.935 1 96.18 236 GLY A C 1
ATOM 1750 O O . GLY A 1 236 ? -19.553 15.982 8.749 1 96.18 236 GLY A O 1
ATOM 1751 N N . ASN A 1 237 ? -18.902 15.576 6.626 1 93.88 237 ASN A N 1
ATOM 1752 C CA . ASN A 1 237 ? -19.481 16.798 6.078 1 93.88 237 ASN A CA 1
ATOM 1753 C C . ASN A 1 237 ? -18.902 18.041 6.748 1 93.88 237 ASN A C 1
ATOM 1755 O O . ASN A 1 237 ? -19.648 18.916 7.193 1 93.88 237 ASN A O 1
ATOM 1759 N N . MET A 1 238 ? -17.568 18.005 6.924 1 94.09 238 MET A N 1
ATOM 1760 C CA . MET A 1 238 ? -16.846 19.07 7.616 1 94.09 238 MET A CA 1
ATOM 1761 C C . MET A 1 238 ? -15.818 19.717 6.694 1 94.09 238 MET A C 1
ATOM 1763 O O . MET A 1 238 ? -14.686 19.978 7.106 1 94.09 238 MET A O 1
ATOM 1767 N N . GLU A 1 239 ? -16.14 19.863 5.457 1 93.31 239 GLU A N 1
ATOM 1768 C CA . GLU A 1 239 ? -15.213 20.448 4.493 1 93.31 239 GLU A CA 1
ATOM 1769 C C . GLU A 1 239 ? -14.859 21.884 4.868 1 93.31 239 GLU A C 1
ATOM 1771 O O . GLU A 1 239 ? -13.713 22.309 4.705 1 93.31 239 GLU A O 1
ATOM 1776 N N . GLY A 1 240 ? -15.847 22.662 5.365 1 91.56 240 GLY A N 1
ATOM 1777 C CA . GLY A 1 240 ? -15.606 24.031 5.792 1 91.56 240 GLY A CA 1
ATOM 1778 C C . GLY A 1 240 ? -14.501 24.149 6.824 1 91.56 240 GLY A C 1
ATOM 1779 O O . GLY A 1 240 ? -13.487 24.808 6.583 1 91.56 240 GLY A O 1
ATOM 1780 N N . PRO A 1 241 ? -14.728 23.49 7.979 1 94.71 241 PRO A N 1
ATOM 1781 C CA . PRO A 1 241 ? -13.678 23.529 8.999 1 94.71 241 PRO A CA 1
ATOM 1782 C C . PRO A 1 241 ? -12.333 23.025 8.481 1 94.71 241 PRO A C 1
ATOM 1784 O O . PRO A 1 241 ? -11.285 23.568 8.842 1 94.71 241 PRO A O 1
ATOM 1787 N N . ALA A 1 242 ? -12.308 21.975 7.695 1 96.54 242 ALA A N 1
ATOM 1788 C CA . ALA A 1 242 ? -11.054 21.454 7.159 1 96.54 242 ALA A CA 1
ATOM 1789 C C . ALA A 1 242 ? -10.346 22.501 6.303 1 96.54 242 ALA A C 1
ATOM 1791 O O . ALA A 1 242 ? -9.121 22.633 6.36 1 96.54 242 ALA A O 1
ATOM 1792 N N . LEU A 1 243 ? -11.097 23.222 5.475 1 96.05 243 LEU A N 1
ATOM 1793 C CA . LEU A 1 243 ? -10.522 24.26 4.626 1 96.05 243 LEU A CA 1
ATOM 1794 C C . LEU A 1 243 ? -9.899 25.369 5.467 1 96.05 243 LEU A C 1
ATOM 1796 O O . LEU A 1 243 ? -8.843 25.9 5.118 1 96.05 243 LEU A O 1
ATOM 1800 N N . MET A 1 244 ? -10.554 25.676 6.557 1 96.47 244 MET A N 1
ATOM 1801 C CA . MET A 1 244 ? -10.02 26.704 7.447 1 96.47 244 MET A CA 1
ATOM 1802 C C . MET A 1 244 ? -8.722 26.239 8.099 1 96.47 244 MET A C 1
ATOM 1804 O O . MET A 1 244 ? -7.772 27.014 8.223 1 96.47 244 MET A O 1
ATOM 1808 N N . LEU A 1 245 ? -8.685 25.019 8.467 1 98.19 245 LEU A N 1
ATOM 1809 C CA . LEU A 1 245 ? -7.495 24.461 9.1 1 98.19 245 LEU A CA 1
ATOM 1810 C C . LEU A 1 245 ? -6.348 24.351 8.101 1 98.19 245 LEU A C 1
ATOM 1812 O O . LEU A 1 245 ? -5.185 24.235 8.494 1 98.19 245 LEU A O 1
ATOM 1816 N N . PHE A 1 246 ? -6.649 24.416 6.804 1 98.13 246 PHE A N 1
ATOM 1817 C CA . PHE A 1 246 ? -5.64 24.276 5.761 1 98.13 246 PHE A CA 1
ATOM 1818 C C . PHE A 1 246 ? -5.114 25.64 5.33 1 98.13 246 PHE A C 1
ATOM 1820 O O . PHE A 1 246 ? -4.337 25.739 4.377 1 98.13 246 PHE A O 1
ATOM 1827 N N . ILE A 1 247 ? -5.426 26.684 5.992 1 97.95 247 ILE A N 1
ATOM 1828 C CA . ILE A 1 247 ? -4.997 28.037 5.657 1 97.95 247 ILE A CA 1
ATOM 1829 C C . ILE A 1 247 ? -3.473 28.092 5.584 1 97.95 247 ILE A C 1
ATOM 1831 O O . ILE A 1 247 ? -2.91 28.643 4.636 1 97.95 247 ILE A O 1
ATOM 1835 N N . PRO A 1 248 ? -2.708 27.534 6.571 1 97.87 248 PRO A N 1
ATOM 1836 C CA . PRO A 1 248 ? -1.249 27.558 6.44 1 97.87 248 PRO A CA 1
ATOM 1837 C C . PRO A 1 248 ? -0.762 26.913 5.145 1 97.87 248 PRO A C 1
ATOM 1839 O O . PRO A 1 248 ? 0.257 27.331 4.588 1 97.87 248 PRO A O 1
ATOM 1842 N N . TYR A 1 249 ? -1.464 25.976 4.664 1 97.5 249 TYR A N 1
ATOM 1843 C CA . TYR A 1 249 ? -1.051 25.254 3.466 1 97.5 249 TYR A CA 1
ATOM 1844 C C . TYR A 1 249 ? -1.379 26.052 2.209 1 97.5 249 TYR A C 1
ATOM 1846 O O . TYR A 1 249 ? -0.678 25.95 1.2 1 97.5 249 TYR A O 1
ATOM 1854 N N . PHE A 1 250 ? -2.453 26.846 2.291 1 96.97 250 PHE A N 1
ATOM 1855 C CA . PHE A 1 250 ? -2.709 27.783 1.203 1 96.97 250 PHE A CA 1
ATOM 1856 C C . PHE A 1 250 ? -1.619 28.846 1.135 1 96.97 250 PHE A C 1
ATOM 1858 O O . PHE A 1 250 ? -1.178 29.222 0.047 1 96.97 250 PHE A O 1
ATOM 1865 N N . ILE A 1 251 ? -1.221 29.306 2.291 1 97.16 251 ILE A N 1
ATOM 1866 C CA . ILE A 1 251 ? -0.124 30.266 2.349 1 97.16 251 ILE A CA 1
ATOM 1867 C C . ILE A 1 251 ? 1.146 29.633 1.785 1 97.16 251 ILE A C 1
ATOM 1869 O O . ILE A 1 251 ? 1.871 30.264 1.012 1 97.16 251 ILE A O 1
ATOM 1873 N N . GLU A 1 252 ? 1.396 28.411 2.179 1 95.91 252 GLU A N 1
ATOM 1874 C CA . GLU A 1 252 ? 2.552 27.679 1.669 1 95.91 252 GLU A CA 1
ATOM 1875 C C . GLU A 1 252 ? 2.519 27.588 0.146 1 95.91 252 GLU A C 1
ATOM 1877 O O . GLU A 1 252 ? 3.551 27.733 -0.512 1 95.91 252 GLU A O 1
ATOM 1882 N N . LEU A 1 253 ? 1.37 27.278 -0.377 1 94.15 253 LEU A N 1
ATOM 1883 C CA . LEU A 1 253 ? 1.222 27.182 -1.825 1 94.15 253 LEU A CA 1
ATOM 1884 C C . LEU A 1 253 ? 1.551 28.513 -2.494 1 94.15 253 LEU A C 1
ATOM 1886 O O . LEU A 1 253 ? 2.215 28.543 -3.533 1 94.15 253 LEU A O 1
ATOM 1890 N N . MET A 1 254 ? 1.056 29.584 -1.942 1 95.41 254 MET A N 1
ATOM 1891 C CA . MET A 1 254 ? 1.336 30.913 -2.478 1 95.41 254 MET A CA 1
ATOM 1892 C C . MET A 1 254 ? 2.833 31.206 -2.45 1 95.41 254 MET A C 1
ATOM 1894 O O . MET A 1 254 ? 3.381 31.749 -3.411 1 95.41 254 MET A O 1
ATOM 1898 N N . LEU A 1 255 ? 3.453 30.868 -1.393 1 94.68 255 LEU A N 1
ATOM 1899 C CA . LEU A 1 255 ? 4.888 31.092 -1.254 1 94.68 255 LEU A CA 1
ATOM 1900 C C . LEU A 1 255 ? 5.673 30.206 -2.215 1 94.68 255 LEU A C 1
ATOM 1902 O O . LEU A 1 255 ? 6.712 30.617 -2.737 1 94.68 255 LEU A O 1
ATOM 1906 N N . TYR A 1 256 ? 5.206 29.025 -2.38 1 91.75 256 TYR A N 1
ATOM 1907 C CA . TYR A 1 256 ? 5.818 28.114 -3.341 1 91.75 256 TYR A CA 1
ATOM 1908 C C . TYR A 1 256 ? 5.753 28.685 -4.752 1 91.75 256 TYR A C 1
ATOM 1910 O O . TYR A 1 256 ? 6.743 28.655 -5.487 1 91.75 256 TYR A O 1
ATOM 1918 N N . ILE A 1 257 ? 4.587 29.206 -5.113 1 92.84 257 ILE A N 1
ATOM 1919 C CA . ILE A 1 257 ? 4.4 29.801 -6.432 1 92.84 257 ILE A CA 1
ATOM 1920 C C . ILE A 1 257 ? 5.32 31.009 -6.589 1 92.84 257 ILE A C 1
ATOM 1922 O O . ILE A 1 257 ? 5.91 31.214 -7.652 1 92.84 257 ILE A O 1
ATOM 1926 N N . ARG A 1 258 ? 5.426 31.746 -5.579 1 93.07 258 ARG A N 1
ATOM 1927 C CA . ARG A 1 258 ? 6.356 32.872 -5.587 1 93.07 258 ARG A CA 1
ATOM 1928 C C . ARG A 1 258 ? 7.779 32.404 -5.874 1 93.07 258 ARG A C 1
ATOM 1930 O O . ARG A 1 258 ? 8.505 33.042 -6.639 1 93.07 258 ARG A O 1
ATOM 1937 N N . GLY A 1 259 ? 8.135 31.353 -5.236 1 91.76 259 GLY A N 1
ATOM 1938 C CA . GLY A 1 259 ? 9.449 30.783 -5.489 1 91.76 259 GLY A CA 1
ATOM 1939 C C . GLY A 1 259 ? 9.646 30.355 -6.931 1 91.76 259 GLY A C 1
ATOM 1940 O O . GLY A 1 259 ? 10.678 30.651 -7.537 1 91.76 259 GLY A O 1
ATOM 1941 N N . LYS A 1 260 ? 8.708 29.728 -7.468 1 89.41 260 LYS A N 1
ATOM 1942 C CA . LYS A 1 260 ? 8.78 29.278 -8.855 1 89.41 260 LYS A CA 1
ATOM 1943 C C . LYS A 1 260 ? 8.898 30.461 -9.811 1 89.41 260 LYS A C 1
ATOM 1945 O O . LYS A 1 260 ? 9.616 30.389 -10.811 1 89.41 260 LYS A O 1
ATOM 1950 N N . LEU A 1 261 ? 8.166 31.45 -9.539 1 92.65 261 LEU A N 1
ATOM 1951 C CA . LEU A 1 261 ? 8.173 32.643 -10.378 1 92.65 261 LEU A CA 1
ATOM 1952 C C . LEU A 1 261 ? 9.519 33.355 -10.299 1 92.65 261 LEU A C 1
ATOM 1954 O O . LEU A 1 261 ? 9.923 34.035 -11.245 1 92.65 261 LEU A O 1
ATOM 1958 N N . ASN A 1 262 ? 10.21 33.096 -9.25 1 91.94 262 ASN A N 1
ATOM 1959 C CA . ASN A 1 262 ? 11.525 33.701 -9.068 1 91.94 262 ASN A CA 1
ATOM 1960 C C . ASN A 1 262 ? 12.643 32.747 -9.479 1 91.94 262 ASN A C 1
ATOM 1962 O O . ASN A 1 262 ? 13.815 32.999 -9.197 1 91.94 262 ASN A O 1
ATOM 1966 N N . GLY A 1 263 ? 12.254 31.5 -10.028 1 87.19 263 GLY A N 1
ATOM 1967 C CA . GLY A 1 263 ? 13.228 30.53 -10.503 1 87.19 263 GLY A CA 1
ATOM 1968 C C . GLY A 1 263 ? 13.896 29.758 -9.381 1 87.19 263 GLY A C 1
ATOM 1969 O O . GLY A 1 263 ? 15.002 29.241 -9.55 1 87.19 263 GLY A O 1
ATOM 1970 N N . VAL A 1 264 ? 13.239 29.842 -8.253 1 84.29 264 VAL A N 1
ATOM 1971 C CA . VAL A 1 264 ? 13.813 29.167 -7.094 1 84.29 264 VAL A CA 1
ATOM 1972 C C . VAL A 1 264 ? 13.083 27.848 -6.85 1 84.29 264 VAL A C 1
ATOM 1974 O O . VAL A 1 264 ? 11.851 27.811 -6.814 1 84.29 264 VAL A O 1
ATOM 1977 N N . GLU A 1 265 ? 13.864 26.747 -6.89 1 75.39 265 GLU A N 1
ATOM 1978 C CA . GLU A 1 265 ? 13.318 25.481 -6.408 1 75.39 265 GLU A CA 1
ATOM 1979 C C . GLU A 1 265 ? 13.431 25.375 -4.889 1 75.39 265 GLU A C 1
ATOM 1981 O O . GLU A 1 265 ? 14.488 25.018 -4.364 1 75.39 265 GLU A O 1
ATOM 1986 N N . LYS A 1 266 ? 12.406 25.583 -4.278 1 70.27 266 LYS A N 1
ATOM 1987 C CA . LYS A 1 266 ? 12.44 25.849 -2.843 1 70.27 266 LYS A CA 1
ATOM 1988 C C . LYS A 1 266 ? 12.773 24.585 -2.057 1 70.27 266 LYS A C 1
ATOM 1990 O O . LYS A 1 266 ? 12.338 23.489 -2.419 1 70.27 266 LYS A O 1
ATOM 1995 N N . GLU A 1 267 ? 13.622 24.98 -0.992 1 73.68 267 GLU A N 1
ATOM 1996 C CA . GLU A 1 267 ? 13.798 24.052 0.121 1 73.68 267 GLU A CA 1
ATOM 1997 C C . GLU A 1 267 ? 13.145 24.585 1.393 1 73.68 267 GLU A C 1
ATOM 1999 O O . GLU A 1 267 ? 13.161 25.791 1.647 1 73.68 267 GLU A O 1
ATOM 2004 N N . SER A 1 268 ? 12.45 23.725 2.111 1 77.55 268 SER A N 1
ATOM 2005 C CA . SER A 1 268 ? 11.708 24.187 3.279 1 77.55 268 SER A CA 1
ATOM 2006 C C . SER A 1 268 ? 12.582 24.176 4.529 1 77.55 268 SER A C 1
ATOM 2008 O O . SER A 1 268 ? 12.193 24.709 5.57 1 77.55 268 SER A O 1
ATOM 2010 N N . TRP A 1 269 ? 13.804 23.663 4.425 1 85.43 269 TRP A N 1
ATOM 2011 C CA . TRP A 1 269 ? 14.685 23.608 5.586 1 85.43 269 TRP A CA 1
ATOM 2012 C C . TRP A 1 269 ? 15.476 24.904 5.732 1 85.43 269 TRP A C 1
ATOM 2014 O O . TRP A 1 269 ? 15.41 25.779 4.865 1 85.43 269 TRP A O 1
ATOM 2024 N N . GLY A 1 270 ? 16.114 25.127 6.918 1 90.34 270 GLY A N 1
ATOM 2025 C CA . GLY A 1 270 ? 16.941 26.294 7.184 1 90.34 270 GLY A CA 1
ATOM 2026 C C . GLY A 1 270 ? 18.427 25.987 7.176 1 90.34 270 GLY A C 1
ATOM 2027 O O . GLY A 1 270 ? 18.828 24.841 6.964 1 90.34 270 GLY A O 1
ATOM 2028 N N . VAL A 1 271 ? 19.166 27.033 7.285 1 92.93 271 VAL A N 1
ATOM 2029 C CA . VAL A 1 271 ? 20.618 26.927 7.387 1 92.93 271 VAL A CA 1
ATOM 2030 C C . VAL A 1 271 ? 21.05 27.141 8.836 1 92.93 271 VAL A C 1
ATOM 2032 O O . VAL A 1 271 ? 20.825 28.211 9.407 1 92.93 271 VAL A O 1
ATOM 2035 N N . PRO A 1 272 ? 21.607 26.101 9.361 1 94.1 272 PRO A N 1
ATOM 2036 C CA . PRO A 1 272 ? 22.009 26.22 10.765 1 94.1 272 PRO A CA 1
ATOM 2037 C C . PRO A 1 272 ? 23.223 27.127 10.956 1 94.1 272 PRO A C 1
ATOM 2039 O O . PRO A 1 272 ? 24.158 27.09 10.153 1 94.1 272 PRO A O 1
ATOM 2042 N N . ARG A 1 273 ? 23.185 28.012 11.894 1 91.52 273 ARG A N 1
ATOM 2043 C CA . ARG A 1 273 ? 24.271 28.903 12.291 1 91.52 273 ARG A CA 1
ATOM 2044 C C . ARG A 1 273 ? 24.281 29.115 13.801 1 91.52 273 ARG A C 1
ATOM 2046 O O . ARG A 1 273 ? 23.516 29.929 14.324 1 91.52 273 ARG A O 1
ATOM 2053 N N . GLY A 1 274 ? 25.287 28.512 14.438 1 90.19 274 GLY A N 1
ATOM 2054 C CA . GLY A 1 274 ? 25.439 28.731 15.868 1 90.19 274 GLY A CA 1
ATOM 2055 C C . GLY A 1 274 ? 24.194 28.382 16.661 1 90.19 274 GLY A C 1
ATOM 2056 O O . GLY A 1 274 ? 23.734 29.175 17.485 1 90.19 274 GLY A O 1
ATOM 2057 N N . GLY A 1 275 ? 23.427 27.336 16.29 1 88.15 275 GLY A N 1
ATOM 2058 C CA . GLY A 1 275 ? 22.245 26.892 17.013 1 88.15 275 GLY A CA 1
ATOM 2059 C C . GLY A 1 275 ? 20.962 27.516 16.497 1 88.15 275 GLY A C 1
ATOM 2060 O O . GLY A 1 275 ? 19.867 27.121 16.903 1 88.15 275 GLY A O 1
ATOM 2061 N N . CYS A 1 276 ? 21.117 28.486 15.68 1 94.62 276 CYS A N 1
ATOM 2062 C CA . CYS A 1 276 ? 19.974 29.153 15.069 1 94.62 276 CYS A CA 1
ATOM 2063 C C . CYS A 1 276 ? 19.764 28.674 13.637 1 94.62 276 CYS A C 1
ATOM 2065 O O . CYS A 1 276 ? 20.576 27.913 13.108 1 94.62 276 CYS A O 1
ATOM 2067 N N . LEU A 1 277 ? 18.595 29.037 13.11 1 95.06 277 LEU A N 1
ATOM 2068 C CA . LEU A 1 277 ? 18.278 28.733 11.719 1 95.06 277 LEU A CA 1
ATOM 2069 C C . LEU A 1 277 ? 18.007 30.01 10.931 1 95.06 277 LEU A C 1
ATOM 2071 O O . LEU A 1 277 ? 17.355 30.928 11.434 1 95.06 277 LEU A O 1
ATOM 2075 N N . GLU A 1 278 ? 18.566 30.021 9.747 1 92.91 278 GLU A N 1
ATOM 2076 C CA . GLU A 1 278 ? 18.315 31.127 8.828 1 92.91 278 GLU A CA 1
ATOM 2077 C C . GLU A 1 278 ? 17.698 30.631 7.523 1 92.91 278 GLU A C 1
ATOM 2079 O O . GLU A 1 278 ? 17.984 29.517 7.079 1 92.91 278 GLU A O 1
ATOM 2084 N N . PRO A 1 279 ? 16.847 31.49 6.981 1 91.04 279 PRO A N 1
ATOM 2085 C CA . PRO A 1 279 ? 16.354 31.095 5.66 1 91.04 279 PRO A CA 1
ATOM 2086 C C . PRO A 1 279 ? 17.471 30.972 4.626 1 91.04 279 PRO A C 1
ATOM 2088 O O . PRO A 1 279 ? 18.418 31.762 4.639 1 91.04 279 PRO A O 1
ATOM 2091 N N . PRO A 1 280 ? 17.331 30.024 3.792 1 90.22 280 PRO A N 1
ATOM 2092 C CA . PRO A 1 280 ? 18.368 29.825 2.777 1 90.22 280 PRO A CA 1
ATOM 2093 C C . PRO A 1 280 ? 18.308 30.864 1.66 1 90.22 280 PRO A C 1
ATOM 2095 O O . PRO A 1 280 ? 19.231 30.956 0.847 1 90.22 280 PRO A O 1
ATOM 2098 N N . TYR A 1 281 ? 17.262 31.662 1.683 1 89.46 281 TYR A N 1
ATOM 2099 C CA . TYR A 1 281 ? 17.071 32.651 0.628 1 89.46 281 TYR A CA 1
ATOM 2100 C C . TYR A 1 281 ? 16.853 34.04 1.216 1 89.46 281 TYR A C 1
ATOM 2102 O O . TYR A 1 281 ? 16.573 34.179 2.409 1 89.46 281 TYR A O 1
ATOM 2110 N N . ASP A 1 282 ? 17.03 34.979 0.37 1 86.78 282 ASP A N 1
ATOM 2111 C CA . ASP A 1 282 ? 16.8 36.359 0.789 1 86.78 282 ASP A CA 1
ATOM 2112 C C . ASP A 1 282 ? 15.315 36.62 1.026 1 86.78 282 ASP A C 1
ATOM 2114 O O . ASP A 1 282 ? 14.946 37.323 1.97 1 86.78 282 ASP A O 1
ATOM 2118 N N . LYS A 1 283 ? 14.492 35.988 0.233 1 91.85 283 LYS A N 1
ATOM 2119 C CA . LYS A 1 283 ? 13.042 36.099 0.356 1 91.85 283 LYS A CA 1
ATOM 2120 C C . LYS A 1 283 ? 12.443 34.836 0.97 1 91.85 283 LYS A C 1
ATOM 2122 O O . LYS A 1 283 ? 13.095 33.79 1.009 1 91.85 283 LYS A O 1
ATOM 2127 N N . CYS A 1 284 ? 11.258 34.993 1.488 1 92.75 284 CYS A N 1
ATOM 2128 C CA . CYS A 1 284 ? 10.572 33.85 2.08 1 92.75 284 CYS A CA 1
ATOM 2129 C C . CYS A 1 284 ? 9.806 33.065 1.021 1 92.75 284 CYS A C 1
ATOM 2131 O O . CYS A 1 284 ? 8.979 33.629 0.301 1 92.75 284 CYS A O 1
ATOM 2133 N N . TYR A 1 285 ? 10.057 31.798 0.977 1 93.42 285 TYR A N 1
ATOM 2134 C CA . TYR A 1 285 ? 9.393 30.957 -0.012 1 93.42 285 TYR A CA 1
ATOM 2135 C C . TYR A 1 285 ? 8.664 29.799 0.658 1 93.42 285 TYR A C 1
ATOM 2137 O O . TYR A 1 285 ? 8.21 28.87 -0.015 1 93.42 285 TYR A O 1
ATOM 2145 N N . SER A 1 286 ? 8.638 29.81 1.956 1 94.69 286 SER A N 1
ATOM 2146 C CA . SER A 1 286 ? 7.929 28.821 2.762 1 94.69 286 SER A CA 1
ATOM 2147 C C . SER A 1 286 ? 7.446 29.423 4.078 1 94.69 286 SER A C 1
ATOM 2149 O O . SER A 1 286 ? 8.023 30.395 4.57 1 94.69 286 SER A O 1
ATOM 2151 N N . VAL A 1 287 ? 6.452 28.831 4.603 1 96.32 287 VAL A N 1
ATOM 2152 C CA . VAL A 1 287 ? 5.944 29.248 5.906 1 96.32 287 VAL A CA 1
ATOM 2153 C C . VAL A 1 287 ? 7.036 29.09 6.961 1 96.32 287 VAL A C 1
ATOM 2155 O O . VAL A 1 287 ? 7.118 29.883 7.902 1 96.32 287 VAL A O 1
ATOM 2158 N N . THR A 1 288 ? 7.907 28.142 6.777 1 95.89 288 THR A N 1
ATOM 2159 C CA . THR A 1 288 ? 9.01 27.947 7.712 1 95.89 288 THR A CA 1
ATOM 2160 C C . THR A 1 288 ? 9.972 29.13 7.668 1 95.89 288 THR A C 1
ATOM 2162 O O . THR A 1 288 ? 10.492 29.553 8.703 1 95.89 288 THR A O 1
ATOM 2165 N N . HIS A 1 289 ? 10.21 29.692 6.5 1 95.51 289 HIS A N 1
ATOM 2166 C CA . HIS A 1 289 ? 11.072 30.859 6.356 1 95.51 289 HIS A CA 1
ATOM 2167 C C . HIS A 1 289 ? 10.465 32.08 7.039 1 95.51 289 HIS A C 1
ATOM 2169 O O . HIS A 1 289 ? 11.179 32.858 7.677 1 95.51 289 HIS A O 1
ATOM 2175 N N . VAL A 1 290 ? 9.187 32.223 6.826 1 96.53 290 VAL A N 1
ATOM 2176 C CA . VAL A 1 290 ? 8.482 33.332 7.462 1 96.53 290 VAL A CA 1
ATOM 2177 C C . VAL A 1 290 ? 8.626 33.234 8.979 1 96.53 290 VAL A C 1
ATOM 2179 O O . VAL A 1 290 ? 8.915 34.23 9.646 1 96.53 290 VAL A O 1
ATOM 2182 N N . ALA A 1 291 ? 8.466 32.04 9.503 1 97.2 291 ALA A N 1
ATOM 2183 C CA . ALA A 1 291 ? 8.587 31.813 10.941 1 97.2 291 ALA A CA 1
ATOM 2184 C C . ALA A 1 291 ? 9.998 32.127 11.43 1 97.2 291 ALA A C 1
ATOM 2186 O O . ALA A 1 291 ? 10.174 32.719 12.498 1 97.2 291 ALA A O 1
ATOM 2187 N N . MET A 1 292 ? 10.953 31.769 10.684 1 96.4 292 MET A N 1
ATOM 2188 C CA . MET A 1 292 ? 12.342 32.052 11.031 1 96.4 292 MET A CA 1
ATOM 2189 C C . MET A 1 292 ? 12.591 33.555 11.096 1 96.4 292 MET A C 1
ATOM 2191 O O . MET A 1 292 ? 13.233 34.043 12.029 1 96.4 292 MET A O 1
ATOM 2195 N N . LYS A 1 293 ? 12.085 34.243 10.161 1 96.32 293 LYS A N 1
ATOM 2196 C CA . LYS A 1 293 ? 12.291 35.687 10.102 1 96.32 293 LYS A CA 1
ATOM 2197 C C . LYS A 1 293 ? 11.588 36.39 11.259 1 96.32 293 LYS A C 1
ATOM 2199 O O . LYS A 1 293 ? 12.124 37.339 11.835 1 96.32 293 LYS A O 1
ATOM 2204 N N . ILE A 1 294 ? 10.431 35.96 11.495 1 97.3 294 ILE A N 1
ATOM 2205 C CA . ILE A 1 294 ? 9.678 36.542 12.6 1 97.3 294 ILE A CA 1
ATOM 2206 C C . ILE A 1 294 ? 10.442 36.343 13.907 1 97.3 294 ILE A C 1
ATOM 2208 O O . ILE A 1 294 ? 10.603 37.283 14.689 1 97.3 294 ILE A O 1
ATOM 2212 N N . LEU A 1 295 ? 10.956 35.147 14.148 1 97.2 295 LEU A N 1
ATOM 2213 C CA . LEU A 1 295 ? 11.663 34.823 15.382 1 97.2 295 LEU A CA 1
ATOM 2214 C C . LEU A 1 295 ? 12.979 35.588 15.471 1 97.2 295 LEU A C 1
ATOM 2216 O O . LEU A 1 295 ? 13.369 36.038 16.551 1 97.2 295 LEU A O 1
ATOM 2220 N N . LYS A 1 296 ? 13.606 35.712 14.383 1 95.26 296 LYS A N 1
ATOM 2221 C CA . LYS A 1 296 ? 14.846 36.482 14.355 1 95.26 296 LYS A CA 1
ATOM 2222 C C . LYS A 1 296 ? 14.593 37.944 14.713 1 95.26 296 LYS A C 1
ATOM 2224 O O . LYS A 1 296 ? 15.38 38.555 15.439 1 95.26 296 LYS A O 1
ATOM 2229 N N . LYS A 1 297 ? 13.567 38.488 14.183 1 95.89 297 LYS A N 1
ATOM 2230 C CA . LYS A 1 297 ? 13.219 39.882 14.441 1 95.89 297 LYS A CA 1
ATOM 2231 C C . LYS A 1 297 ? 12.833 40.091 15.903 1 95.89 297 LYS A C 1
ATOM 2233 O O . LYS A 1 297 ? 13.174 41.114 16.5 1 95.89 297 LYS A O 1
ATOM 2238 N N . VAL A 1 298 ? 12.197 39.11 16.449 1 96.39 298 VAL A N 1
ATOM 2239 C CA . VAL A 1 298 ? 11.628 39.272 17.782 1 96.39 298 VAL A CA 1
ATOM 2240 C C . VAL A 1 298 ? 12.684 38.952 18.838 1 96.39 298 VAL A C 1
ATOM 2242 O O . VAL A 1 298 ? 12.753 39.613 19.877 1 96.39 298 VAL A O 1
ATOM 2245 N N . LYS A 1 299 ? 13.543 37.938 18.563 1 94.48 299 LYS A N 1
ATOM 2246 C CA . LYS A 1 299 ? 14.428 37.526 19.648 1 94.48 299 LYS A CA 1
ATOM 2247 C C . LYS A 1 299 ? 15.864 37.367 19.156 1 94.48 299 LYS A C 1
ATOM 2249 O O . LYS A 1 299 ? 16.724 36.869 19.885 1 94.48 299 LYS A O 1
ATOM 2254 N N . GLY A 1 300 ? 16.124 37.563 17.879 1 94.3 300 GLY A N 1
ATOM 2255 C CA . GLY A 1 300 ? 17.477 37.58 17.347 1 94.3 300 GLY A CA 1
ATOM 2256 C C . GLY A 1 300 ? 17.938 36.225 16.844 1 94.3 300 GLY A C 1
ATOM 2257 O O . GLY A 1 300 ? 18.948 36.128 16.144 1 94.3 300 GLY A O 1
ATOM 2258 N N . CYS A 1 301 ? 17.182 35.209 17.296 1 95.51 301 CYS A N 1
ATOM 2259 C CA . CYS A 1 301 ? 17.574 33.854 16.925 1 95.51 301 CYS A CA 1
ATOM 2260 C C . CYS A 1 301 ? 16.353 32.951 16.788 1 95.51 301 CYS A C 1
ATOM 2262 O O . CYS A 1 301 ? 15.489 32.933 17.666 1 95.51 301 CYS A O 1
ATOM 2264 N N . ALA A 1 302 ? 16.344 32.246 15.688 1 96.67 302 ALA A N 1
ATOM 2265 C CA . ALA A 1 302 ? 15.298 31.248 15.479 1 96.67 302 ALA A CA 1
ATOM 2266 C C . ALA A 1 302 ? 15.849 29.834 15.64 1 96.67 302 ALA A C 1
ATOM 2268 O O . ALA A 1 302 ? 16.575 29.341 14.774 1 96.67 302 ALA A O 1
ATOM 2269 N N . THR A 1 303 ? 15.48 29.21 16.705 1 96.42 303 THR A N 1
ATOM 2270 C CA . THR A 1 303 ? 15.856 27.805 16.821 1 96.42 303 THR A CA 1
ATOM 2271 C C . THR A 1 303 ? 14.839 26.912 16.116 1 96.42 303 THR A C 1
ATOM 2273 O O . THR A 1 303 ? 13.692 27.313 15.909 1 96.42 303 THR A O 1
ATOM 2276 N N . GLU A 1 304 ? 15.227 25.768 15.759 1 96.26 304 GLU A N 1
ATOM 2277 C CA . GLU A 1 304 ? 14.332 24.853 15.055 1 96.26 304 GLU A CA 1
ATOM 2278 C C . GLU A 1 304 ? 13.081 24.563 15.879 1 96.26 304 GLU A C 1
ATOM 2280 O O . GLU A 1 304 ? 11.966 24.592 15.355 1 96.26 304 GLU A O 1
ATOM 2285 N N . LYS A 1 305 ? 13.264 24.257 17.13 1 96.19 305 LYS A N 1
ATOM 2286 C CA . LYS A 1 305 ? 12.148 23.974 18.027 1 96.19 305 LYS A CA 1
ATOM 2287 C C . LYS A 1 305 ? 11.165 25.141 18.068 1 96.19 305 LYS A C 1
ATOM 2289 O O . LYS A 1 305 ? 9.95 24.936 18.067 1 96.19 305 LYS A O 1
ATOM 2294 N N . GLU A 1 306 ? 11.712 26.304 18.088 1 97.41 306 GLU A N 1
ATOM 2295 C CA . GLU A 1 306 ? 10.872 27.493 18.198 1 97.41 306 GLU A CA 1
ATOM 2296 C C . GLU A 1 306 ? 10.121 27.761 16.897 1 97.41 306 GLU A C 1
ATOM 2298 O O . GLU A 1 306 ? 8.985 28.24 16.918 1 97.41 306 GLU A O 1
ATOM 2303 N N . VAL A 1 307 ? 10.743 27.5 15.8 1 97.3 307 VAL A N 1
ATOM 2304 C CA . VAL A 1 307 ? 10.077 27.656 14.511 1 97.3 307 VAL A CA 1
ATOM 2305 C C . VAL A 1 307 ? 8.869 26.725 14.438 1 97.3 307 VAL A C 1
ATOM 2307 O O . VAL A 1 307 ? 7.775 27.146 14.053 1 97.3 307 VAL A O 1
ATOM 2310 N N . VAL A 1 308 ? 9.045 25.495 14.846 1 97.87 308 VAL A N 1
ATOM 2311 C CA . VAL A 1 308 ? 7.981 24.497 14.839 1 97.87 308 VAL A CA 1
ATOM 2312 C C . VAL A 1 308 ? 6.868 24.922 15.795 1 97.87 308 VAL A C 1
ATOM 2314 O O . VAL A 1 308 ? 5.684 24.826 15.461 1 97.87 308 VAL A O 1
ATOM 2317 N N . LEU A 1 309 ? 7.22 25.392 16.943 1 98.04 309 LEU A N 1
ATOM 2318 C CA . LEU A 1 309 ? 6.246 25.823 17.94 1 98.04 309 LEU A CA 1
ATOM 2319 C C . LEU A 1 309 ? 5.423 26.997 17.423 1 98.04 309 LEU A C 1
ATOM 2321 O O . LEU A 1 309 ? 4.225 27.091 17.701 1 98.04 309 LEU A O 1
ATOM 2325 N N . LEU A 1 310 ? 6.078 27.891 16.758 1 98.13 310 LEU A N 1
ATOM 2326 C CA . LEU A 1 310 ? 5.377 29.061 16.241 1 98.13 310 LEU A CA 1
ATOM 2327 C C . LEU A 1 310 ? 4.349 28.657 15.189 1 98.13 310 LEU A C 1
ATOM 2329 O O . LEU A 1 310 ? 3.222 29.158 15.192 1 98.13 310 LEU A O 1
ATOM 2333 N N . ILE A 1 311 ? 4.73 27.809 14.299 1 98.03 311 ILE A N 1
ATOM 2334 C CA . ILE A 1 311 ? 3.825 27.353 13.25 1 98.03 311 ILE A CA 1
ATOM 2335 C C . ILE A 1 311 ? 2.679 26.556 13.867 1 98.03 311 ILE A C 1
ATOM 2337 O O . ILE A 1 311 ? 1.519 26.725 13.483 1 98.03 311 ILE A O 1
ATOM 2341 N N . ASN A 1 312 ? 2.947 25.719 14.825 1 98.49 312 ASN A N 1
ATOM 2342 C CA . ASN A 1 312 ? 1.915 24.973 15.538 1 98.49 312 ASN A CA 1
ATOM 2343 C C . ASN A 1 312 ? 0.965 25.905 16.285 1 98.49 312 ASN A C 1
ATOM 2345 O O . ASN A 1 312 ? -0.229 25.622 16.395 1 98.49 312 ASN A O 1
ATOM 2349 N N . ALA A 1 313 ? 1.551 26.916 16.844 1 98.57 313 ALA A N 1
ATOM 2350 C CA . ALA A 1 313 ? 0.716 27.889 17.544 1 98.57 313 ALA A CA 1
ATOM 2351 C C . ALA A 1 313 ? -0.277 28.547 16.59 1 98.57 313 ALA A C 1
ATOM 2353 O O . ALA A 1 313 ? -1.438 28.765 16.945 1 98.57 313 ALA A O 1
ATOM 2354 N N . PHE A 1 314 ? 0.258 28.908 15.453 1 98.32 314 PHE A N 1
ATOM 2355 C CA . PHE A 1 314 ? -0.63 29.469 14.442 1 98.32 314 PHE A CA 1
ATOM 2356 C C . PHE A 1 314 ? -1.746 28.49 14.098 1 98.32 314 PHE A C 1
ATOM 2358 O O . PHE A 1 314 ? -2.916 28.872 14.031 1 98.32 314 PHE A O 1
ATOM 2365 N N . GLU A 1 315 ? -1.434 27.216 13.87 1 98.61 315 GLU A N 1
ATOM 2366 C CA . GLU A 1 315 ? -2.417 26.18 13.571 1 98.61 315 GLU A CA 1
ATOM 2367 C C . GLU A 1 315 ? -3.397 25.999 14.727 1 98.61 315 GLU A C 1
ATOM 2369 O O . GLU A 1 315 ? -4.59 25.777 14.508 1 98.61 315 GLU A O 1
ATOM 2374 N N . ALA A 1 316 ? -2.9 26.07 15.938 1 98.69 316 ALA A N 1
ATOM 2375 C CA . ALA A 1 316 ? -3.734 25.914 17.127 1 98.69 316 ALA A CA 1
ATOM 2376 C C . ALA A 1 316 ? -4.754 27.045 17.234 1 98.69 316 ALA A C 1
ATOM 2378 O O . ALA A 1 316 ? -5.891 26.825 17.657 1 98.69 316 ALA A O 1
ATOM 2379 N N . VAL A 1 317 ? -4.315 28.222 16.927 1 98.66 317 VAL A N 1
ATOM 2380 C CA . VAL A 1 317 ? -5.233 29.355 16.942 1 98.66 317 VAL A CA 1
ATOM 2381 C C . VAL A 1 317 ? -6.362 29.119 15.941 1 98.66 317 VAL A C 1
ATOM 2383 O O . VAL A 1 317 ? -7.533 29.349 16.251 1 98.66 317 VAL A O 1
ATOM 2386 N N . LEU A 1 318 ? -6.012 28.7 14.734 1 98.45 318 LEU A N 1
ATOM 2387 C CA . LEU A 1 318 ? -7.029 28.362 13.744 1 98.45 318 LEU A CA 1
ATOM 2388 C C . LEU A 1 318 ? -7.963 27.278 14.271 1 98.45 318 LEU A C 1
ATOM 2390 O O . LEU A 1 318 ? -9.176 27.341 14.058 1 98.45 318 LEU A O 1
ATOM 2394 N N . ALA A 1 319 ? -7.405 26.288 14.935 1 98.69 319 ALA A N 1
ATOM 2395 C CA . ALA A 1 319 ? -8.188 25.193 15.503 1 98.69 319 ALA A CA 1
ATOM 2396 C C . ALA A 1 319 ? -9.198 25.712 16.522 1 98.69 319 ALA A C 1
ATOM 2398 O O . ALA A 1 319 ? -10.349 25.27 16.545 1 98.69 319 ALA A O 1
ATOM 2399 N N . ILE A 1 320 ? -8.745 26.613 17.37 1 98.3 320 ILE A N 1
ATOM 2400 C CA . ILE A 1 320 ? -9.617 27.193 18.386 1 98.3 320 ILE A CA 1
ATOM 2401 C C . ILE A 1 320 ? -10.751 27.963 17.715 1 98.3 320 ILE A C 1
ATOM 2403 O O . ILE A 1 320 ? -11.909 27.859 18.126 1 98.3 320 ILE A O 1
ATOM 2407 N N . ILE A 1 321 ? -10.447 28.718 16.696 1 97.68 321 ILE A N 1
ATOM 2408 C CA . ILE A 1 321 ? -11.452 29.472 15.955 1 97.68 321 ILE A CA 1
ATOM 2409 C C . ILE A 1 321 ? -12.461 28.511 15.331 1 97.68 321 ILE A C 1
ATOM 2411 O O . ILE A 1 321 ? -13.672 28.732 15.414 1 97.68 321 ILE A O 1
ATOM 2415 N N . VAL A 1 322 ? -11.951 27.467 14.743 1 97.13 322 VAL A N 1
ATOM 2416 C CA . VAL A 1 322 ? -12.799 26.481 14.08 1 97.13 322 VAL A CA 1
ATOM 2417 C C . VAL A 1 322 ? -13.704 25.803 15.106 1 97.13 322 VAL A C 1
ATOM 2419 O O . VAL A 1 322 ? -14.898 25.616 14.862 1 97.13 322 VAL A O 1
ATOM 2422 N N . LEU A 1 323 ? -13.19 25.434 16.26 1 97.53 323 LEU A N 1
ATOM 2423 C CA . LEU A 1 323 ? -13.989 24.8 17.303 1 97.53 323 LEU A CA 1
ATOM 2424 C C . LEU A 1 323 ? -15.058 25.754 17.825 1 97.53 323 LEU A C 1
ATOM 2426 O O . LEU A 1 323 ? -16.187 25.339 18.096 1 97.53 323 LEU A O 1
ATOM 2430 N N . TYR A 1 324 ? -14.654 26.994 17.967 1 96.03 324 TYR A N 1
ATOM 2431 C CA . TYR A 1 324 ? -15.624 27.991 18.406 1 96.03 324 TYR A CA 1
ATOM 2432 C C . TYR A 1 324 ? -16.775 28.107 17.415 1 96.03 324 TYR A C 1
ATOM 2434 O O . TYR A 1 324 ? -17.944 28.107 17.808 1 96.03 324 TYR A O 1
ATOM 2442 N N . LEU A 1 325 ? -16.464 28.147 16.17 1 92.53 325 LEU A N 1
ATOM 2443 C CA . LEU A 1 325 ? -17.464 28.363 15.129 1 92.53 325 LEU A CA 1
ATOM 2444 C C . LEU A 1 325 ? -18.342 27.128 14.956 1 92.53 325 LEU A C 1
ATOM 2446 O O . LEU A 1 325 ? -19.558 27.245 14.785 1 92.53 325 LEU A O 1
ATOM 2450 N N . TYR A 1 326 ? -17.792 25.932 15.07 1 92.27 326 TYR A N 1
ATOM 2451 C CA . TYR A 1 326 ? -18.513 24.747 14.621 1 92.27 326 TYR A CA 1
ATOM 2452 C C . TYR A 1 326 ? -19.006 23.926 15.806 1 92.27 326 TYR A C 1
ATOM 2454 O O . TYR A 1 326 ? -19.873 23.061 15.654 1 92.27 326 TYR A O 1
ATOM 2462 N N . VAL A 1 327 ? -18.498 24.105 16.92 1 91.99 327 VAL A N 1
ATOM 2463 C CA . VAL A 1 327 ? -18.938 23.358 18.093 1 91.99 327 VAL A CA 1
ATOM 2464 C C . VAL A 1 327 ? -19.772 24.262 18.998 1 91.99 327 VAL A C 1
ATOM 2466 O O . VAL A 1 327 ? -20.837 23.863 19.474 1 91.99 327 VAL A O 1
ATOM 2469 N N . PHE A 1 328 ? -19.362 25.513 19.196 1 89.02 328 PHE A N 1
ATOM 2470 C CA . PHE A 1 328 ? -20.03 26.379 20.16 1 89.02 328 PHE A CA 1
ATOM 2471 C C . PHE A 1 328 ? -21.108 27.215 19.481 1 89.02 328 PHE A C 1
ATOM 2473 O O . PHE A 1 328 ? -22.191 27.413 20.038 1 89.02 328 PHE A O 1
ATOM 2480 N N . ARG A 1 329 ? -20.88 27.679 18.278 1 82.9 329 ARG A N 1
ATOM 2481 C CA . ARG A 1 329 ? -21.861 28.524 17.603 1 82.9 329 ARG A CA 1
ATOM 2482 C C . ARG A 1 329 ? -22.768 27.695 16.7 1 82.9 329 ARG A C 1
ATOM 2484 O O . ARG A 1 329 ? -23.801 28.18 16.235 1 82.9 329 ARG A O 1
ATOM 2491 N N . GLY A 1 330 ? -22.446 26.498 16.551 1 73.89 330 GLY A N 1
ATOM 2492 C CA . GLY A 1 330 ? -23.299 25.554 15.846 1 73.89 330 GLY A CA 1
ATOM 2493 C C . GLY A 1 330 ? -23.374 25.817 14.354 1 73.89 330 GLY A C 1
ATOM 2494 O O . GLY A 1 330 ? -24.424 25.627 13.737 1 73.89 330 GLY A O 1
ATOM 2495 N N . TRP A 1 331 ? -22.344 26.269 13.8 1 68.93 331 TRP A N 1
ATOM 2496 C CA . TRP A 1 331 ? -22.347 26.397 12.346 1 68.93 331 TRP A CA 1
ATOM 2497 C C . TRP A 1 331 ? -22.334 25.026 11.679 1 68.93 331 TRP A C 1
ATOM 2499 O O . TRP A 1 331 ? -21.804 24.063 12.236 1 68.93 331 TRP A O 1
ATOM 2509 N N . MET B 1 1 ? -13.725 -6.902 -19.512 1 85.55 1 MET B N 1
ATOM 2510 C CA . MET B 1 1 ? -12.666 -6.787 -20.511 1 85.55 1 MET B CA 1
ATOM 2511 C C . MET B 1 1 ? -11.897 -5.481 -20.341 1 85.55 1 MET B C 1
ATOM 2513 O O . MET B 1 1 ? -10.668 -5.465 -20.421 1 85.55 1 MET B O 1
ATOM 2517 N N . LEU B 1 2 ? -12.583 -4.404 -19.922 1 93.75 2 LEU B N 1
ATOM 2518 C CA . LEU B 1 2 ? -11.873 -3.133 -19.834 1 93.75 2 LEU B CA 1
ATOM 2519 C C . LEU B 1 2 ? -10.957 -3.105 -18.615 1 93.75 2 LEU B C 1
ATOM 2521 O O . LEU B 1 2 ? -9.859 -2.547 -18.671 1 93.75 2 LEU B O 1
ATOM 2525 N N . SER B 1 3 ? -11.477 -3.736 -17.553 1 97 3 SER B N 1
ATOM 2526 C CA . SER B 1 3 ? -10.613 -3.807 -16.379 1 97 3 SER B CA 1
ATOM 2527 C C . SER B 1 3 ? -9.318 -4.549 -16.689 1 97 3 SER B C 1
ATOM 2529 O O . SER B 1 3 ? -8.246 -4.163 -16.218 1 97 3 SER B O 1
ATOM 2531 N N . PHE B 1 4 ? -9.388 -5.6 -17.492 1 98.44 4 PHE B N 1
ATOM 2532 C CA . PHE B 1 4 ? -8.224 -6.356 -17.941 1 98.44 4 PHE B CA 1
ATOM 2533 C C . PHE B 1 4 ? -7.273 -5.466 -18.731 1 98.44 4 PHE B C 1
ATOM 2535 O O . PHE B 1 4 ? -6.071 -5.436 -18.457 1 98.44 4 PHE B O 1
ATOM 2542 N N . ALA B 1 5 ? -7.752 -4.761 -19.654 1 98.66 5 ALA B N 1
ATOM 2543 C CA . ALA B 1 5 ? -6.946 -3.93 -20.544 1 98.66 5 ALA B CA 1
ATOM 2544 C C . ALA B 1 5 ? -6.277 -2.793 -19.776 1 98.66 5 ALA B C 1
ATOM 2546 O O . ALA B 1 5 ? -5.104 -2.488 -20.004 1 98.66 5 ALA B O 1
ATOM 2547 N N . ILE B 1 6 ? -6.977 -2.16 -18.861 1 98.38 6 ILE B N 1
ATOM 2548 C CA . ILE B 1 6 ? -6.449 -1.059 -18.061 1 98.38 6 ILE B CA 1
ATOM 2549 C C . ILE B 1 6 ? -5.337 -1.571 -17.149 1 98.38 6 ILE B C 1
ATOM 2551 O O . ILE B 1 6 ? -4.279 -0.947 -17.039 1 98.38 6 ILE B O 1
ATOM 2555 N N . ALA B 1 7 ? -5.623 -2.696 -16.528 1 98.78 7 ALA B N 1
ATOM 2556 C CA . ALA B 1 7 ? -4.621 -3.295 -15.65 1 98.78 7 ALA B CA 1
ATOM 2557 C C . ALA B 1 7 ? -3.366 -3.676 -16.43 1 98.78 7 ALA B C 1
ATOM 2559 O O . ALA B 1 7 ? -2.247 -3.424 -15.978 1 98.78 7 ALA B O 1
ATOM 2560 N N . LEU B 1 8 ? -3.555 -4.263 -17.615 1 98.84 8 LEU B N 1
ATOM 2561 C CA . LEU B 1 8 ? -2.446 -4.685 -18.463 1 98.84 8 LEU B CA 1
ATOM 2562 C C . LEU B 1 8 ? -1.603 -3.489 -18.893 1 98.84 8 LEU B C 1
ATOM 2564 O O . LEU B 1 8 ? -0.381 -3.495 -18.731 1 98.84 8 LEU B O 1
ATOM 2568 N N . MET B 1 9 ? -2.218 -2.494 -19.384 1 98.67 9 MET B N 1
ATOM 2569 C CA . MET B 1 9 ? -1.514 -1.332 -19.92 1 98.67 9 MET B CA 1
ATOM 2570 C C . MET B 1 9 ? -0.765 -0.593 -18.817 1 98.67 9 MET B C 1
ATOM 2572 O O . MET B 1 9 ? 0.395 -0.215 -18.994 1 98.67 9 MET B O 1
ATOM 2576 N N . THR B 1 10 ? -1.433 -0.396 -17.693 1 98.22 10 THR B N 1
ATOM 2577 C CA . THR B 1 10 ? -0.799 0.299 -16.578 1 98.22 10 THR B CA 1
ATOM 2578 C C . THR B 1 10 ? 0.387 -0.501 -16.046 1 98.22 10 THR B C 1
ATOM 2580 O O . THR B 1 10 ? 1.464 0.054 -15.816 1 98.22 10 THR B O 1
ATOM 2583 N N . SER B 1 11 ? 0.149 -1.781 -15.844 1 98.72 11 SER B N 1
ATOM 2584 C CA . SER B 1 11 ? 1.228 -2.633 -15.353 1 98.72 11 SER B CA 1
ATOM 2585 C C . SER B 1 11 ? 2.406 -2.645 -16.322 1 98.72 11 SER B C 1
ATOM 2587 O O . SER B 1 11 ? 3.562 -2.563 -15.902 1 98.72 11 SER B O 1
ATOM 2589 N N . TYR B 1 12 ? 2.121 -2.744 -17.587 1 98.73 12 TYR B N 1
ATOM 2590 C CA . TYR B 1 12 ? 3.158 -2.759 -18.613 1 98.73 12 TYR B CA 1
ATOM 2591 C C . TYR B 1 12 ? 3.97 -1.47 -18.587 1 98.73 12 TYR B C 1
ATOM 2593 O O . TYR B 1 12 ? 5.202 -1.505 -18.534 1 98.73 12 TYR B O 1
ATOM 2601 N N . LEU B 1 13 ? 3.342 -0.357 -18.563 1 98.22 13 LEU B N 1
ATOM 2602 C CA . LEU B 1 13 ? 4.001 0.94 -18.678 1 98.22 13 LEU B CA 1
ATOM 2603 C C . LEU B 1 13 ? 4.755 1.282 -17.397 1 98.22 13 LEU B C 1
ATOM 2605 O O . LEU B 1 13 ? 5.88 1.784 -17.45 1 98.22 13 LEU B O 1
ATOM 2609 N N . VAL B 1 14 ? 4.165 1.024 -16.288 1 97.19 14 VAL B N 1
ATOM 2610 C CA . VAL B 1 14 ? 4.792 1.362 -15.014 1 97.19 14 VAL B CA 1
ATOM 2611 C C . VAL B 1 14 ? 6.001 0.461 -14.778 1 97.19 14 VAL B C 1
ATOM 2613 O O . VAL B 1 14 ? 7.03 0.913 -14.271 1 97.19 14 VAL B O 1
ATOM 2616 N N . THR B 1 15 ? 5.854 -0.799 -15.129 1 98.4 15 THR B N 1
ATOM 2617 C CA . THR B 1 15 ? 6.989 -1.703 -14.974 1 98.4 15 THR B CA 1
ATOM 2618 C C . THR B 1 15 ? 8.156 -1.261 -15.852 1 98.4 15 THR B C 1
ATOM 2620 O O . THR B 1 15 ? 9.31 -1.283 -15.418 1 98.4 15 THR B O 1
ATOM 2623 N N . LYS B 1 16 ? 7.848 -0.91 -17.081 1 98.3 16 LYS B N 1
ATOM 2624 C CA . LYS B 1 16 ? 8.886 -0.405 -17.975 1 98.3 16 LYS B CA 1
ATOM 2625 C C . LYS B 1 16 ? 9.616 0.783 -17.356 1 98.3 16 LYS B C 1
ATOM 2627 O O . LYS B 1 16 ? 10.848 0.825 -17.347 1 98.3 16 LYS B O 1
ATOM 2632 N N . LYS B 1 17 ? 8.948 1.671 -16.835 1 95.89 17 LYS B N 1
ATOM 2633 C CA . LYS B 1 17 ? 9.537 2.852 -16.211 1 95.89 17 LYS B CA 1
ATOM 2634 C C . LYS B 1 17 ? 10.311 2.479 -14.95 1 95.89 17 LYS B C 1
ATOM 2636 O O . LYS B 1 17 ? 11.367 3.052 -14.671 1 95.89 17 LYS B O 1
ATOM 2641 N N . TRP B 1 18 ? 9.772 1.594 -14.212 1 95.63 18 TRP B N 1
ATOM 2642 C CA . TRP B 1 18 ? 10.417 1.141 -12.984 1 95.63 18 TRP B CA 1
ATOM 2643 C C . TRP B 1 18 ? 11.786 0.536 -13.28 1 95.63 18 TRP B C 1
ATOM 2645 O O . TRP B 1 18 ? 12.752 0.786 -12.555 1 95.63 18 TRP B O 1
ATOM 2655 N N . ILE B 1 19 ? 11.84 -0.247 -14.301 1 97.78 19 ILE B N 1
ATOM 2656 C CA . ILE B 1 19 ? 13.094 -0.889 -14.681 1 97.78 19 ILE B CA 1
ATOM 2657 C C . ILE B 1 19 ? 14.168 0.171 -14.911 1 97.78 19 ILE B C 1
ATOM 2659 O O . ILE B 1 19 ? 15.289 0.046 -14.413 1 97.78 19 ILE B O 1
ATOM 2663 N N . GLU B 1 20 ? 13.848 1.177 -15.574 1 96.13 20 GLU B N 1
ATOM 2664 C CA . GLU B 1 20 ? 14.786 2.255 -15.872 1 96.13 20 GLU B CA 1
ATOM 2665 C C . GLU B 1 20 ? 15.24 2.96 -14.597 1 96.13 20 GLU B C 1
ATOM 2667 O O . GLU B 1 20 ? 16.436 3.182 -14.396 1 96.13 20 GLU B O 1
ATOM 2672 N N . ILE B 1 21 ? 14.348 3.224 -13.788 1 92.69 21 ILE B N 1
ATOM 2673 C CA . ILE B 1 21 ? 14.637 3.965 -12.565 1 92.69 21 ILE B CA 1
ATOM 2674 C C . ILE B 1 21 ? 15.446 3.09 -11.61 1 92.69 21 ILE B C 1
ATOM 2676 O O . ILE B 1 21 ? 16.393 3.562 -10.977 1 92.69 21 ILE B O 1
ATOM 2680 N N . ALA B 1 22 ? 15.016 1.866 -11.488 1 92.77 22 ALA B N 1
ATOM 2681 C CA . ALA B 1 22 ? 15.701 0.934 -10.596 1 92.77 22 ALA B CA 1
ATOM 2682 C C . ALA B 1 22 ? 17.163 0.761 -11 1 92.77 22 ALA B C 1
ATOM 2684 O O . ALA B 1 22 ? 18.052 0.746 -10.146 1 92.77 22 ALA B O 1
ATOM 2685 N N . ARG B 1 23 ? 17.387 0.676 -12.262 1 93.65 23 ARG B N 1
ATOM 2686 C CA . ARG B 1 23 ? 18.752 0.541 -12.762 1 93.65 23 ARG B CA 1
ATOM 2687 C C . ARG B 1 23 ? 19.568 1.796 -12.473 1 93.65 23 ARG B C 1
ATOM 2689 O O . ARG B 1 23 ? 20.718 1.709 -12.038 1 93.65 23 ARG B O 1
ATOM 2696 N N . ARG B 1 24 ? 18.992 2.879 -12.672 1 91.8 24 ARG B N 1
ATOM 2697 C CA . ARG B 1 24 ? 19.669 4.155 -12.461 1 91.8 24 ARG B CA 1
ATOM 2698 C C . ARG B 1 24 ? 19.989 4.367 -10.985 1 91.8 24 ARG B C 1
ATOM 2700 O O . ARG B 1 24 ? 21.011 4.966 -10.645 1 91.8 24 ARG B O 1
ATOM 2707 N N . ARG B 1 25 ? 19.218 3.734 -10.109 1 87.81 25 ARG B N 1
ATOM 2708 C CA . ARG B 1 25 ? 19.36 3.991 -8.68 1 87.81 25 ARG B CA 1
ATOM 2709 C C . ARG B 1 25 ? 20.06 2.83 -7.982 1 87.81 25 ARG B C 1
ATOM 2711 O O . ARG B 1 25 ? 20.149 2.8 -6.753 1 87.81 25 ARG B O 1
ATOM 2718 N N . GLY B 1 26 ? 20.351 1.83 -8.77 1 88.34 26 GLY B N 1
ATOM 2719 C CA . GLY B 1 26 ? 21.099 0.708 -8.227 1 88.34 26 GLY B CA 1
ATOM 2720 C C . GLY B 1 26 ? 20.225 -0.294 -7.497 1 88.34 26 GLY B C 1
ATOM 2721 O O . GLY B 1 26 ? 20.719 -1.086 -6.691 1 88.34 26 GLY B O 1
ATOM 2722 N N . LEU B 1 27 ? 18.991 -0.201 -7.672 1 89.9 27 LEU B N 1
ATOM 2723 C CA . LEU B 1 27 ? 18.069 -1.186 -7.118 1 89.9 27 LEU B CA 1
ATOM 2724 C C . LEU B 1 27 ? 18.013 -2.432 -7.996 1 89.9 27 LEU B C 1
ATOM 2726 O O . LEU B 1 27 ? 16.987 -2.709 -8.622 1 89.9 27 LEU B O 1
ATOM 2730 N N . VAL B 1 28 ? 19.073 -3.162 -8.018 1 93.78 28 VAL B N 1
ATOM 2731 C CA . VAL B 1 28 ? 19.224 -4.32 -8.892 1 93.78 28 VAL B CA 1
ATOM 2732 C C . VAL B 1 28 ? 19.779 -5.5 -8.097 1 93.78 28 VAL B C 1
ATOM 2734 O O . VAL B 1 28 ? 20.379 -5.313 -7.036 1 93.78 28 VAL B O 1
ATOM 2737 N N . GLY B 1 29 ? 19.469 -6.678 -8.565 1 92.39 29 GLY B N 1
ATOM 2738 C CA . GLY B 1 29 ? 19.998 -7.909 -8.001 1 92.39 29 GLY B CA 1
ATOM 2739 C C . GLY B 1 29 ? 20.682 -8.79 -9.029 1 92.39 29 GLY B C 1
ATOM 2740 O O . GLY B 1 29 ? 20.393 -8.699 -10.224 1 92.39 29 GLY B O 1
ATOM 2741 N N . LYS B 1 30 ? 21.62 -9.591 -8.62 1 93.58 30 LYS B N 1
ATOM 2742 C CA . LYS B 1 30 ? 22.321 -10.521 -9.501 1 93.58 30 LYS B CA 1
ATOM 2743 C C . LYS B 1 30 ? 21.412 -11.674 -9.917 1 93.58 30 LYS B C 1
ATOM 2745 O O . LYS B 1 30 ? 20.71 -12.25 -9.083 1 93.58 30 LYS B O 1
ATOM 2750 N N . ASP B 1 31 ? 21.34 -11.934 -11.15 1 95.06 31 ASP B N 1
ATOM 2751 C CA . ASP B 1 31 ? 20.67 -13.145 -11.614 1 95.06 31 ASP B CA 1
ATOM 2752 C C . ASP B 1 31 ? 21.514 -14.384 -11.323 1 95.06 31 ASP B C 1
ATOM 2754 O O . ASP B 1 31 ? 22.433 -14.707 -12.079 1 95.06 31 ASP B O 1
ATOM 2758 N N . MET B 1 32 ? 21.142 -15.126 -10.379 1 92.4 32 MET B N 1
ATOM 2759 C CA . MET B 1 32 ? 21.939 -16.232 -9.857 1 92.4 32 MET B CA 1
ATOM 2760 C C . MET B 1 32 ? 21.964 -17.397 -10.84 1 92.4 32 MET B C 1
ATOM 2762 O O . MET B 1 32 ? 22.798 -18.296 -10.723 1 92.4 32 MET B O 1
ATOM 2766 N N . ASN B 1 33 ? 21.067 -17.34 -11.774 1 94.56 33 ASN B N 1
ATOM 2767 C CA . ASN B 1 33 ? 20.938 -18.457 -12.705 1 94.56 33 ASN B CA 1
ATOM 2768 C C . ASN B 1 33 ? 21.764 -18.231 -13.968 1 94.56 33 ASN B C 1
ATOM 2770 O O . ASN B 1 33 ? 21.636 -18.978 -14.94 1 94.56 33 ASN B O 1
ATOM 2774 N N . LYS B 1 34 ? 22.482 -17.17 -13.984 1 93.8 34 LYS B N 1
ATOM 2775 C CA . LYS B 1 34 ? 23.338 -16.837 -15.119 1 93.8 34 LYS B CA 1
ATOM 2776 C C . LYS B 1 34 ? 24.805 -16.78 -14.703 1 93.8 34 LYS B C 1
ATOM 2778 O O . LYS B 1 34 ? 25.119 -16.425 -13.565 1 93.8 34 LYS B O 1
ATOM 2783 N N . GLU B 1 35 ? 25.584 -17.16 -15.591 1 92.29 35 GLU B N 1
ATOM 2784 C CA . GLU B 1 35 ? 27.012 -16.963 -15.363 1 92.29 35 GLU B CA 1
ATOM 2785 C C . GLU B 1 35 ? 27.388 -15.487 -15.453 1 92.29 35 GLU B C 1
ATOM 2787 O O . GLU B 1 35 ? 26.775 -14.73 -16.209 1 92.29 35 GLU B O 1
ATOM 2792 N N . GLY B 1 36 ? 28.268 -15.078 -14.609 1 90.4 36 GLY B N 1
ATOM 2793 C CA . GLY B 1 36 ? 28.684 -13.685 -14.62 1 90.4 36 GLY B CA 1
ATOM 2794 C C . GLY B 1 36 ? 27.885 -12.816 -13.668 1 90.4 36 GLY B C 1
ATOM 2795 O O . GLY B 1 36 ? 27.206 -13.326 -12.774 1 90.4 36 GLY B O 1
ATOM 2796 N N . ASP B 1 37 ? 28.022 -11.53 -13.8 1 92.07 37 ASP B N 1
ATOM 2797 C CA . ASP B 1 37 ? 27.371 -10.573 -12.91 1 92.07 37 ASP B CA 1
ATOM 2798 C C . ASP B 1 37 ? 26.275 -9.8 -13.64 1 92.07 37 ASP B C 1
ATOM 2800 O O . ASP B 1 37 ? 26.313 -8.57 -13.703 1 92.07 37 ASP B O 1
ATOM 2804 N N . ILE B 1 38 ? 25.284 -10.605 -14.04 1 94.29 38 ILE B N 1
ATOM 2805 C CA . ILE B 1 38 ? 24.15 -9.998 -14.729 1 94.29 38 ILE B CA 1
ATOM 2806 C C . ILE B 1 38 ? 23.174 -9.42 -13.707 1 94.29 38 ILE B C 1
ATOM 2808 O O . ILE B 1 38 ? 22.627 -10.152 -12.879 1 94.29 38 ILE B O 1
ATOM 2812 N N . LYS B 1 39 ? 22.953 -8.099 -13.781 1 96.22 39 LYS B N 1
ATOM 2813 C CA . LYS B 1 39 ? 22.088 -7.409 -12.829 1 96.22 39 LYS B CA 1
ATOM 2814 C C . LYS B 1 39 ? 20.708 -7.148 -13.428 1 96.22 39 LYS B C 1
ATOM 2816 O O . LYS B 1 39 ? 20.593 -6.786 -14.601 1 96.22 39 LYS B O 1
ATOM 2821 N N . VAL B 1 40 ? 19.705 -7.403 -12.608 1 97.08 40 VAL B N 1
ATOM 2822 C CA . VAL B 1 40 ? 18.319 -7.233 -13.029 1 97.08 40 VAL B CA 1
ATOM 2823 C C . VAL B 1 40 ? 17.576 -6.358 -12.021 1 97.08 40 VAL B C 1
ATOM 2825 O O . VAL B 1 40 ? 17.81 -6.456 -10.814 1 97.08 40 VAL B O 1
ATOM 2828 N N . ALA B 1 41 ? 16.728 -5.51 -12.518 1 96.93 41 ALA B N 1
ATOM 2829 C CA . ALA B 1 41 ? 15.936 -4.652 -11.64 1 96.93 41 ALA B CA 1
ATOM 2830 C C . ALA B 1 41 ? 15.129 -5.482 -10.645 1 96.93 41 ALA B C 1
ATOM 2832 O O . ALA B 1 41 ? 14.633 -6.559 -10.984 1 96.93 41 ALA B O 1
ATOM 2833 N N . GLU B 1 42 ? 14.948 -4.977 -9.425 1 94.9 42 GLU B N 1
ATOM 2834 C CA . GLU B 1 42 ? 14.216 -5.674 -8.372 1 94.9 42 GLU B CA 1
ATOM 2835 C C . GLU B 1 42 ? 12.883 -4.99 -8.081 1 94.9 42 GLU B C 1
ATOM 2837 O O . GLU B 1 42 ? 12.612 -3.903 -8.596 1 94.9 42 GLU B O 1
ATOM 2842 N N . ALA B 1 43 ? 12.061 -5.641 -7.335 1 94.97 43 ALA B N 1
ATOM 2843 C CA . ALA B 1 43 ? 10.785 -5.119 -6.851 1 94.97 43 ALA B CA 1
ATOM 2844 C C . ALA B 1 43 ? 9.861 -4.767 -8.013 1 94.97 43 ALA B C 1
ATOM 2846 O O . ALA B 1 43 ? 9.232 -3.706 -8.015 1 94.97 43 ALA B O 1
ATOM 2847 N N . GLY B 1 44 ? 9.844 -5.608 -8.974 1 95.57 44 GLY B N 1
ATOM 2848 C CA . GLY B 1 44 ? 9.023 -5.37 -10.151 1 95.57 44 GLY B CA 1
ATOM 2849 C C . GLY B 1 44 ? 7.535 -5.429 -9.863 1 95.57 44 GLY B C 1
ATOM 2850 O O . GLY B 1 44 ? 6.724 -4.949 -10.657 1 95.57 44 GLY B O 1
ATOM 2851 N N . GLY B 1 45 ? 7.151 -5.967 -8.718 1 97.43 45 GLY B N 1
ATOM 2852 C CA . GLY B 1 45 ? 5.758 -6.05 -8.31 1 97.43 45 GLY B CA 1
ATOM 2853 C C . GLY B 1 45 ? 5.083 -4.695 -8.214 1 97.43 45 GLY B C 1
ATOM 2854 O O . GLY B 1 45 ? 3.853 -4.61 -8.177 1 97.43 45 GLY B O 1
ATOM 2855 N N . ILE B 1 46 ? 5.841 -3.618 -8.25 1 96.73 46 ILE B N 1
ATOM 2856 C CA . ILE B 1 46 ? 5.295 -2.267 -8.182 1 96.73 46 ILE B CA 1
ATOM 2857 C C . ILE B 1 46 ? 4.417 -2.003 -9.403 1 96.73 46 ILE B C 1
ATOM 2859 O O . ILE B 1 46 ? 3.33 -1.433 -9.283 1 96.73 46 ILE B O 1
ATOM 2863 N N . GLY B 1 47 ? 4.916 -2.379 -10.55 1 97.86 47 GLY B N 1
ATOM 2864 C CA . GLY B 1 47 ? 4.102 -2.229 -11.746 1 97.86 47 GLY B CA 1
ATOM 2865 C C . GLY B 1 47 ? 2.837 -3.065 -11.717 1 97.86 47 GLY B C 1
ATOM 2866 O O . GLY B 1 47 ? 1.77 -2.6 -12.122 1 97.86 47 GLY B O 1
ATOM 2867 N N . PHE B 1 48 ? 2.931 -4.252 -11.219 1 98.69 48 PHE B N 1
ATOM 2868 C CA . PHE B 1 48 ? 1.81 -5.176 -11.089 1 98.69 48 PHE B CA 1
ATOM 2869 C C . PHE B 1 48 ? 0.722 -4.587 -10.199 1 98.69 48 PHE B C 1
ATOM 2871 O O . PHE B 1 48 ? -0.446 -4.537 -10.589 1 98.69 48 PHE B O 1
ATOM 2878 N N . ILE B 1 49 ? 1.075 -4.094 -8.977 1 98.49 49 ILE B N 1
ATOM 2879 C CA . ILE B 1 49 ? 0.086 -3.626 -8.013 1 98.49 49 ILE B CA 1
ATOM 2880 C C . ILE B 1 49 ? -0.557 -2.336 -8.518 1 98.49 49 ILE B C 1
ATOM 2882 O O . ILE B 1 49 ? -1.744 -2.095 -8.288 1 98.49 49 ILE B O 1
ATOM 2886 N N . MET B 1 50 ? 0.194 -1.498 -9.179 1 97.75 50 MET B N 1
ATOM 2887 C CA . MET B 1 50 ? -0.392 -0.279 -9.729 1 97.75 50 MET B CA 1
ATOM 2888 C C . MET B 1 50 ? -1.396 -0.606 -10.83 1 97.75 50 MET B C 1
ATOM 2890 O O . MET B 1 50 ? -2.462 0.008 -10.905 1 97.75 50 MET B O 1
ATOM 2894 N N . GLY B 1 51 ? -1.01 -1.535 -11.684 1 98.45 51 GLY B N 1
ATOM 2895 C CA . GLY B 1 51 ? -1.949 -1.974 -12.705 1 98.45 51 GLY B CA 1
ATOM 2896 C C . GLY B 1 51 ? -3.201 -2.61 -12.13 1 98.45 51 GLY B C 1
ATOM 2897 O O . GLY B 1 51 ? -4.313 -2.307 -12.566 1 98.45 51 GLY B O 1
ATOM 2898 N N . LEU B 1 52 ? -3.02 -3.471 -11.181 1 98.65 52 LEU B N 1
ATOM 2899 C CA . LEU B 1 52 ? -4.134 -4.146 -10.525 1 98.65 52 LEU B CA 1
ATOM 2900 C C . LEU B 1 52 ? -5.073 -3.136 -9.873 1 98.65 52 LEU B C 1
ATOM 2902 O O . LEU B 1 52 ? -6.294 -3.236 -10.013 1 98.65 52 LEU B O 1
ATOM 2906 N N . ALA B 1 53 ? -4.485 -2.204 -9.112 1 98.27 53 ALA B N 1
ATOM 2907 C CA . ALA B 1 53 ? -5.283 -1.18 -8.444 1 98.27 53 ALA B CA 1
ATOM 2908 C C . ALA B 1 53 ? -6.113 -0.388 -9.45 1 98.27 53 ALA B C 1
ATOM 2910 O O . ALA B 1 53 ? -7.295 -0.124 -9.218 1 98.27 53 ALA B O 1
ATOM 2911 N N . MET B 1 54 ? -5.514 -0.059 -10.569 1 98.02 54 MET B N 1
ATOM 2912 C CA . MET B 1 54 ? -6.235 0.705 -11.582 1 98.02 54 MET B CA 1
ATOM 2913 C C . MET B 1 54 ? -7.376 -0.116 -12.174 1 98.02 54 MET B C 1
ATOM 2915 O O . MET B 1 54 ? -8.449 0.419 -12.459 1 98.02 54 MET B O 1
ATOM 2919 N N . GLY B 1 55 ? -7.102 -1.369 -12.424 1 98.47 55 GLY B N 1
ATOM 2920 C CA . GLY B 1 55 ? -8.162 -2.239 -12.909 1 98.47 55 GLY B CA 1
ATOM 2921 C C . GLY B 1 55 ? -9.326 -2.357 -11.942 1 98.47 55 GLY B C 1
ATOM 2922 O O . GLY B 1 55 ? -10.486 -2.238 -12.342 1 98.47 55 GLY B O 1
ATOM 2923 N N . LEU B 1 56 ? -9.042 -2.578 -10.698 1 98.35 56 LEU B N 1
ATOM 2924 C CA . LEU B 1 56 ? -10.072 -2.714 -9.674 1 98.35 56 LEU B CA 1
ATOM 2925 C C . LEU B 1 56 ? -10.822 -1.4 -9.479 1 98.35 56 LEU B C 1
ATOM 2927 O O . LEU B 1 56 ? -12.043 -1.397 -9.305 1 98.35 56 LEU B O 1
ATOM 2931 N N . LEU B 1 57 ? -10.059 -0.301 -9.465 1 97.98 57 LEU B N 1
ATOM 2932 C CA . LEU B 1 57 ? -10.689 1.004 -9.298 1 97.98 57 LEU B CA 1
ATOM 2933 C C . LEU B 1 57 ? -11.643 1.299 -10.451 1 97.98 57 LEU B C 1
ATOM 2935 O O . LEU B 1 57 ? -12.675 1.945 -10.258 1 97.98 57 LEU B O 1
ATOM 2939 N N . PHE B 1 58 ? -11.248 0.891 -11.599 1 97.38 58 PHE B N 1
ATOM 2940 C CA . PHE B 1 58 ? -12.154 1.041 -12.731 1 97.38 58 PHE B CA 1
ATOM 2941 C C . PHE B 1 58 ? -13.469 0.316 -12.472 1 97.38 58 PHE B C 1
ATOM 2943 O O . PHE B 1 58 ? -14.546 0.861 -12.724 1 97.38 58 PHE B O 1
ATOM 2950 N N . MET B 1 59 ? -13.406 -0.892 -11.998 1 97.39 59 MET B N 1
ATOM 2951 C CA . MET B 1 59 ? -14.61 -1.664 -11.703 1 97.39 59 MET B CA 1
ATOM 2952 C C . MET B 1 59 ? -15.42 -1.006 -10.591 1 97.39 59 MET B C 1
ATOM 2954 O O . MET B 1 59 ? -16.651 -1.02 -10.622 1 97.39 59 MET B O 1
ATOM 2958 N N . VAL B 1 60 ? -14.734 -0.462 -9.614 1 96.17 60 VAL B N 1
ATOM 2959 C CA . VAL B 1 60 ? -15.398 0.264 -8.536 1 96.17 60 VAL B CA 1
ATOM 2960 C C . VAL B 1 60 ? -16.161 1.456 -9.11 1 96.17 60 VAL B C 1
ATOM 2962 O O . VAL B 1 60 ? -17.326 1.677 -8.77 1 96.17 60 VAL B O 1
ATOM 2965 N N . ALA B 1 61 ? -15.533 2.187 -9.978 1 94.57 61 ALA B N 1
ATOM 2966 C CA . ALA B 1 61 ? -16.148 3.362 -10.589 1 94.57 61 ALA B CA 1
ATOM 2967 C C . ALA B 1 61 ? -17.359 2.97 -11.432 1 94.57 61 ALA B C 1
ATOM 2969 O O . ALA B 1 61 ? -18.4 3.63 -11.379 1 94.57 61 ALA B O 1
ATOM 2970 N N . VAL B 1 62 ? -17.226 1.937 -12.202 1 95.06 62 VAL B N 1
ATOM 2971 C CA . VAL B 1 62 ? 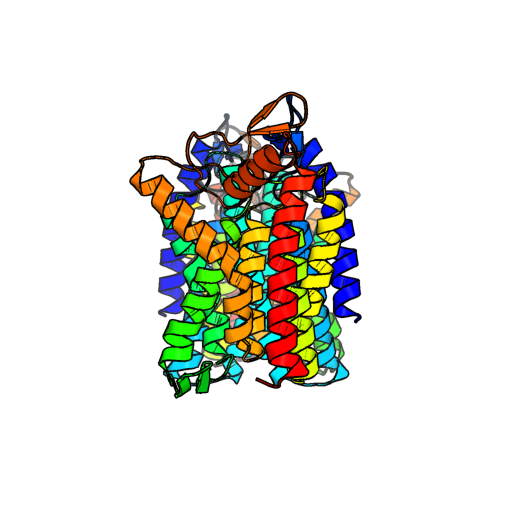-18.31 1.477 -13.064 1 95.06 62 VAL B CA 1
ATOM 2972 C C . VAL B 1 62 ? -19.508 1.064 -12.213 1 95.06 62 VAL B C 1
ATOM 2974 O O . VAL B 1 62 ? -20.65 1.404 -12.531 1 95.06 62 VAL B O 1
ATOM 2977 N N . ASN B 1 63 ? -19.261 0.358 -11.17 1 94.48 63 ASN B N 1
ATOM 2978 C CA . ASN B 1 63 ? -20.349 -0.088 -10.305 1 94.48 63 ASN B CA 1
ATOM 2979 C C . ASN B 1 63 ? -20.979 1.079 -9.55 1 94.48 63 ASN B C 1
ATOM 2981 O O . ASN B 1 63 ? -22.175 1.059 -9.255 1 94.48 63 ASN B O 1
ATOM 2985 N N . ALA B 1 64 ? -20.204 2.076 -9.305 1 93.12 64 ALA B N 1
ATOM 2986 C CA . ALA B 1 64 ? -20.697 3.234 -8.565 1 93.12 64 ALA B CA 1
ATOM 2987 C C . ALA B 1 64 ? -21.521 4.15 -9.466 1 93.12 64 ALA B C 1
ATOM 2989 O O . ALA B 1 64 ? -22.593 4.617 -9.074 1 93.12 64 ALA B O 1
ATOM 2990 N N . PHE B 1 65 ? -21.106 4.364 -10.688 1 92.41 65 PHE B N 1
ATOM 2991 C CA . PHE B 1 65 ? -21.658 5.469 -11.463 1 92.41 65 PHE B CA 1
ATOM 2992 C C . PHE B 1 65 ? -22.46 4.951 -12.65 1 92.41 65 PHE B C 1
ATOM 2994 O O . PHE B 1 65 ? -23.247 5.691 -13.245 1 92.41 65 PHE B O 1
ATOM 3001 N N . VAL B 1 66 ? -22.218 3.722 -13.002 1 92.34 66 VAL B N 1
ATOM 3002 C CA . VAL B 1 66 ? -22.963 3.162 -14.125 1 92.34 66 VAL B CA 1
ATOM 3003 C C . VAL B 1 66 ? -24.052 2.225 -13.608 1 92.34 66 VAL B C 1
ATOM 3005 O O . VAL B 1 66 ? -25.229 2.391 -13.936 1 92.34 66 VAL B O 1
ATOM 3008 N N . TYR B 1 67 ? -23.744 1.349 -12.693 1 92.68 67 TYR B N 1
ATOM 3009 C CA . TYR B 1 67 ? -24.687 0.325 -12.258 1 92.68 67 TYR B CA 1
ATOM 3010 C C . TYR B 1 67 ? -25.335 0.707 -10.932 1 92.68 67 TYR B C 1
ATOM 3012 O O . TYR B 1 67 ? -26.366 0.146 -10.554 1 92.68 67 TYR B O 1
ATOM 3020 N N . ASP B 1 68 ? -24.719 1.62 -10.181 1 90.8 68 ASP B N 1
ATOM 3021 C CA . ASP B 1 68 ? -25.186 2.034 -8.861 1 90.8 68 ASP B CA 1
ATOM 3022 C C . ASP B 1 68 ? -25.387 0.828 -7.947 1 90.8 68 ASP B C 1
ATOM 3024 O O . ASP B 1 68 ? -26.46 0.657 -7.363 1 90.8 68 ASP B O 1
ATOM 3028 N N . ASN B 1 69 ? -24.445 -0.086 -7.897 1 91.71 69 ASN B N 1
ATOM 3029 C CA . ASN B 1 69 ? -24.486 -1.333 -7.142 1 91.71 69 ASN B CA 1
ATOM 3030 C C . ASN B 1 69 ? -23.538 -1.295 -5.946 1 91.71 69 ASN B C 1
ATOM 3032 O O . ASN B 1 69 ? -22.405 -1.771 -6.031 1 91.71 69 ASN B O 1
ATOM 3036 N N . MET B 1 70 ? -24.053 -0.937 -4.846 1 87.94 70 MET B N 1
ATOM 3037 C CA . MET B 1 70 ? -23.264 -0.762 -3.63 1 87.94 70 MET B CA 1
ATOM 3038 C C . MET B 1 70 ? -22.76 -2.104 -3.11 1 87.94 70 MET B C 1
ATOM 3040 O O . MET B 1 70 ? -21.67 -2.185 -2.541 1 87.94 70 MET B O 1
ATOM 3044 N N . SER B 1 71 ? -23.541 -3.091 -3.363 1 89.86 71 SER B N 1
ATOM 3045 C CA . SER B 1 71 ? -23.169 -4.416 -2.877 1 89.86 71 SER B CA 1
ATOM 3046 C C . SER B 1 71 ? -21.879 -4.902 -3.527 1 89.86 71 SER B C 1
ATOM 3048 O O . SER B 1 71 ? -21.029 -5.5 -2.863 1 89.86 71 SER B O 1
ATOM 3050 N N . SER B 1 72 ? -21.657 -4.625 -4.799 1 94.53 72 SER B N 1
ATOM 3051 C CA . SER B 1 72 ? -20.454 -5.03 -5.52 1 94.53 72 SER B CA 1
ATOM 3052 C C . SER B 1 72 ? -19.247 -4.203 -5.091 1 94.53 72 SER B C 1
ATOM 3054 O O . SER B 1 72 ? -18.13 -4.718 -5.017 1 94.53 72 SER B O 1
ATOM 3056 N N . ILE B 1 73 ? -19.524 -2.955 -4.774 1 96.3 73 ILE B N 1
ATOM 3057 C CA . ILE B 1 73 ? -18.457 -2.016 -4.443 1 96.3 73 ILE B CA 1
ATOM 3058 C C . ILE B 1 73 ? -17.75 -2.467 -3.167 1 96.3 73 ILE B C 1
ATOM 3060 O O . ILE B 1 73 ? -16.523 -2.395 -3.071 1 96.3 73 ILE B O 1
ATOM 3064 N N . VAL B 1 74 ? -18.53 -3.017 -2.239 1 95.82 74 VAL B N 1
ATOM 3065 C CA . VAL B 1 74 ? -17.974 -3.413 -0.949 1 95.82 74 VAL B CA 1
ATOM 3066 C C . VAL B 1 74 ? -16.968 -4.546 -1.146 1 95.82 74 VAL B C 1
ATOM 3068 O O . VAL B 1 74 ? -15.881 -4.527 -0.564 1 95.82 74 VAL B O 1
ATOM 3071 N N . TYR B 1 75 ? -17.249 -5.506 -1.96 1 97.59 75 TYR B N 1
ATOM 3072 C CA . TYR B 1 75 ? -16.366 -6.641 -2.205 1 97.59 75 TYR B CA 1
ATOM 3073 C C . TYR B 1 75 ? -15.135 -6.214 -2.996 1 97.59 75 TYR B C 1
ATOM 3075 O O . TYR B 1 75 ? -14.036 -6.724 -2.769 1 97.59 75 TYR B O 1
ATOM 3083 N N . LEU B 1 76 ? -15.319 -5.273 -3.927 1 98.17 76 LEU B N 1
ATOM 3084 C CA . LEU B 1 76 ? -14.2 -4.768 -4.715 1 98.17 76 LEU B CA 1
ATOM 3085 C C . LEU B 1 76 ? -13.235 -3.972 -3.841 1 98.17 76 LEU B C 1
ATOM 3087 O O . LEU B 1 76 ? -12.017 -4.104 -3.975 1 98.17 76 LEU B O 1
ATOM 3091 N N . LEU B 1 77 ? -13.772 -3.203 -2.936 1 98.1 77 LEU B N 1
ATOM 3092 C CA . LEU B 1 77 ? -12.933 -2.435 -2.022 1 98.1 77 LEU B CA 1
ATOM 3093 C C . LEU B 1 77 ? -12.207 -3.356 -1.047 1 98.1 77 LEU B C 1
ATOM 3095 O O . LEU B 1 77 ? -11.06 -3.095 -0.677 1 98.1 77 LEU B O 1
ATOM 3099 N N . ALA B 1 78 ? -12.899 -4.377 -0.591 1 98.2 78 ALA B N 1
ATOM 3100 C CA . ALA B 1 78 ? -12.244 -5.37 0.256 1 98.2 78 ALA B CA 1
ATOM 3101 C C . ALA B 1 78 ? -11.075 -6.027 -0.472 1 98.2 78 ALA B C 1
ATOM 3103 O O . ALA B 1 78 ? -9.989 -6.178 0.093 1 98.2 78 ALA B O 1
ATOM 3104 N N . SER B 1 79 ? -11.289 -6.383 -1.711 1 98.64 79 SER B N 1
ATOM 3105 C CA . SER B 1 79 ? -10.24 -6.994 -2.521 1 98.64 79 SER B CA 1
ATOM 3106 C C . SER B 1 79 ? -9.065 -6.042 -2.714 1 98.64 79 SER B C 1
ATOM 3108 O O . SER B 1 79 ? -7.906 -6.455 -2.642 1 98.64 79 SER B O 1
ATOM 3110 N N . LEU B 1 80 ? -9.397 -4.805 -2.987 1 98.64 80 LEU B N 1
ATOM 3111 C CA . LEU B 1 80 ? -8.371 -3.782 -3.153 1 98.64 80 LEU B CA 1
ATOM 3112 C C . LEU B 1 80 ? -7.553 -3.621 -1.876 1 98.64 80 LEU B C 1
ATOM 3114 O O . LEU B 1 80 ? -6.327 -3.496 -1.931 1 98.64 80 LEU B O 1
ATOM 3118 N N . SER B 1 81 ? -8.205 -3.628 -0.755 1 98.4 81 SER B N 1
ATOM 3119 C CA . SER B 1 81 ? -7.524 -3.504 0.53 1 98.4 81 SER B CA 1
ATOM 3120 C C . SER B 1 81 ? -6.571 -4.671 0.765 1 98.4 81 SER B C 1
ATOM 3122 O O . SER B 1 81 ? -5.441 -4.475 1.217 1 98.4 81 SER B O 1
ATOM 3124 N N . VAL B 1 82 ? -7.032 -5.848 0.469 1 98.54 82 VAL B N 1
ATOM 3125 C CA . VAL B 1 82 ? -6.199 -7.038 0.608 1 98.54 82 VAL B CA 1
ATOM 3126 C C . VAL B 1 82 ? -4.958 -6.905 -0.271 1 98.54 82 VAL B C 1
ATOM 3128 O O . VAL B 1 82 ? -3.837 -7.143 0.186 1 98.54 82 VAL B O 1
ATOM 3131 N N . ALA B 1 83 ? -5.178 -6.521 -1.493 1 98.63 83 ALA B N 1
ATOM 3132 C CA . ALA B 1 83 ? -4.084 -6.378 -2.45 1 98.63 83 ALA B CA 1
ATOM 3133 C C . ALA B 1 83 ? -3.067 -5.346 -1.972 1 98.63 83 ALA B C 1
ATOM 3135 O O . ALA B 1 83 ? -1.86 -5.599 -1.993 1 98.63 83 ALA B O 1
ATOM 3136 N N . LEU B 1 84 ? -3.543 -4.237 -1.534 1 98.29 84 LEU B N 1
ATOM 3137 C CA . LEU B 1 84 ? -2.671 -3.133 -1.146 1 98.29 84 LEU B CA 1
ATOM 3138 C C . LEU B 1 84 ? -1.91 -3.465 0.133 1 98.29 84 LEU B C 1
ATOM 3140 O O . LEU B 1 84 ? -0.741 -3.101 0.277 1 98.29 84 LEU B O 1
ATOM 3144 N N . MET B 1 85 ? -2.564 -4.071 1.06 1 97.8 85 MET B N 1
ATOM 3145 C CA . MET B 1 85 ? -1.882 -4.45 2.294 1 97.8 85 MET B CA 1
ATOM 3146 C C . MET B 1 85 ? -0.788 -5.476 2.017 1 97.8 85 MET B C 1
ATOM 3148 O O . MET B 1 85 ? 0.323 -5.362 2.54 1 97.8 85 MET B O 1
ATOM 3152 N N . ALA B 1 86 ? -1.143 -6.462 1.206 1 97.6 86 ALA B N 1
ATOM 3153 C CA . ALA B 1 86 ? -0.14 -7.461 0.842 1 97.6 86 ALA B CA 1
ATOM 3154 C C . ALA B 1 86 ? 1.031 -6.819 0.105 1 97.6 86 ALA B C 1
ATOM 3156 O O . ALA B 1 86 ? 2.191 -7.156 0.356 1 97.6 86 ALA B O 1
ATOM 3157 N N . ALA B 1 87 ? 0.713 -5.942 -0.813 1 97.49 87 ALA B N 1
ATOM 3158 C CA . ALA B 1 87 ? 1.737 -5.247 -1.588 1 97.49 87 ALA B CA 1
ATOM 3159 C C . ALA B 1 87 ? 2.632 -4.405 -0.683 1 97.49 87 ALA B C 1
ATOM 3161 O O . ALA B 1 87 ? 3.841 -4.308 -0.91 1 97.49 87 ALA B O 1
ATOM 3162 N N . PHE B 1 88 ? 2.033 -3.78 0.246 1 95.13 88 PHE B N 1
ATOM 3163 C CA . PHE B 1 88 ? 2.796 -2.932 1.155 1 95.13 88 PHE B CA 1
ATOM 3164 C C . PHE B 1 88 ? 3.78 -3.761 1.972 1 95.13 88 PHE B C 1
ATOM 3166 O O . PHE B 1 88 ? 4.95 -3.396 2.101 1 95.13 88 PHE B O 1
ATOM 3173 N N . VAL B 1 89 ? 3.333 -4.853 2.522 1 93.5 89 VAL B N 1
ATOM 3174 C CA . VAL B 1 89 ? 4.193 -5.76 3.275 1 93.5 89 VAL B CA 1
ATOM 3175 C C . VAL B 1 89 ? 5.32 -6.268 2.378 1 93.5 89 VAL B C 1
ATOM 3177 O O . VAL B 1 89 ? 6.488 -6.257 2.772 1 93.5 89 VAL B O 1
ATOM 3180 N N . GLY B 1 90 ? 4.936 -6.657 1.189 1 94.75 90 GLY B N 1
ATOM 3181 C CA . GLY B 1 90 ? 5.924 -7.147 0.241 1 94.75 90 GLY B CA 1
ATOM 3182 C C . GLY B 1 90 ? 6.95 -6.098 -0.147 1 94.75 90 GLY B C 1
ATOM 3183 O O . GLY B 1 90 ? 8.139 -6.399 -0.266 1 94.75 90 GLY B O 1
ATOM 3184 N N . PHE B 1 91 ? 6.534 -4.894 -0.326 1 93.81 91 PHE B N 1
ATOM 3185 C CA . PHE B 1 91 ? 7.431 -3.826 -0.753 1 93.81 91 PHE B CA 1
ATOM 3186 C C . PHE B 1 91 ? 8.413 -3.469 0.356 1 93.81 91 PHE B C 1
ATOM 3188 O O . PHE B 1 91 ? 9.592 -3.221 0.093 1 93.81 91 PHE B O 1
ATOM 3195 N N . VAL B 1 92 ? 7.928 -3.373 1.557 1 92.07 92 VAL B N 1
ATOM 3196 C CA . VAL B 1 92 ? 8.811 -3.128 2.692 1 92.07 92 VAL B CA 1
ATOM 3197 C C . VAL B 1 92 ? 9.879 -4.218 2.761 1 92.07 92 VAL B C 1
ATOM 3199 O O . VAL B 1 92 ? 11.06 -3.926 2.967 1 92.07 92 VAL B O 1
ATOM 3202 N N . ASP B 1 93 ? 9.5 -5.403 2.531 1 91.52 93 ASP B N 1
ATOM 3203 C CA . ASP B 1 93 ? 10.438 -6.521 2.553 1 91.52 93 ASP B CA 1
ATOM 3204 C C . ASP B 1 93 ? 11.451 -6.41 1.415 1 91.52 93 ASP B C 1
ATOM 3206 O O . ASP B 1 93 ? 12.636 -6.695 1.603 1 91.52 93 ASP B O 1
ATOM 3210 N N . ASP B 1 94 ? 10.999 -6.035 0.245 1 92.02 94 ASP B N 1
ATOM 3211 C CA . ASP B 1 94 ? 11.887 -5.866 -0.902 1 92.02 94 ASP B CA 1
ATOM 3212 C C . ASP B 1 94 ? 12.944 -4.799 -0.625 1 92.02 94 ASP B C 1
ATOM 3214 O O . ASP B 1 94 ? 14.11 -4.964 -0.991 1 92.02 94 ASP B O 1
ATOM 3218 N N . VAL B 1 95 ? 12.53 -3.772 -0.019 1 86.84 95 VAL B N 1
ATOM 3219 C CA . VAL B 1 95 ? 13.429 -2.654 0.25 1 86.84 95 VAL B CA 1
ATOM 3220 C C . VAL B 1 95 ? 14.445 -3.053 1.318 1 86.84 95 VAL B C 1
ATOM 3222 O O . VAL B 1 95 ? 15.616 -2.675 1.242 1 86.84 95 VAL B O 1
ATOM 3225 N N . LEU B 1 96 ? 13.944 -3.838 2.259 1 85.06 96 LEU B N 1
ATOM 3226 C CA . LEU B 1 96 ? 14.832 -4.258 3.338 1 85.06 96 LEU B CA 1
ATOM 3227 C C . LEU B 1 96 ? 15.757 -5.378 2.875 1 85.06 96 LEU B C 1
ATOM 3229 O O . LEU B 1 96 ? 16.844 -5.559 3.428 1 85.06 96 LEU B O 1
ATOM 3233 N N . GLY B 1 97 ? 15.154 -6.355 2.022 1 73.15 97 GLY B N 1
ATOM 3234 C CA . GLY B 1 97 ? 15.906 -7.487 1.504 1 73.15 97 GLY B CA 1
ATOM 3235 C C . GLY B 1 97 ? 16.942 -7.092 0.468 1 73.15 97 GLY B C 1
ATOM 3236 O O . GLY B 1 97 ? 17.847 -7.871 0.16 1 73.15 97 GLY B O 1
ATOM 3237 N N . TRP B 1 98 ? 16.604 -6.169 -0.4 1 54.08 98 TRP B N 1
ATOM 3238 C CA . TRP B 1 98 ? 17.677 -5.698 -1.27 1 54.08 98 TRP B CA 1
ATOM 3239 C C . TRP B 1 98 ? 19.016 -5.713 -0.541 1 54.08 98 TRP B C 1
ATOM 3241 O O . TRP B 1 98 ? 20.069 -5.861 -1.166 1 54.08 98 TRP B O 1
ATOM 3251 N N . LYS B 1 99 ? 18.57 -5.898 0.729 1 51.86 99 LYS B N 1
ATOM 3252 C CA . LYS B 1 99 ? 19.646 -6.34 1.612 1 51.86 99 LYS B CA 1
ATOM 3253 C C . LYS B 1 99 ? 19.205 -7.529 2.463 1 51.86 99 LYS B C 1
ATOM 3255 O O . LYS B 1 99 ? 18.217 -8.193 2.145 1 51.86 99 LYS B O 1
ATOM 3260 N N . LYS B 1 100 ? 19.36 -8.14 3.488 1 58.15 100 LYS B N 1
ATOM 3261 C CA . LYS B 1 100 ? 18.869 -9.258 4.288 1 58.15 100 LYS B CA 1
ATOM 3262 C C . LYS B 1 100 ? 17.464 -8.981 4.815 1 58.15 100 LYS B C 1
ATOM 3264 O O . LYS B 1 100 ? 17.205 -7.915 5.378 1 58.15 100 LYS B O 1
ATOM 3269 N N . GLY B 1 101 ? 16.377 -9.269 4.086 1 61.6 101 GLY B N 1
ATOM 3270 C CA . GLY B 1 101 ? 14.967 -9.022 4.345 1 61.6 101 GLY B CA 1
ATOM 3271 C C . GLY B 1 101 ? 14.567 -9.294 5.782 1 61.6 101 GLY B C 1
ATOM 3272 O O . GLY B 1 101 ? 15.414 -9.292 6.679 1 61.6 101 GLY B O 1
ATOM 3273 N N . LEU B 1 102 ? 13.175 -9.248 6.118 1 67.64 102 LEU B N 1
ATOM 3274 C CA . LEU B 1 102 ? 12.576 -9.58 7.406 1 67.64 102 LEU B CA 1
ATOM 3275 C C . LEU B 1 102 ? 12.728 -11.067 7.709 1 67.64 102 LEU B C 1
ATOM 3277 O O . LEU B 1 102 ? 12.871 -11.88 6.792 1 67.64 102 LEU B O 1
ATOM 3281 N N . SER B 1 103 ? 12.742 -11.341 9.018 1 73.48 103 SER B N 1
ATOM 3282 C CA . SER B 1 103 ? 12.687 -12.75 9.392 1 73.48 103 SER B CA 1
ATOM 3283 C C . SER B 1 103 ? 11.398 -13.402 8.904 1 73.48 103 SER B C 1
ATOM 3285 O O . SER B 1 103 ? 10.409 -12.715 8.642 1 73.48 103 SER B O 1
ATOM 3287 N N . HIS B 1 104 ? 11.428 -14.656 8.751 1 70.89 104 HIS B N 1
ATOM 3288 C CA . HIS B 1 104 ? 10.267 -15.402 8.281 1 70.89 104 HIS B CA 1
ATOM 3289 C C . HIS B 1 104 ? 9.067 -15.189 9.198 1 70.89 104 HIS B C 1
ATOM 3291 O O . HIS B 1 104 ? 7.946 -14.991 8.724 1 70.89 104 HIS B O 1
ATOM 3297 N N . ARG B 1 105 ? 9.308 -15.149 10.45 1 70.84 105 ARG B N 1
ATOM 3298 C CA . ARG B 1 105 ? 8.231 -14.955 11.416 1 70.84 105 ARG B CA 1
ATOM 3299 C C . ARG B 1 105 ? 7.61 -13.57 11.272 1 70.84 105 ARG B C 1
ATOM 3301 O O . ARG B 1 105 ? 6.385 -13.427 11.299 1 70.84 105 ARG B O 1
ATOM 3308 N N . ALA B 1 106 ? 8.449 -12.686 11.109 1 75.38 106 ALA B N 1
ATOM 3309 C CA . ALA B 1 106 ? 7.968 -11.313 10.97 1 75.38 106 ALA B CA 1
ATOM 3310 C C . ALA B 1 106 ? 7.122 -11.154 9.71 1 75.38 106 ALA B C 1
ATOM 3312 O O . ALA B 1 106 ? 6.119 -10.436 9.715 1 75.38 106 ALA B O 1
ATOM 3313 N N . LYS B 1 107 ? 7.508 -11.881 8.776 1 79.58 107 LYS B N 1
ATOM 3314 C CA . LYS B 1 107 ? 6.773 -11.817 7.516 1 79.58 107 LYS B CA 1
ATOM 3315 C C . LYS B 1 107 ? 5.376 -12.412 7.665 1 79.58 107 LYS B C 1
ATOM 3317 O O . LYS B 1 107 ? 4.385 -11.788 7.28 1 79.58 107 LYS B O 1
ATOM 3322 N N . VAL B 1 108 ? 5.354 -13.505 8.287 1 76.95 108 VAL B N 1
ATOM 3323 C CA . VAL B 1 108 ? 4.074 -14.181 8.465 1 76.95 108 VAL B CA 1
ATOM 3324 C C . VAL B 1 108 ? 3.157 -13.33 9.34 1 76.95 108 VAL B C 1
ATOM 3326 O O . VAL B 1 108 ? 1.983 -13.136 9.016 1 76.95 108 VAL B O 1
ATOM 3329 N N . ILE B 1 109 ? 3.628 -12.749 10.356 1 80.84 109 ILE B N 1
ATOM 3330 C CA . ILE B 1 109 ? 2.841 -11.952 11.29 1 80.84 109 ILE B CA 1
ATOM 3331 C C . ILE B 1 109 ? 2.312 -10.704 10.586 1 80.84 109 ILE B C 1
ATOM 3333 O O . ILE B 1 109 ? 1.169 -10.297 10.805 1 80.84 109 ILE B O 1
ATOM 3337 N N . SER B 1 110 ? 3.083 -10.224 9.741 1 84.62 110 SER B N 1
ATOM 3338 C CA . SER B 1 110 ? 2.726 -8.979 9.068 1 84.62 110 SER B CA 1
ATOM 3339 C C . SER B 1 110 ? 1.61 -9.2 8.053 1 84.62 110 SER B C 1
ATOM 3341 O O . SER B 1 110 ? 0.926 -8.253 7.658 1 84.62 110 SER B O 1
ATOM 3343 N N . THR B 1 111 ? 1.388 -10.45 7.677 1 87.48 111 THR B N 1
ATOM 3344 C CA . THR B 1 111 ? 0.379 -10.719 6.659 1 87.48 111 THR B CA 1
ATOM 3345 C C . THR B 1 111 ? -0.949 -11.106 7.303 1 87.48 111 THR B C 1
ATOM 3347 O O . THR B 1 111 ? -1.982 -11.149 6.631 1 87.48 111 THR B O 1
ATOM 3350 N N . LEU B 1 112 ? -0.975 -11.261 8.544 1 90.62 112 LEU B N 1
ATOM 3351 C CA . LEU B 1 112 ? -2.167 -11.743 9.234 1 90.62 112 LEU B CA 1
ATOM 3352 C C . LEU B 1 112 ? -3.332 -10.777 9.047 1 90.62 112 LEU B C 1
ATOM 3354 O O . LEU B 1 112 ? -4.446 -11.196 8.724 1 90.62 112 LEU B O 1
ATOM 3358 N N . PRO B 1 113 ? -3.076 -9.463 9.134 1 94.47 113 PRO B N 1
ATOM 3359 C CA . PRO B 1 113 ? -4.207 -8.536 9.051 1 94.47 113 PRO B CA 1
ATOM 3360 C C . PRO B 1 113 ? -4.79 -8.441 7.643 1 94.47 113 PRO B C 1
ATOM 3362 O O . PRO B 1 113 ? -5.887 -7.906 7.459 1 94.47 113 PRO B O 1
ATOM 3365 N N . ILE B 1 114 ? -4.18 -9.002 6.66 1 96.59 114 ILE B N 1
ATOM 3366 C CA . ILE B 1 114 ? -4.529 -8.829 5.254 1 96.59 114 ILE B CA 1
ATOM 3367 C C . ILE B 1 114 ? -5.885 -9.473 4.975 1 96.59 114 ILE B C 1
ATOM 3369 O O . ILE B 1 114 ? -6.59 -9.074 4.045 1 96.59 114 ILE B O 1
ATOM 3373 N N . ALA B 1 115 ? -6.293 -10.422 5.836 1 97.27 115 ALA B N 1
ATOM 3374 C CA . ALA B 1 115 ? -7.508 -11.192 5.582 1 97.27 115 ALA B CA 1
ATOM 3375 C C . ALA B 1 115 ? -8.736 -10.482 6.145 1 97.27 115 ALA B C 1
ATOM 3377 O O . ALA B 1 115 ? -9.87 -10.822 5.801 1 97.27 115 ALA B O 1
ATOM 3378 N N . VAL B 1 116 ? -8.584 -9.485 6.966 1 97.11 116 VAL B N 1
ATOM 3379 C CA . VAL B 1 116 ? -9.652 -8.886 7.759 1 97.11 116 VAL B CA 1
ATOM 3380 C C . VAL B 1 116 ? -10.705 -8.28 6.833 1 97.11 116 VAL B C 1
ATOM 3382 O O . VAL B 1 116 ? -11.906 -8.419 7.074 1 97.11 116 VAL B O 1
ATOM 3385 N N . PRO B 1 117 ? -10.35 -7.613 5.767 1 97.82 117 PRO B N 1
ATOM 3386 C CA . PRO B 1 117 ? -11.378 -7.04 4.895 1 97.82 117 PRO B CA 1
ATOM 3387 C C . PRO B 1 117 ? -12.339 -8.092 4.345 1 97.82 117 PRO B C 1
ATOM 3389 O O . PRO B 1 117 ? -13.551 -7.868 4.311 1 97.82 117 PRO B O 1
ATOM 3392 N N . LEU B 1 118 ? -11.793 -9.211 3.972 1 97.49 118 LEU B N 1
ATOM 3393 C CA . LEU B 1 118 ? -12.648 -10.262 3.431 1 97.49 118 LEU B CA 1
ATOM 3394 C C . LEU B 1 118 ? -13.508 -10.882 4.528 1 97.49 118 LEU B C 1
ATOM 3396 O O . LEU B 1 118 ? -14.666 -11.232 4.291 1 97.49 118 LEU B O 1
ATOM 3400 N N . MET B 1 119 ? -12.903 -11.069 5.678 1 96.38 119 MET B N 1
ATOM 3401 C CA . MET B 1 119 ? -13.673 -11.559 6.818 1 96.38 119 MET B CA 1
ATOM 3402 C C . MET B 1 119 ? -14.857 -10.644 7.11 1 96.38 119 MET B C 1
ATOM 3404 O O . MET B 1 119 ? -15.972 -11.118 7.337 1 96.38 119 MET B O 1
ATOM 3408 N N . ALA B 1 120 ? -14.634 -9.383 7.028 1 94.6 120 ALA B N 1
ATOM 3409 C CA . ALA B 1 120 ? -15.584 -8.369 7.478 1 94.6 120 ALA B CA 1
ATOM 3410 C C . ALA B 1 120 ? -16.762 -8.256 6.514 1 94.6 120 ALA B C 1
ATOM 3412 O O . ALA B 1 120 ? -17.887 -7.968 6.929 1 94.6 120 ALA B O 1
ATOM 3413 N N . VAL B 1 121 ? -16.518 -8.465 5.26 1 94.59 121 VAL B N 1
ATOM 3414 C CA . VAL B 1 121 ? -17.609 -8.345 4.299 1 94.59 121 VAL B CA 1
ATOM 3415 C C . VAL B 1 121 ? -18.314 -9.691 4.146 1 94.59 121 VAL B C 1
ATOM 3417 O O . VAL B 1 121 ? -19.146 -9.864 3.253 1 94.59 121 VAL B O 1
ATOM 3420 N N . LYS B 1 122 ? -17.877 -10.684 4.982 1 92.17 122 LYS B N 1
ATOM 3421 C CA . LYS B 1 122 ? -18.473 -12.017 4.976 1 92.17 122 LYS B CA 1
ATOM 3422 C C . LYS B 1 122 ? -18.407 -12.642 3.585 1 92.17 122 LYS B C 1
ATOM 3424 O O . LYS B 1 122 ? -19.416 -13.126 3.069 1 92.17 122 LYS B O 1
ATOM 3429 N N . ALA B 1 123 ? -17.2 -12.519 3.055 1 92.71 123 ALA B N 1
ATOM 3430 C CA . ALA B 1 123 ? -16.978 -13.073 1.722 1 92.71 123 ALA B CA 1
ATOM 3431 C C . ALA B 1 123 ? -17.082 -14.595 1.736 1 92.71 123 ALA B C 1
ATOM 3433 O O . ALA B 1 123 ? -16.609 -15.247 2.67 1 92.71 123 ALA B O 1
ATOM 3434 N N . GLY B 1 124 ? -17.739 -15.134 0.692 1 89.29 124 GLY B N 1
ATOM 3435 C CA . GLY B 1 124 ? -17.863 -16.575 0.546 1 89.29 124 GLY B CA 1
ATOM 3436 C C . GLY B 1 124 ? -19.06 -17.149 1.281 1 89.29 124 GLY B C 1
ATOM 3437 O O . GLY B 1 124 ? -19.883 -16.403 1.816 1 89.29 124 GLY B O 1
ATOM 3438 N N . VAL B 1 125 ? -19.189 -18.433 1.185 1 87.82 125 VAL B N 1
ATOM 3439 C CA . VAL B 1 125 ? -20.291 -19.16 1.806 1 87.82 125 VAL B CA 1
ATOM 3440 C C . VAL B 1 125 ? -19.74 -20.232 2.744 1 87.82 125 VAL B C 1
ATOM 3442 O O . VAL B 1 125 ? -18.744 -20.887 2.43 1 87.82 125 VAL B O 1
ATOM 3445 N N . SER B 1 126 ? -20.294 -20.299 3.856 1 86.37 126 SER B N 1
ATOM 3446 C CA . SER B 1 126 ? -19.818 -21.235 4.869 1 86.37 126 SER B CA 1
ATOM 3447 C C . SER B 1 126 ? -20.114 -22.677 4.471 1 86.37 126 SER B C 1
ATOM 3449 O O . SER B 1 126 ? -19.464 -23.606 4.956 1 86.37 126 SER B O 1
ATOM 3451 N N . ARG B 1 127 ? -21.176 -22.878 3.611 1 82.7 127 ARG B N 1
ATOM 3452 C CA . ARG B 1 127 ? -21.505 -24.219 3.139 1 82.7 127 ARG B CA 1
ATOM 3453 C C . ARG B 1 127 ? -20.626 -24.614 1.957 1 82.7 127 ARG B C 1
ATOM 3455 O O . ARG B 1 127 ? -20.697 -23.999 0.891 1 82.7 127 ARG B O 1
ATOM 3462 N N . MET B 1 128 ? -19.558 -25.422 2.187 1 75.83 128 MET B N 1
ATOM 3463 C CA . MET B 1 128 ? -18.599 -25.831 1.165 1 75.83 128 MET B CA 1
ATOM 3464 C C . MET B 1 128 ? -18.847 -27.272 0.732 1 75.83 128 MET B C 1
ATOM 3466 O O . MET B 1 128 ? -19.2 -28.12 1.554 1 75.83 128 MET B O 1
ATOM 3470 N N . LYS B 1 129 ? -18.937 -27.562 -0.496 1 68.33 129 LYS B N 1
ATOM 3471 C CA . LYS B 1 129 ? -19.049 -28.923 -1.014 1 68.33 129 LYS B CA 1
ATOM 3472 C C . LYS B 1 129 ? -17.671 -29.543 -1.232 1 68.33 129 LYS B C 1
ATOM 3474 O O . LYS B 1 129 ? -16.868 -29.025 -2.01 1 68.33 129 LYS B O 1
ATOM 3479 N N . ILE B 1 130 ? -17.242 -30.37 -0.465 1 62.2 130 ILE B N 1
ATOM 3480 C CA . ILE B 1 130 ? -15.987 -31.104 -0.58 1 62.2 130 ILE B CA 1
ATOM 3481 C C . ILE B 1 130 ? -16.203 -32.368 -1.409 1 62.2 130 ILE B C 1
ATOM 3483 O O . ILE B 1 130 ? -17.166 -33.106 -1.188 1 62.2 130 ILE B O 1
ATOM 3487 N N . PRO B 1 131 ? -15.323 -32.446 -2.404 1 59.83 131 PRO B N 1
ATOM 3488 C CA . PRO B 1 131 ? -15.497 -33.67 -3.189 1 59.83 131 PRO B CA 1
ATOM 3489 C C . PRO B 1 131 ? -15.5 -34.929 -2.325 1 59.83 131 PRO B C 1
ATOM 3491 O O . PRO B 1 131 ? -14.732 -35.024 -1.364 1 59.83 131 PRO B O 1
ATOM 3494 N N . PHE B 1 132 ? -16.313 -35.71 -2.624 1 60.19 132 PHE B N 1
ATOM 3495 C CA . PHE B 1 132 ? -16.437 -37.05 -2.063 1 60.19 132 PHE B CA 1
ATOM 3496 C C . PHE B 1 132 ? -16.956 -36.991 -0.631 1 60.19 132 PHE B C 1
ATOM 3498 O O . PHE B 1 132 ? -17.279 -38.023 -0.039 1 60.19 132 PHE B O 1
ATOM 3505 N N . ILE B 1 133 ? -16.854 -35.836 0.052 1 64.42 133 ILE B N 1
ATOM 3506 C CA . ILE B 1 133 ? -17.327 -35.748 1.429 1 64.42 133 ILE B CA 1
ATOM 3507 C C . ILE B 1 133 ? -18.74 -35.169 1.453 1 64.42 133 ILE B C 1
ATOM 3509 O O . ILE B 1 133 ? -19.581 -35.602 2.244 1 64.42 133 ILE B O 1
ATOM 3513 N N . GLY B 1 134 ? -19.148 -34.438 0.606 1 68.75 134 GLY B N 1
ATOM 3514 C CA . GLY B 1 134 ? -20.438 -33.768 0.577 1 68.75 134 GLY B CA 1
ATOM 3515 C C . GLY B 1 134 ? -20.37 -32.322 1.032 1 68.75 134 GLY B C 1
ATOM 3516 O O . GLY B 1 134 ? -19.339 -31.665 0.878 1 68.75 134 GLY B O 1
ATOM 3517 N N . SER B 1 135 ? -21.591 -31.713 1.54 1 77.22 135 SER B N 1
ATOM 3518 C CA . SER B 1 135 ? -21.701 -30.306 1.913 1 77.22 135 SER B CA 1
ATOM 3519 C C . SER B 1 135 ? -21.466 -30.111 3.407 1 77.22 135 SER B C 1
ATOM 3521 O O . SER B 1 135 ? -22.057 -30.813 4.231 1 77.22 135 SER B O 1
ATOM 3523 N N . ILE B 1 136 ? -20.46 -29.413 3.807 1 82.46 136 ILE B N 1
ATOM 3524 C CA . ILE B 1 136 ? -20.177 -29.082 5.199 1 82.46 136 ILE B CA 1
ATOM 3525 C C . ILE B 1 136 ? -20.396 -27.589 5.43 1 82.46 136 ILE B C 1
ATOM 3527 O O . ILE B 1 136 ? -20.023 -26.764 4.593 1 82.46 136 ILE B O 1
ATOM 3531 N N . ASP B 1 137 ? -21.156 -27.25 6.494 1 88.5 137 ASP B N 1
ATOM 3532 C CA . ASP B 1 137 ? -21.345 -25.86 6.897 1 88.5 137 ASP B CA 1
ATOM 3533 C C . ASP B 1 137 ? -20.408 -25.488 8.044 1 88.5 137 ASP B C 1
ATOM 3535 O O . ASP B 1 137 ? -20.58 -25.959 9.17 1 88.5 137 ASP B O 1
ATOM 3539 N N . LEU B 1 138 ? -19.504 -24.618 7.791 1 90.55 138 LEU B N 1
ATOM 3540 C CA . LEU B 1 138 ? -18.48 -24.268 8.77 1 90.55 138 LEU B CA 1
ATOM 3541 C C . LEU B 1 138 ? -18.935 -23.099 9.637 1 90.55 138 LEU B C 1
ATOM 3543 O O . LEU B 1 138 ? -18.299 -22.784 10.646 1 90.55 138 LEU B O 1
ATOM 3547 N N . GLY B 1 139 ? -20.101 -22.524 9.286 1 91.34 139 GLY B N 1
ATOM 3548 C CA . GLY B 1 139 ? -20.632 -21.417 10.064 1 91.34 139 GLY B CA 1
ATOM 3549 C C . GLY B 1 139 ? -19.619 -20.312 10.299 1 91.34 139 GLY B C 1
ATOM 3550 O O . GLY B 1 139 ? -18.974 -19.844 9.358 1 91.34 139 GLY B O 1
ATOM 3551 N N . ILE B 1 140 ? -19.448 -19.987 11.534 1 90.12 140 ILE B N 1
ATOM 3552 C CA . ILE B 1 140 ? -18.612 -18.85 11.903 1 90.12 140 ILE B CA 1
ATOM 3553 C C . ILE B 1 140 ? -17.139 -19.22 11.744 1 90.12 140 ILE B C 1
ATOM 3555 O O . ILE B 1 140 ? -16.273 -18.343 11.704 1 90.12 140 ILE B O 1
ATOM 3559 N N . ALA B 1 141 ? -16.836 -20.456 11.645 1 91.86 141 ALA B N 1
ATOM 3560 C CA . ALA B 1 141 ? -15.462 -20.907 11.438 1 91.86 141 ALA B CA 1
ATOM 3561 C C . ALA B 1 141 ? -14.969 -20.542 10.041 1 91.86 141 ALA B C 1
ATOM 3563 O O . ALA B 1 141 ? -13.763 -20.414 9.815 1 91.86 141 ALA B O 1
ATOM 3564 N N . TYR B 1 142 ? -15.854 -20.337 9.151 1 93.33 142 TYR B N 1
ATOM 3565 C CA . TYR B 1 142 ? -15.445 -20.003 7.791 1 93.33 142 TYR B CA 1
ATOM 3566 C C . TYR B 1 142 ? -14.767 -18.639 7.745 1 93.33 142 TYR B C 1
ATOM 3568 O O . TYR B 1 142 ? -13.592 -18.534 7.388 1 93.33 142 TYR B O 1
ATOM 3576 N N . PRO B 1 143 ? -15.474 -17.638 8.201 1 92.63 143 PRO B N 1
ATOM 3577 C CA . PRO B 1 143 ? -14.834 -16.322 8.156 1 92.63 143 PRO B CA 1
ATOM 3578 C C . PRO B 1 143 ? -13.687 -16.189 9.154 1 92.63 143 PRO B C 1
ATOM 3580 O O . PRO B 1 143 ? -12.729 -15.452 8.906 1 92.63 143 PRO B O 1
ATOM 3583 N N . LEU B 1 144 ? -13.695 -16.932 10.221 1 93.1 144 LEU B N 1
ATOM 3584 C CA . LEU B 1 144 ? -12.741 -16.694 11.298 1 93.1 144 LEU B CA 1
ATOM 3585 C C . LEU B 1 144 ? -11.508 -17.577 11.138 1 93.1 144 LEU B C 1
ATOM 3587 O O . LEU B 1 144 ? -10.455 -17.291 11.713 1 93.1 144 LEU B O 1
ATOM 3591 N N . VAL B 1 145 ? -11.598 -18.642 10.363 1 94.16 145 VAL B N 1
ATOM 3592 C CA . VAL B 1 145 ? -10.484 -19.579 10.255 1 94.16 145 VAL B CA 1
ATOM 3593 C C . VAL B 1 145 ? -10.13 -19.794 8.785 1 94.16 145 VAL B C 1
ATOM 3595 O O . VAL B 1 145 ? -9.002 -19.525 8.365 1 94.16 145 VAL B O 1
ATOM 3598 N N . VAL B 1 146 ? -11.106 -20.151 7.984 1 93.93 146 VAL B N 1
ATOM 3599 C CA . VAL B 1 146 ? -10.855 -20.544 6.602 1 93.93 146 VAL B CA 1
ATOM 3600 C C . VAL B 1 146 ? -10.343 -19.345 5.808 1 93.93 146 VAL B C 1
ATOM 3602 O O . VAL B 1 146 ? -9.367 -19.456 5.063 1 93.93 146 VAL B O 1
ATOM 3605 N N . VAL B 1 147 ? -11.028 -18.226 6.017 1 95.87 147 VAL B N 1
ATOM 3606 C CA . VAL B 1 147 ? -10.687 -17.041 5.238 1 95.87 147 VAL B CA 1
ATOM 3607 C C . VAL B 1 147 ? -9.279 -16.573 5.598 1 95.87 147 VAL B C 1
ATOM 3609 O O . VAL B 1 147 ? -8.427 -16.416 4.721 1 95.87 147 VAL B O 1
ATOM 3612 N N . PRO B 1 148 ? -8.949 -16.411 6.851 1 96.12 148 PRO B N 1
ATOM 3613 C CA . PRO B 1 148 ? -7.6 -15.942 7.174 1 96.12 148 PRO B CA 1
ATOM 3614 C C . PRO B 1 148 ? -6.523 -16.975 6.849 1 96.12 148 PRO B C 1
ATOM 3616 O O . PRO B 1 148 ? -5.44 -16.617 6.379 1 96.12 148 PRO B O 1
ATOM 3619 N N . VAL B 1 149 ? -6.749 -18.214 7.053 1 95.66 149 VAL B N 1
ATOM 3620 C CA . VAL B 1 149 ? -5.783 -19.256 6.719 1 95.66 149 VAL B CA 1
ATOM 3621 C C . VAL B 1 149 ? -5.577 -19.304 5.207 1 95.66 149 VAL B C 1
ATOM 3623 O O . VAL B 1 149 ? -4.452 -19.482 4.733 1 95.66 149 VAL B O 1
ATOM 3626 N N . GLY B 1 150 ? -6.672 -19.179 4.517 1 96.56 150 GLY B N 1
ATOM 3627 C CA . GLY B 1 150 ? -6.586 -19.183 3.065 1 96.56 150 GLY B CA 1
ATOM 3628 C C . GLY B 1 150 ? -5.789 -18.017 2.511 1 96.56 150 GLY B C 1
ATOM 3629 O O . GLY B 1 150 ? -4.881 -18.209 1.7 1 96.56 150 GLY B O 1
ATOM 3630 N N . VAL B 1 151 ? -6.091 -16.814 2.98 1 97.75 151 VAL B N 1
ATOM 3631 C CA . VAL B 1 151 ? -5.479 -15.608 2.432 1 97.75 151 VAL B CA 1
ATOM 3632 C C . VAL B 1 151 ? -4.01 -15.54 2.844 1 97.75 151 VAL B C 1
ATOM 3634 O O . VAL B 1 151 ? -3.129 -15.363 2 1 97.75 151 VAL B O 1
ATOM 3637 N N . VAL B 1 152 ? -3.734 -15.711 4.093 1 96.93 152 VAL B N 1
ATOM 3638 C CA . VAL B 1 152 ? -2.378 -15.621 4.624 1 96.93 152 VAL B CA 1
ATOM 3639 C C . VAL B 1 152 ? -1.554 -16.812 4.142 1 96.93 152 VAL B C 1
ATOM 3641 O O . VAL B 1 152 ? -0.393 -16.656 3.756 1 96.93 152 VAL B O 1
ATOM 3644 N N . GLY B 1 153 ? -2.18 -17.96 4.209 1 96.36 153 GLY B N 1
ATOM 3645 C CA . GLY B 1 153 ? -1.508 -19.159 3.735 1 96.36 153 GLY B CA 1
ATOM 3646 C C . GLY B 1 153 ? -1.145 -19.098 2.264 1 96.36 153 GLY B C 1
ATOM 3647 O O . GLY B 1 153 ? -0.023 -19.44 1.882 1 96.36 153 GLY B O 1
ATOM 3648 N N . ALA B 1 154 ? -2.089 -18.663 1.458 1 97.47 154 ALA B N 1
ATOM 3649 C CA . ALA B 1 154 ? -1.831 -18.571 0.023 1 97.47 154 ALA B CA 1
ATOM 3650 C C . ALA B 1 154 ? -0.76 -17.526 -0.276 1 97.47 154 ALA B C 1
ATOM 3652 O O . ALA B 1 154 ? 0.083 -17.725 -1.154 1 97.47 154 ALA B O 1
ATOM 3653 N N . ALA B 1 155 ? -0.828 -16.411 0.401 1 97.09 155 ALA B N 1
ATOM 3654 C CA . ALA B 1 155 ? 0.174 -15.365 0.213 1 97.09 155 ALA B CA 1
ATOM 3655 C C . ALA B 1 155 ? 1.579 -15.898 0.475 1 97.09 155 ALA B C 1
ATOM 3657 O O . ALA B 1 155 ? 2.482 -15.717 -0.346 1 97.09 155 ALA B O 1
ATOM 3658 N N . ASN B 1 156 ? 1.78 -16.596 1.557 1 94.5 156 ASN B N 1
ATOM 3659 C CA . ASN B 1 156 ? 3.093 -17.11 1.933 1 94.5 156 ASN B CA 1
ATOM 3660 C C . ASN B 1 156 ? 3.509 -18.282 1.049 1 94.5 156 ASN B C 1
ATOM 3662 O O . ASN B 1 156 ? 4.681 -18.407 0.687 1 94.5 156 ASN B O 1
ATOM 3666 N N . ALA B 1 157 ? 2.559 -19.106 0.76 1 95.48 157 ALA B N 1
ATOM 3667 C CA . ALA B 1 157 ? 2.859 -20.26 -0.083 1 95.48 157 ALA B CA 1
ATOM 3668 C C . ALA B 1 157 ? 3.324 -19.822 -1.469 1 95.48 157 ALA B C 1
ATOM 3670 O O . ALA B 1 157 ? 4.31 -20.344 -1.994 1 95.48 157 ALA B O 1
ATOM 3671 N N . PHE B 1 158 ? 2.617 -18.893 -2.046 1 96.41 158 PHE B N 1
ATOM 3672 C CA . PHE B 1 158 ? 2.954 -18.439 -3.39 1 96.41 158 PHE B CA 1
ATOM 3673 C C . PHE B 1 158 ? 4.345 -17.817 -3.419 1 96.41 158 PHE B C 1
ATOM 3675 O O . PHE B 1 158 ? 5.038 -17.88 -4.437 1 96.41 158 PHE B O 1
ATOM 3682 N N . ASN B 1 159 ? 4.766 -17.268 -2.332 1 93.48 159 ASN B N 1
ATOM 3683 C CA . ASN B 1 159 ? 6.073 -16.629 -2.213 1 93.48 159 ASN B CA 1
ATOM 3684 C C . ASN B 1 159 ? 7.192 -17.66 -2.1 1 93.48 159 ASN B C 1
ATOM 3686 O O . ASN B 1 159 ? 8.365 -17.331 -2.288 1 93.48 159 ASN B O 1
ATOM 3690 N N . MET B 1 160 ? 6.85 -18.883 -1.98 1 92.09 160 MET B N 1
ATOM 3691 C CA . MET B 1 160 ? 7.859 -19.906 -1.721 1 92.09 160 MET B CA 1
ATOM 3692 C C . MET B 1 160 ? 8.49 -20.391 -3.022 1 92.09 160 MET B C 1
ATOM 3694 O O . MET B 1 160 ? 9.681 -20.704 -3.06 1 92.09 160 MET B O 1
ATOM 3698 N N . ILE B 1 161 ? 7.698 -20.542 -4.056 1 92.33 161 ILE B N 1
ATOM 3699 C CA . ILE B 1 161 ? 8.25 -20.957 -5.341 1 92.33 161 ILE B CA 1
ATOM 3700 C C . ILE B 1 161 ? 8.753 -19.735 -6.105 1 92.33 161 ILE B C 1
ATOM 3702 O O . ILE B 1 161 ? 7.959 -18.964 -6.649 1 92.33 161 ILE B O 1
ATOM 3706 N N . ALA B 1 162 ? 9.971 -19.559 -6.132 1 87.39 162 ALA B N 1
ATOM 3707 C CA . ALA B 1 162 ? 10.584 -18.373 -6.726 1 87.39 162 ALA B CA 1
ATOM 3708 C C . ALA B 1 162 ? 12.003 -18.669 -7.203 1 87.39 162 ALA B C 1
ATOM 3710 O O . ALA B 1 162 ? 12.515 -19.773 -7 1 87.39 162 ALA B O 1
ATOM 3711 N N . GLY B 1 163 ? 12.482 -17.684 -8.007 1 88.91 163 GLY B N 1
ATOM 3712 C CA . GLY B 1 163 ? 13.917 -17.75 -8.232 1 88.91 163 GLY B CA 1
ATOM 3713 C C . GLY B 1 163 ? 14.286 -17.89 -9.696 1 88.91 163 GLY B C 1
ATOM 3714 O O . GLY B 1 163 ? 15.457 -17.768 -10.062 1 88.91 163 GLY B O 1
ATOM 3715 N N . LEU B 1 164 ? 13.285 -18.269 -10.466 1 95.99 164 LEU B N 1
ATOM 3716 C CA . LEU B 1 164 ? 13.573 -18.406 -11.89 1 95.99 164 LEU B CA 1
ATOM 3717 C C . LEU B 1 164 ? 12.796 -17.376 -12.703 1 95.99 164 LEU B C 1
ATOM 3719 O O . LEU B 1 164 ? 11.648 -17.063 -12.381 1 95.99 164 LEU B O 1
ATOM 3723 N N . ASN B 1 165 ? 13.381 -16.917 -13.78 1 97.25 165 ASN B N 1
ATOM 3724 C CA . ASN B 1 165 ? 12.805 -15.844 -14.584 1 97.25 165 ASN B CA 1
ATOM 3725 C C . ASN B 1 165 ? 11.46 -16.25 -15.181 1 97.25 165 ASN B C 1
ATOM 3727 O O . ASN B 1 165 ? 11.379 -17.221 -15.935 1 97.25 165 ASN B O 1
ATOM 3731 N N . GLY B 1 166 ? 10.392 -15.555 -14.778 1 97.9 166 GLY B N 1
ATOM 3732 C CA . GLY B 1 166 ? 9.08 -15.725 -15.381 1 97.9 166 GLY B CA 1
ATOM 3733 C C . GLY B 1 166 ? 8.233 -16.772 -14.683 1 97.9 166 GLY B C 1
ATOM 3734 O O . GLY B 1 166 ? 7.061 -16.954 -15.017 1 97.9 166 GLY B O 1
ATOM 3735 N N . LEU B 1 167 ? 8.788 -17.45 -13.734 1 97.91 167 LEU B N 1
ATOM 3736 C CA . LEU B 1 167 ? 8.127 -18.601 -13.128 1 97.91 167 LEU B CA 1
ATOM 3737 C C . LEU B 1 167 ? 6.912 -18.165 -12.317 1 97.91 167 LEU B C 1
ATOM 3739 O O . LEU B 1 167 ? 5.804 -18.662 -12.534 1 97.91 167 LEU B O 1
ATOM 3743 N N . GLU B 1 168 ? 7.098 -17.213 -11.402 1 97.87 168 GLU B N 1
ATOM 3744 C CA . GLU B 1 168 ? 6.017 -16.78 -10.522 1 97.87 168 GLU B CA 1
ATOM 3745 C C . GLU B 1 168 ? 4.882 -16.14 -11.316 1 97.87 168 GLU B C 1
ATOM 3747 O O . GLU B 1 168 ? 3.708 -16.42 -11.067 1 97.87 168 GLU B O 1
ATOM 3752 N N . ALA B 1 169 ? 5.223 -15.341 -12.283 1 98.63 169 ALA B N 1
ATOM 3753 C CA . ALA B 1 169 ? 4.221 -14.636 -13.078 1 98.63 169 ALA B CA 1
ATOM 3754 C C . ALA B 1 169 ? 3.43 -15.607 -13.95 1 98.63 169 ALA B C 1
ATOM 3756 O O . ALA B 1 169 ? 2.21 -15.48 -14.082 1 98.63 169 ALA B O 1
ATOM 3757 N N . SER B 1 170 ? 4.114 -16.546 -14.577 1 98.69 170 SER B N 1
ATOM 3758 C CA . SER B 1 170 ? 3.417 -17.498 -15.434 1 98.69 170 SER B CA 1
ATOM 3759 C C . SER B 1 170 ? 2.509 -18.414 -14.62 1 98.69 170 SER B C 1
ATOM 3761 O O . SER B 1 170 ? 1.401 -18.741 -15.049 1 98.69 170 SER B O 1
ATOM 3763 N N . MET B 1 171 ? 2.955 -18.816 -13.443 1 98.49 171 MET B N 1
ATOM 3764 C CA . MET B 1 171 ? 2.104 -19.603 -12.554 1 98.49 171 MET B CA 1
ATOM 3765 C C . MET B 1 171 ? 0.845 -18.829 -12.179 1 98.49 171 MET B C 1
ATOM 3767 O O . MET B 1 171 ? -0.249 -19.394 -12.145 1 98.49 171 MET B O 1
ATOM 3771 N N . SER B 1 172 ? 1.044 -17.58 -11.865 1 98.77 172 SER B N 1
ATOM 3772 C CA . SER B 1 172 ? -0.091 -16.721 -11.545 1 98.77 172 SER B CA 1
ATOM 3773 C C . SER B 1 172 ? -1.076 -16.651 -12.707 1 98.77 172 SER B C 1
ATOM 3775 O O . SER B 1 172 ? -2.291 -16.697 -12.502 1 98.77 172 SER B O 1
ATOM 3777 N N . LEU B 1 173 ? -0.584 -16.519 -13.927 1 98.87 173 LEU B N 1
ATOM 3778 C CA . LEU B 1 173 ? -1.434 -16.442 -15.11 1 98.87 173 LEU B CA 1
ATOM 3779 C C . LEU B 1 173 ? -2.25 -17.719 -15.277 1 98.87 173 LEU B C 1
ATOM 3781 O O . LEU B 1 173 ? -3.444 -17.662 -15.58 1 98.87 173 LEU B O 1
ATOM 3785 N N . ILE B 1 174 ? -1.622 -18.835 -15.03 1 98.88 174 ILE B N 1
ATOM 3786 C CA . ILE B 1 174 ? -2.309 -20.11 -15.206 1 98.88 174 ILE B CA 1
ATOM 3787 C C . ILE B 1 174 ? -3.387 -20.267 -14.136 1 98.88 174 ILE B C 1
ATOM 3789 O O . ILE B 1 174 ? -4.535 -20.593 -14.446 1 98.88 174 ILE B O 1
ATOM 3793 N N . ILE B 1 175 ? -3.032 -20.015 -12.916 1 98.85 175 ILE B N 1
ATOM 3794 C CA . ILE B 1 175 ? -3.944 -20.223 -11.797 1 98.85 175 ILE B CA 1
ATOM 3795 C C . ILE B 1 175 ? -5.117 -19.25 -11.9 1 98.85 175 ILE B C 1
ATOM 3797 O O . ILE B 1 175 ? -6.279 -19.662 -11.862 1 98.85 175 ILE B O 1
ATOM 3801 N N . ASN B 1 176 ? -4.842 -17.985 -12.052 1 98.82 176 ASN B N 1
ATOM 3802 C CA . ASN B 1 176 ? -5.903 -16.985 -12.105 1 98.82 176 ASN B CA 1
ATOM 3803 C C . ASN B 1 176 ? -6.73 -17.111 -13.381 1 98.82 176 ASN B C 1
ATOM 3805 O O . ASN B 1 176 ? -7.933 -16.843 -13.375 1 98.82 176 ASN B O 1
ATOM 3809 N N . GLY B 1 177 ? -6.053 -17.484 -14.49 1 98.83 177 GLY B N 1
ATOM 3810 C CA . GLY B 1 177 ? -6.822 -17.766 -15.691 1 98.83 177 GLY B CA 1
ATOM 3811 C C . GLY B 1 177 ? -7.838 -18.877 -15.502 1 98.83 177 GLY B C 1
ATOM 3812 O O . GLY B 1 177 ? -8.977 -18.768 -15.962 1 98.83 177 GLY B O 1
ATOM 3813 N N . THR B 1 178 ? -7.428 -19.919 -14.864 1 98.82 178 THR B N 1
ATOM 3814 C CA . THR B 1 178 ? -8.31 -21.048 -14.588 1 98.82 178 THR B CA 1
ATOM 3815 C C . THR B 1 178 ? -9.474 -20.619 -13.7 1 98.82 178 THR B C 1
ATOM 3817 O O . THR B 1 178 ? -10.631 -20.932 -13.989 1 98.82 178 THR B O 1
ATOM 3820 N N . LEU B 1 179 ? -9.186 -19.893 -12.679 1 98.64 179 LEU B N 1
ATOM 3821 C CA . LEU B 1 179 ? -10.218 -19.432 -11.757 1 98.64 179 LEU B CA 1
ATOM 3822 C C . LEU B 1 179 ? -11.176 -18.469 -12.45 1 98.64 179 LEU B C 1
ATOM 3824 O O . LEU B 1 179 ? -12.37 -18.446 -12.144 1 98.64 179 LEU B O 1
ATOM 3828 N N . ALA B 1 180 ? -10.643 -17.652 -13.366 1 98.65 180 ALA B N 1
ATOM 3829 C CA . ALA B 1 180 ? -11.488 -16.727 -14.117 1 98.65 180 ALA B CA 1
ATOM 3830 C C . ALA B 1 180 ? -12.515 -17.482 -14.956 1 98.65 180 ALA B C 1
ATOM 3832 O O . ALA B 1 180 ? -13.681 -17.085 -15.027 1 98.65 180 ALA B O 1
ATOM 3833 N N . VAL B 1 181 ? -12.09 -18.549 -15.58 1 98.44 181 VAL B N 1
ATOM 3834 C CA . VAL B 1 181 ? -12.992 -19.349 -16.402 1 98.44 181 VAL B CA 1
ATOM 3835 C C . VAL B 1 181 ? -14.082 -19.964 -15.526 1 98.44 181 VAL B C 1
ATOM 3837 O O . VAL B 1 181 ? -15.263 -19.932 -15.88 1 98.44 181 VAL B O 1
ATOM 3840 N N . ILE B 1 182 ? -13.74 -20.503 -14.422 1 97.94 182 ILE B N 1
ATOM 3841 C CA . ILE B 1 182 ? -14.711 -21.106 -13.516 1 97.94 182 ILE B CA 1
ATOM 3842 C C . ILE B 1 182 ? -15.682 -20.038 -13.016 1 97.94 182 ILE B C 1
ATOM 3844 O O . ILE B 1 182 ? -16.893 -20.264 -12.97 1 97.94 182 ILE B O 1
ATOM 3848 N N . ALA B 1 183 ? -15.13 -18.869 -12.632 1 97.92 183 ALA B N 1
ATOM 3849 C CA . ALA B 1 183 ? -15.964 -17.776 -12.141 1 97.92 183 ALA B CA 1
ATOM 3850 C C . ALA B 1 183 ? -16.981 -17.346 -13.194 1 97.92 183 ALA B C 1
ATOM 3852 O O . ALA B 1 183 ? -18.141 -17.075 -12.873 1 97.92 183 ALA B O 1
ATOM 3853 N N . LEU B 1 184 ? -16.523 -17.251 -14.429 1 97.19 184 LEU B N 1
ATOM 3854 C CA . LEU B 1 184 ? -17.409 -16.882 -15.528 1 97.19 184 LEU B CA 1
ATOM 3855 C C . LEU B 1 184 ? -18.523 -17.91 -15.696 1 97.19 184 LEU B C 1
ATOM 3857 O O . LEU B 1 184 ? -19.692 -17.546 -15.845 1 97.19 184 LEU B O 1
ATOM 3861 N N . THR B 1 185 ? -18.166 -19.167 -15.656 1 96.68 185 THR B N 1
ATOM 3862 C CA . THR B 1 185 ? -19.109 -20.259 -15.868 1 96.68 185 THR B CA 1
ATOM 3863 C C . THR B 1 185 ? -20.141 -20.307 -14.745 1 96.68 185 THR B C 1
ATOM 3865 O O . THR B 1 185 ? -21.311 -20.615 -14.983 1 96.68 185 THR B O 1
ATOM 3868 N N . HIS B 1 186 ? -19.779 -19.996 -13.564 1 94.36 186 HIS B N 1
ATOM 3869 C CA . HIS B 1 186 ? -20.656 -20.078 -12.401 1 94.36 186 HIS B CA 1
ATOM 3870 C C . HIS B 1 186 ? -21.311 -18.733 -12.11 1 94.36 186 HIS B C 1
ATOM 3872 O O . HIS B 1 186 ? -21.932 -18.554 -11.059 1 94.36 186 HIS B O 1
ATOM 3878 N N . LYS B 1 187 ? -21.038 -17.706 -12.94 1 96.37 187 LYS B N 1
ATOM 3879 C CA . LYS B 1 187 ? -21.643 -16.379 -12.876 1 96.37 187 LYS B CA 1
ATOM 3880 C C . LYS B 1 187 ? -21.24 -15.652 -11.596 1 96.37 187 LYS B C 1
ATOM 3882 O O . LYS B 1 187 ? -22.039 -14.911 -11.019 1 96.37 187 LYS B O 1
ATOM 3887 N N . ALA B 1 188 ? -20.094 -16.057 -11.093 1 96.64 188 ALA B N 1
ATOM 3888 C CA . ALA B 1 188 ? -19.495 -15.298 -9.998 1 96.64 188 ALA B CA 1
ATOM 3889 C C . ALA B 1 188 ? -18.827 -14.026 -10.512 1 96.64 188 ALA B C 1
ATOM 3891 O O . ALA B 1 188 ? -17.6 -13.959 -10.612 1 96.64 188 ALA B O 1
ATOM 3892 N N . TRP B 1 189 ? -19.53 -12.997 -10.691 1 96.42 189 TRP B N 1
ATOM 3893 C CA . TRP B 1 189 ? -19.138 -11.844 -11.495 1 96.42 189 TRP B CA 1
ATOM 3894 C C . TRP B 1 189 ? -18.071 -11.02 -10.781 1 96.42 189 TRP B C 1
ATOM 3896 O O . TRP B 1 189 ? -17.167 -10.477 -11.419 1 96.42 189 TRP B O 1
ATOM 3906 N N . ILE B 1 190 ? -18.177 -10.875 -9.459 1 97.04 190 ILE B N 1
ATOM 3907 C CA . ILE B 1 190 ? -17.182 -10.102 -8.722 1 97.04 190 ILE B CA 1
ATOM 3908 C C . ILE B 1 190 ? -15.831 -10.813 -8.779 1 97.04 190 ILE B C 1
ATOM 3910 O O . ILE B 1 190 ? -14.803 -10.184 -9.038 1 97.04 190 ILE B O 1
ATOM 3914 N N . SER B 1 191 ? -15.899 -12.124 -8.492 1 97.85 191 SER B N 1
ATOM 3915 C CA . SER B 1 191 ? -14.686 -12.929 -8.592 1 97.85 191 SER B CA 1
ATOM 3916 C C . SER B 1 191 ? -14.078 -12.841 -9.988 1 97.85 191 SER B C 1
ATOM 3918 O O . SER B 1 191 ? -12.859 -12.727 -10.133 1 97.85 191 SER B O 1
ATOM 3920 N N . PHE B 1 192 ? -14.914 -12.91 -10.973 1 98.19 192 PHE B N 1
ATOM 3921 C CA . PHE B 1 192 ? -14.465 -12.822 -12.358 1 98.19 192 PHE B CA 1
ATOM 3922 C C . PHE B 1 192 ? -13.796 -11.48 -12.626 1 98.19 192 PHE B C 1
ATOM 3924 O O . PHE B 1 192 ? -12.736 -11.423 -13.254 1 98.19 192 PHE B O 1
ATOM 3931 N N . ALA B 1 193 ? -14.381 -10.413 -12.155 1 97.66 193 ALA B N 1
ATOM 3932 C CA . ALA B 1 193 ? -13.836 -9.073 -12.354 1 97.66 193 ALA B CA 1
ATOM 3933 C C . ALA B 1 193 ? -12.466 -8.934 -11.695 1 97.66 193 ALA B C 1
ATOM 3935 O O . ALA B 1 193 ? -11.541 -8.373 -12.286 1 97.66 193 ALA B O 1
ATOM 3936 N N . VAL B 1 194 ? -12.301 -9.395 -10.48 1 98.62 194 VAL B N 1
ATOM 3937 C CA . VAL B 1 194 ? -11.027 -9.338 -9.772 1 98.62 194 VAL B CA 1
ATOM 3938 C C . VAL B 1 194 ? -9.983 -10.168 -10.516 1 98.62 194 VAL B C 1
ATOM 3940 O O . VAL B 1 194 ? -8.856 -9.715 -10.728 1 98.62 194 VAL B O 1
ATOM 3943 N N . ALA B 1 195 ? -10.366 -11.366 -10.929 1 98.81 195 ALA B N 1
ATOM 3944 C CA . ALA B 1 195 ? -9.454 -12.251 -11.647 1 98.81 195 ALA B CA 1
ATOM 3945 C C . ALA B 1 195 ? -8.963 -11.602 -12.939 1 98.81 195 ALA B C 1
ATOM 3947 O O . ALA B 1 195 ? -7.781 -11.695 -13.277 1 98.81 195 ALA B O 1
ATOM 3948 N N . MET B 1 196 ? -9.869 -10.949 -13.644 1 98.7 196 MET B N 1
ATOM 3949 C CA . MET B 1 196 ? -9.505 -10.303 -14.902 1 98.7 196 MET B CA 1
ATOM 3950 C C . MET B 1 196 ? -8.517 -9.166 -14.663 1 98.7 196 MET B C 1
ATOM 3952 O O . MET B 1 196 ? -7.612 -8.945 -15.469 1 98.7 196 MET B O 1
ATOM 3956 N N . SER B 1 197 ? -8.701 -8.405 -13.588 1 98.82 197 SER B N 1
ATOM 3957 C CA . SER B 1 197 ? -7.755 -7.351 -13.239 1 98.82 197 SER B CA 1
ATOM 3958 C C . SER B 1 197 ? -6.383 -7.928 -12.906 1 98.82 197 SER B C 1
ATOM 3960 O O . SER B 1 197 ? -5.357 -7.381 -13.317 1 98.82 197 SER B O 1
ATOM 3962 N N . VAL B 1 198 ? -6.379 -9.048 -12.185 1 98.87 198 VAL B N 1
ATOM 3963 C CA . VAL B 1 198 ? -5.127 -9.705 -11.826 1 98.87 198 VAL B CA 1
ATOM 3964 C C . VAL B 1 198 ? -4.437 -10.226 -13.085 1 98.87 198 VAL B C 1
ATOM 3966 O O . VAL B 1 198 ? -3.226 -10.06 -13.25 1 98.87 198 VAL B O 1
ATOM 3969 N N . LEU B 1 199 ? -5.192 -10.834 -13.96 1 98.87 199 LEU B N 1
ATOM 3970 C CA . LEU B 1 199 ? -4.648 -11.387 -15.195 1 98.87 199 LEU B CA 1
ATOM 3971 C C . LEU B 1 199 ? -4.029 -10.29 -16.055 1 98.87 199 LEU B C 1
ATOM 3973 O O . LEU B 1 199 ? -2.918 -10.449 -16.566 1 98.87 199 LEU B O 1
ATOM 3977 N N . GLY B 1 200 ? -4.787 -9.217 -16.201 1 98.9 200 GLY B N 1
ATOM 3978 C CA . GLY B 1 200 ? -4.253 -8.106 -16.972 1 98.9 200 GLY B CA 1
ATOM 3979 C C . GLY B 1 200 ? -2.966 -7.545 -16.399 1 98.9 200 GLY B C 1
ATOM 3980 O O . GLY B 1 200 ? -1.983 -7.368 -17.122 1 98.9 200 GLY B O 1
ATOM 3981 N N . ALA B 1 201 ? -2.955 -7.28 -15.11 1 98.92 201 ALA B N 1
ATOM 3982 C CA . ALA B 1 201 ? -1.778 -6.725 -14.446 1 98.92 201 ALA B CA 1
ATOM 3983 C C . ALA B 1 201 ? -0.596 -7.686 -14.531 1 98.92 201 ALA B C 1
ATOM 3985 O O . ALA B 1 201 ? 0.542 -7.262 -14.744 1 98.92 201 ALA B O 1
ATOM 3986 N N . THR B 1 202 ? -0.876 -8.995 -14.315 1 98.9 202 THR B N 1
ATOM 3987 C CA . THR B 1 202 ? 0.186 -9.994 -14.364 1 98.9 202 THR B CA 1
ATOM 3988 C C . THR B 1 202 ? 0.78 -10.084 -15.767 1 98.9 202 THR B C 1
ATOM 3990 O O . THR B 1 202 ? 1.997 -10.2 -15.925 1 98.9 202 THR B O 1
ATOM 3993 N N . LEU B 1 203 ? -0.07 -10.083 -16.728 1 98.86 203 LEU B N 1
ATOM 3994 C CA . LEU B 1 203 ? 0.416 -10.168 -18.101 1 98.86 203 LEU B CA 1
ATOM 3995 C C . LEU B 1 203 ? 1.296 -8.97 -18.441 1 98.86 203 LEU B C 1
ATOM 3997 O O . LEU B 1 203 ? 2.334 -9.121 -19.089 1 98.86 203 LEU B O 1
ATOM 4001 N N . GLY B 1 204 ? 0.889 -7.799 -18.055 1 98.89 204 GLY B N 1
ATOM 4002 C CA . GLY B 1 204 ? 1.701 -6.612 -18.266 1 98.89 204 GLY B CA 1
ATOM 4003 C C . GLY B 1 204 ? 3.068 -6.7 -17.613 1 98.89 204 GLY B C 1
ATOM 4004 O O . GLY B 1 204 ? 4.065 -6.253 -18.184 1 98.89 204 GLY B O 1
ATOM 4005 N N . PHE B 1 205 ? 3.096 -7.247 -16.479 1 98.84 205 PHE B N 1
ATOM 4006 C CA . PHE B 1 205 ? 4.342 -7.442 -15.747 1 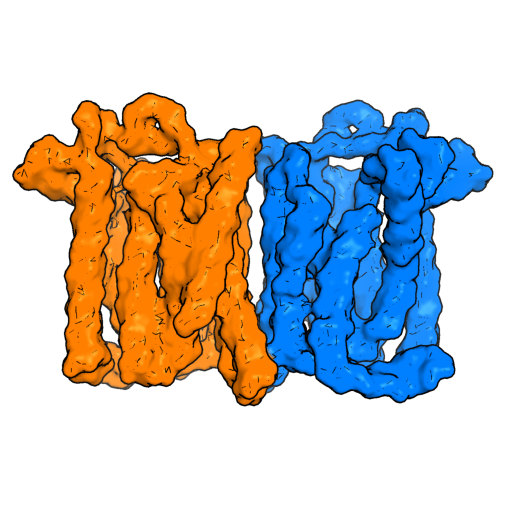98.84 205 PHE B CA 1
ATOM 4007 C C . PHE B 1 205 ? 5.168 -8.56 -16.373 1 98.84 205 PHE B C 1
ATOM 4009 O O . PHE B 1 205 ? 6.387 -8.438 -16.506 1 98.84 205 PHE B O 1
ATOM 4016 N N . TRP B 1 206 ? 4.527 -9.638 -16.772 1 98.8 206 TRP B N 1
ATOM 4017 C CA . TRP B 1 206 ? 5.169 -10.847 -17.276 1 98.8 206 TRP B CA 1
ATOM 4018 C C . TRP B 1 206 ? 5.993 -10.547 -18.524 1 98.8 206 TRP B C 1
ATOM 4020 O O . TRP B 1 206 ? 7.045 -11.152 -18.742 1 98.8 206 TRP B O 1
ATOM 4030 N N . ILE B 1 207 ? 5.63 -9.607 -19.302 1 98.72 207 ILE B N 1
ATOM 4031 C CA . ILE B 1 207 ? 6.325 -9.238 -20.53 1 98.72 207 ILE B CA 1
ATOM 4032 C C . ILE B 1 207 ? 7.759 -8.825 -20.208 1 98.72 207 ILE B C 1
ATOM 4034 O O . ILE B 1 207 ? 8.681 -9.107 -20.978 1 98.72 207 ILE B O 1
ATOM 4038 N N . TRP B 1 208 ? 7.966 -8.293 -19.065 1 98.74 208 TRP B N 1
ATOM 4039 C CA . TRP B 1 208 ? 9.291 -7.827 -18.668 1 98.74 208 TRP B CA 1
ATOM 4040 C C . TRP B 1 208 ? 9.995 -8.865 -17.801 1 98.74 208 TRP B C 1
ATOM 4042 O O . TRP B 1 208 ? 11.221 -8.839 -17.664 1 98.74 208 TRP B O 1
ATOM 4052 N N . ASN B 1 209 ? 9.218 -9.731 -17.246 1 98.54 209 ASN B N 1
ATOM 4053 C CA . ASN B 1 209 ? 9.751 -10.681 -16.275 1 98.54 209 ASN B CA 1
ATOM 4054 C C . ASN B 1 209 ? 10.109 -12.011 -16.931 1 98.54 209 ASN B C 1
ATOM 4056 O O . ASN B 1 209 ? 10.909 -12.778 -16.392 1 98.54 209 ASN B O 1
ATOM 4060 N N . LYS B 1 210 ? 9.567 -12.316 -18.095 1 98.01 210 LYS B N 1
ATOM 4061 C CA . LYS B 1 210 ? 9.82 -13.587 -18.766 1 98.01 210 LYS B CA 1
ATOM 4062 C C . LYS B 1 210 ? 11.296 -13.734 -19.126 1 98.01 210 LYS B C 1
ATOM 4064 O O . LYS B 1 210 ? 12.03 -12.745 -19.174 1 98.01 210 LYS B O 1
ATOM 4069 N N . TYR B 1 211 ? 11.741 -14.924 -19.349 1 96.18 211 TYR B N 1
ATOM 4070 C CA . TYR B 1 211 ? 13.133 -15.241 -19.652 1 96.18 211 TYR B CA 1
ATOM 4071 C C . TYR B 1 211 ? 13.56 -14.611 -20.973 1 96.18 211 TYR B C 1
ATOM 4073 O O . TYR B 1 211 ? 12.921 -14.826 -22.006 1 96.18 211 TYR B O 1
ATOM 4081 N N . PRO B 1 212 ? 14.668 -13.797 -20.958 1 96.19 212 PRO B N 1
ATOM 4082 C CA . PRO B 1 212 ? 15.448 -13.354 -19.801 1 96.19 212 PRO B CA 1
ATOM 4083 C C . PRO B 1 212 ? 14.848 -12.127 -19.118 1 96.19 212 PRO B C 1
ATOM 4085 O O . PRO B 1 212 ? 14.515 -11.146 -19.787 1 96.19 212 PRO B O 1
ATOM 4088 N N . ALA B 1 213 ? 14.774 -12.195 -17.872 1 97.97 213 ALA B N 1
ATOM 4089 C CA . ALA B 1 213 ? 14.033 -11.196 -17.107 1 97.97 213 ALA B CA 1
ATOM 4090 C C . ALA B 1 213 ? 14.741 -9.844 -17.142 1 97.97 213 ALA B C 1
ATOM 4092 O O . ALA B 1 213 ? 15.967 -9.775 -17.034 1 97.97 213 ALA B O 1
ATOM 4093 N N . LYS B 1 214 ? 13.989 -8.845 -17.26 1 98.38 214 LYS B N 1
ATOM 4094 C CA . LYS B 1 214 ? 14.474 -7.475 -17.126 1 98.38 214 LYS B CA 1
ATOM 4095 C C . LYS B 1 214 ? 14.151 -6.91 -15.746 1 98.38 214 LYS B C 1
ATOM 4097 O O . LYS B 1 214 ? 14.689 -5.873 -15.352 1 98.38 214 LYS B O 1
ATOM 4102 N N . VAL B 1 215 ? 13.28 -7.682 -15.074 1 98.46 215 VAL B N 1
ATOM 4103 C CA . VAL B 1 215 ? 12.9 -7.284 -13.722 1 98.46 215 VAL B CA 1
ATOM 4104 C C . VAL B 1 215 ? 12.475 -8.513 -12.922 1 98.46 215 VAL B C 1
ATOM 4106 O O . VAL B 1 215 ? 11.818 -9.411 -13.454 1 98.46 215 VAL B O 1
ATOM 4109 N N . PHE B 1 216 ? 12.864 -8.59 -11.673 1 97.28 216 PHE B N 1
ATOM 4110 C CA . PHE B 1 216 ? 12.406 -9.623 -10.751 1 97.28 216 PHE B CA 1
ATOM 4111 C C . PHE B 1 216 ? 11.101 -9.21 -10.08 1 97.28 216 PHE B C 1
ATOM 4113 O O . PHE B 1 216 ? 10.878 -8.025 -9.821 1 97.28 216 PHE B O 1
ATOM 4120 N N . PRO B 1 217 ? 10.236 -10.066 -9.827 1 97.26 217 PRO B N 1
ATOM 4121 C CA . PRO B 1 217 ? 8.909 -9.731 -9.307 1 97.26 217 PRO B CA 1
ATOM 4122 C C . PRO B 1 217 ? 8.96 -9.115 -7.91 1 97.26 217 PRO B C 1
ATOM 4124 O O . PRO B 1 217 ? 8.249 -8.146 -7.632 1 97.26 217 PRO B O 1
ATOM 4127 N N . GLY B 1 218 ? 9.863 -9.661 -7.032 1 95.2 218 GLY B N 1
ATOM 4128 C CA . GLY B 1 218 ? 9.928 -9.251 -5.638 1 95.2 218 GLY B CA 1
ATOM 4129 C C . GLY B 1 218 ? 8.798 -9.816 -4.797 1 95.2 218 GLY B C 1
ATOM 4130 O O . GLY B 1 218 ? 7.906 -10.489 -5.318 1 95.2 218 GLY B O 1
ATOM 4131 N N . ASP B 1 219 ? 8.842 -9.466 -3.541 1 95.24 219 ASP B N 1
ATOM 4132 C CA . ASP B 1 219 ? 7.828 -9.927 -2.598 1 95.24 219 ASP B CA 1
ATOM 4133 C C . ASP B 1 219 ? 6.518 -9.165 -2.784 1 95.24 219 ASP B C 1
ATOM 4135 O O . ASP B 1 219 ? 5.448 -9.66 -2.422 1 95.24 219 ASP B O 1
ATOM 4139 N N . VAL B 1 220 ? 6.629 -7.985 -3.34 1 96.28 220 VAL B N 1
ATOM 4140 C CA . VAL B 1 220 ? 5.434 -7.205 -3.642 1 96.28 220 VAL B CA 1
ATOM 4141 C C . VAL B 1 220 ? 4.512 -8.005 -4.559 1 96.28 220 VAL B C 1
ATOM 4143 O O . VAL B 1 220 ? 3.304 -8.08 -4.324 1 96.28 220 VAL B O 1
ATOM 4146 N N . PHE B 1 221 ? 5.064 -8.626 -5.547 1 98.23 221 PHE B N 1
ATOM 4147 C CA . PHE B 1 221 ? 4.271 -9.398 -6.497 1 98.23 221 PHE B CA 1
ATOM 4148 C C . PHE B 1 221 ? 3.791 -10.701 -5.868 1 98.23 221 PHE B C 1
ATOM 4150 O O . PHE B 1 221 ? 2.607 -11.034 -5.946 1 98.23 221 PHE B O 1
ATOM 4157 N N . THR B 1 222 ? 4.66 -11.42 -5.236 1 97.31 222 THR B N 1
ATOM 4158 C CA . THR B 1 222 ? 4.358 -12.797 -4.861 1 97.31 222 THR B CA 1
ATOM 4159 C C . THR B 1 222 ? 3.356 -12.836 -3.71 1 97.31 222 THR B C 1
ATOM 4161 O O . THR B 1 222 ? 2.405 -13.62 -3.734 1 97.31 222 THR B O 1
ATOM 4164 N N . TYR B 1 223 ? 3.533 -11.977 -2.698 1 97.22 223 TYR B N 1
ATOM 4165 C CA . TYR B 1 223 ? 2.557 -11.934 -1.615 1 97.22 223 TYR B CA 1
ATOM 4166 C C . TYR B 1 223 ? 1.19 -11.499 -2.129 1 97.22 223 TYR B C 1
ATOM 4168 O O . TYR B 1 223 ? 0.166 -12.069 -1.747 1 97.22 223 TYR B O 1
ATOM 4176 N N . THR B 1 224 ? 1.179 -10.5 -2.963 1 98.39 224 THR B N 1
ATOM 4177 C CA . THR B 1 224 ? -0.076 -9.965 -3.48 1 98.39 224 THR B CA 1
ATOM 4178 C C . THR B 1 224 ? -0.789 -11 -4.346 1 98.39 224 THR B C 1
ATOM 4180 O O . THR B 1 224 ? -2 -11.192 -4.222 1 98.39 224 THR B O 1
ATOM 4183 N N . SER B 1 225 ? -0.05 -11.642 -5.206 1 98.54 225 SER B N 1
ATOM 4184 C CA . SER B 1 225 ? -0.63 -12.649 -6.089 1 98.54 225 SER B CA 1
ATOM 4185 C C . SER B 1 225 ? -1.259 -13.786 -5.292 1 98.54 225 SER B C 1
ATOM 4187 O O . SER B 1 225 ? -2.39 -14.193 -5.567 1 98.54 225 SER B O 1
ATOM 4189 N N . GLY B 1 226 ? -0.51 -14.261 -4.338 1 98.34 226 GLY B N 1
ATOM 4190 C CA . GLY B 1 226 ? -1.047 -15.325 -3.505 1 98.34 226 GLY B CA 1
ATOM 4191 C C . GLY B 1 226 ? -2.312 -14.927 -2.769 1 98.34 226 GLY B C 1
ATOM 4192 O O . GLY B 1 226 ? -3.294 -15.673 -2.764 1 98.34 226 GLY B O 1
ATOM 4193 N N . ALA B 1 227 ? -2.297 -13.748 -2.16 1 98.45 227 ALA B N 1
ATOM 4194 C CA . ALA B 1 227 ? -3.459 -13.254 -1.426 1 98.45 227 ALA B CA 1
ATOM 4195 C C . ALA B 1 227 ? -4.668 -13.109 -2.346 1 98.45 227 ALA B C 1
ATOM 4197 O O . ALA B 1 227 ? -5.798 -13.401 -1.948 1 98.45 227 ALA B O 1
ATOM 4198 N N . LEU B 1 228 ? -4.438 -12.698 -3.565 1 98.77 228 LEU B N 1
ATOM 4199 C CA . LEU B 1 228 ? -5.537 -12.453 -4.493 1 98.77 228 LEU B CA 1
ATOM 4200 C C . LEU B 1 228 ? -6.087 -13.765 -5.043 1 98.77 228 LEU B C 1
ATOM 4202 O O . LEU B 1 228 ? -7.282 -13.87 -5.328 1 98.77 228 LEU B O 1
ATOM 4206 N N . ILE B 1 229 ? -5.23 -14.756 -5.211 1 98.78 229 ILE B N 1
ATOM 4207 C CA . ILE B 1 229 ? -5.731 -16.069 -5.604 1 98.78 229 ILE B CA 1
ATOM 4208 C C . ILE B 1 229 ? -6.745 -16.563 -4.574 1 98.78 229 ILE B C 1
ATOM 4210 O O . ILE B 1 229 ? -7.834 -17.016 -4.934 1 98.78 229 ILE B O 1
ATOM 4214 N N . ALA B 1 230 ? -6.395 -16.418 -3.329 1 98.5 230 ALA B N 1
ATOM 4215 C CA . ALA B 1 230 ? -7.322 -16.792 -2.265 1 98.5 230 ALA B CA 1
ATOM 4216 C C . ALA B 1 230 ? -8.574 -15.92 -2.297 1 98.5 230 ALA B C 1
ATOM 4218 O O . ALA B 1 230 ? -9.687 -16.413 -2.104 1 98.5 230 ALA B O 1
ATOM 4219 N N . THR B 1 231 ? -8.418 -14.648 -2.496 1 98.69 231 THR B N 1
ATOM 4220 C CA . THR B 1 231 ? -9.535 -13.711 -2.55 1 98.69 231 THR B CA 1
ATOM 4221 C C . THR B 1 231 ? -10.521 -14.109 -3.646 1 98.69 231 THR B C 1
ATOM 4223 O O . THR B 1 231 ? -11.729 -14.167 -3.409 1 98.69 231 THR B O 1
ATOM 4226 N N . ILE B 1 232 ? -9.995 -14.388 -4.841 1 98.7 232 ILE B N 1
ATOM 4227 C CA . ILE B 1 232 ? -10.812 -14.782 -5.984 1 98.7 232 ILE B CA 1
ATOM 4228 C C . ILE B 1 232 ? -11.553 -16.079 -5.665 1 98.7 232 ILE B C 1
ATOM 4230 O O . ILE B 1 232 ? -12.753 -16.196 -5.927 1 98.7 232 ILE B O 1
ATOM 4234 N N . ALA B 1 233 ? -10.866 -17.009 -5.08 1 97.78 233 ALA B N 1
ATOM 4235 C CA . ALA B 1 233 ? -11.455 -18.301 -4.74 1 97.78 233 ALA B CA 1
ATOM 4236 C C . ALA B 1 233 ? -12.584 -18.139 -3.726 1 97.78 233 ALA B C 1
ATOM 4238 O O . ALA B 1 233 ? -13.647 -18.748 -3.869 1 97.78 233 ALA B O 1
ATOM 4239 N N . ILE B 1 234 ? -12.383 -17.316 -2.729 1 97.34 234 ILE B N 1
ATOM 4240 C CA . ILE B 1 234 ? -13.338 -17.133 -1.641 1 97.34 234 ILE B CA 1
ATOM 4241 C C . ILE B 1 234 ? -14.57 -16.393 -2.155 1 97.34 234 ILE B C 1
ATOM 4243 O O . ILE B 1 234 ? -15.703 -16.795 -1.88 1 97.34 234 ILE B O 1
ATOM 4247 N N . LEU B 1 235 ? -14.396 -15.349 -2.945 1 97.34 235 LEU B N 1
ATOM 4248 C CA . LEU B 1 235 ? -15.501 -14.556 -3.473 1 97.34 235 LEU B CA 1
ATOM 4249 C C . LEU B 1 235 ? -16.354 -15.381 -4.43 1 97.34 235 LEU B C 1
ATOM 4251 O O . LEU B 1 235 ? -17.559 -15.149 -4.552 1 97.34 235 LEU B O 1
ATOM 4255 N N . GLY B 1 236 ? -15.704 -16.361 -5.088 1 96.19 236 GLY B N 1
ATOM 4256 C CA . GLY B 1 236 ? -16.411 -17.162 -6.074 1 96.19 236 GLY B CA 1
ATOM 4257 C C . GLY B 1 236 ? -16.859 -18.509 -5.539 1 96.19 236 GLY B C 1
ATOM 4258 O O . GLY B 1 236 ? -17.423 -19.32 -6.277 1 96.19 236 GLY B O 1
ATOM 4259 N N . ASN B 1 237 ? -16.588 -18.782 -4.25 1 93.93 237 ASN B N 1
ATOM 4260 C CA . ASN B 1 237 ? -16.868 -20.08 -3.645 1 93.93 237 ASN B CA 1
ATOM 4261 C C . ASN B 1 237 ? -16.173 -21.211 -4.397 1 93.93 237 ASN B C 1
ATOM 4263 O O . ASN B 1 237 ? -16.806 -22.206 -4.754 1 93.93 237 ASN B O 1
ATOM 4267 N N . MET B 1 238 ? -14.895 -20.94 -4.74 1 94.04 238 MET B N 1
ATOM 4268 C CA . MET B 1 238 ? -14.094 -21.87 -5.531 1 94.04 238 MET B CA 1
ATOM 4269 C C . MET B 1 238 ? -12.858 -22.318 -4.758 1 94.04 238 MET B C 1
ATOM 4271 O O . MET B 1 238 ? -11.76 -22.378 -5.314 1 94.04 238 MET B O 1
ATOM 4275 N N . GLU B 1 239 ? -12.986 -22.513 -3.492 1 93.25 239 GLU B N 1
ATOM 4276 C CA . GLU B 1 239 ? -11.855 -22.918 -2.663 1 93.25 239 GLU B CA 1
ATOM 4277 C C . GLU B 1 239 ? -11.307 -24.273 -3.101 1 93.25 239 GLU B C 1
ATOM 4279 O O . GLU B 1 239 ? -10.093 -24.489 -3.095 1 93.25 239 GLU B O 1
ATOM 4284 N N . GLY B 1 240 ? -12.203 -25.214 -3.471 1 91.48 240 GLY B N 1
ATOM 4285 C CA . GLY B 1 240 ? -11.783 -26.524 -3.941 1 91.48 240 GLY B CA 1
ATOM 4286 C C . GLY B 1 240 ? -10.816 -26.458 -5.108 1 91.48 240 GLY B C 1
ATOM 4287 O O . GLY B 1 240 ? -9.68 -26.925 -5.007 1 91.48 240 GLY B O 1
ATOM 4288 N N . PRO B 1 241 ? -11.297 -25.86 -6.216 1 94.66 241 PRO B N 1
ATOM 4289 C CA . PRO B 1 241 ? -10.397 -25.726 -7.364 1 94.66 241 PRO B CA 1
ATOM 4290 C C . PRO B 1 241 ? -9.105 -24.99 -7.017 1 94.66 241 PRO B C 1
ATOM 4292 O O . PRO B 1 241 ? -8.035 -25.342 -7.522 1 94.66 241 PRO B O 1
ATOM 4295 N N . ALA B 1 242 ? -9.162 -23.943 -6.231 1 96.49 242 ALA B N 1
ATOM 4296 C CA . ALA B 1 242 ? -7.959 -23.205 -5.854 1 96.49 242 ALA B CA 1
ATOM 4297 C C . ALA B 1 242 ? -6.974 -24.103 -5.111 1 96.49 242 ALA B C 1
ATOM 4299 O O . ALA B 1 242 ? -5.763 -24.017 -5.325 1 96.49 242 ALA B O 1
ATOM 4300 N N . LEU B 1 243 ? -7.475 -24.944 -4.201 1 95.96 243 LEU B N 1
ATOM 4301 C CA . LEU B 1 243 ? -6.624 -25.859 -3.447 1 95.96 243 LEU B CA 1
ATOM 4302 C C . LEU B 1 243 ? -5.93 -26.847 -4.378 1 95.96 243 LEU B C 1
ATOM 4304 O O . LEU B 1 243 ? -4.76 -27.18 -4.177 1 95.96 243 LEU B O 1
ATOM 4308 N N . MET B 1 244 ? -6.657 -27.269 -5.376 1 96.44 244 MET B N 1
ATOM 4309 C CA . MET B 1 244 ? -6.073 -28.196 -6.341 1 96.44 244 MET B CA 1
ATOM 4310 C C . MET B 1 244 ? -4.973 -27.517 -7.151 1 96.44 244 MET B C 1
ATOM 4312 O O . MET B 1 244 ? -3.927 -28.114 -7.408 1 96.44 244 MET B O 1
ATOM 4316 N N . LEU B 1 245 ? -5.195 -26.306 -7.504 1 98.18 245 LEU B N 1
ATOM 4317 C CA . LEU B 1 245 ? -4.215 -25.555 -8.28 1 98.18 245 LEU B CA 1
ATOM 4318 C C . LEU B 1 245 ? -2.984 -25.234 -7.438 1 98.18 245 LEU B C 1
ATOM 4320 O O . LEU B 1 245 ? -1.922 -24.917 -7.979 1 98.18 245 LEU B O 1
ATOM 4324 N N . PHE B 1 246 ? -3.103 -25.349 -6.118 1 98.12 246 PHE B N 1
ATOM 4325 C CA . PHE B 1 246 ? -2.007 -25.023 -5.213 1 98.12 246 PHE B CA 1
ATOM 4326 C C . PHE B 1 246 ? -1.199 -26.269 -4.871 1 98.12 246 PHE B C 1
ATOM 4328 O O . PHE B 1 246 ? -0.303 -26.221 -4.025 1 98.12 246 PHE B O 1
ATOM 4335 N N . ILE B 1 247 ? -1.407 -27.359 -5.5 1 98 247 ILE B N 1
ATOM 4336 C CA . ILE B 1 247 ? -0.708 -28.613 -5.237 1 98 247 ILE B CA 1
ATOM 4337 C C . ILE B 1 247 ? 0.799 -28.4 -5.361 1 98 247 ILE B C 1
ATOM 4339 O O . ILE B 1 247 ? 1.566 -28.833 -4.498 1 98 247 ILE B O 1
ATOM 4343 N N . PRO B 1 248 ? 1.319 -27.725 -6.432 1 97.89 248 PRO B N 1
ATOM 4344 C CA . PRO B 1 248 ? 2.764 -27.493 -6.49 1 97.89 248 PRO B CA 1
ATOM 4345 C C . PRO B 1 248 ? 3.294 -26.759 -5.261 1 97.89 248 PRO B C 1
ATOM 4347 O O . PRO B 1 248 ? 4.434 -26.986 -4.845 1 97.89 248 PRO B O 1
ATOM 4350 N N . TYR B 1 249 ? 2.512 -25.95 -4.681 1 97.52 249 TYR B N 1
ATOM 4351 C CA . TYR B 1 249 ? 2.944 -25.156 -3.537 1 97.52 249 TYR B CA 1
ATOM 4352 C C . TYR B 1 249 ? 2.927 -25.986 -2.259 1 97.52 249 TYR B C 1
ATOM 4354 O O . TYR B 1 249 ? 3.726 -25.754 -1.349 1 97.52 249 TYR B O 1
ATOM 4362 N N . PHE B 1 250 ? 2.006 -26.957 -2.206 1 96.98 250 PHE B N 1
ATOM 4363 C CA . PHE B 1 250 ? 2.06 -27.913 -1.106 1 96.98 250 PHE B CA 1
ATOM 4364 C C . PHE B 1 250 ? 3.317 -28.77 -1.194 1 96.98 250 PHE B C 1
ATOM 4366 O O . PHE B 1 250 ? 3.954 -29.054 -0.177 1 96.98 250 PHE B O 1
ATOM 4373 N N . ILE B 1 251 ? 3.637 -29.164 -2.394 1 97.2 251 ILE B N 1
ATOM 4374 C CA . ILE B 1 251 ? 4.867 -29.919 -2.606 1 97.2 251 ILE B CA 1
ATOM 4375 C C . ILE B 1 251 ? 6.07 -29.069 -2.204 1 97.2 251 ILE B C 1
ATOM 4377 O O . ILE B 1 251 ? 6.989 -29.556 -1.541 1 97.2 251 ILE B O 1
ATOM 4381 N N . GLU B 1 252 ? 6.046 -27.828 -2.615 1 95.9 252 GLU B N 1
ATOM 4382 C CA . GLU B 1 252 ? 7.114 -26.901 -2.251 1 95.9 252 GLU B CA 1
ATOM 4383 C C . GLU B 1 252 ? 7.263 -26.799 -0.735 1 95.9 252 GLU B C 1
ATOM 4385 O O . GLU B 1 252 ? 8.381 -26.755 -0.218 1 95.9 252 GLU B O 1
ATOM 4390 N N . LEU B 1 253 ? 6.155 -26.69 -0.065 1 94.12 253 LEU B N 1
ATOM 4391 C CA . LEU B 1 253 ? 6.181 -26.604 1.391 1 94.12 253 LEU B CA 1
ATOM 4392 C C . LEU B 1 253 ? 6.82 -27.849 1.997 1 94.12 253 LEU B C 1
ATOM 4394 O O . LEU B 1 253 ? 7.609 -27.75 2.94 1 94.12 253 LEU B O 1
ATOM 4398 N N . MET B 1 254 ? 6.453 -28.997 1.499 1 95.38 254 MET B N 1
ATOM 4399 C CA . MET B 1 254 ? 7.029 -30.25 1.979 1 95.38 254 MET B CA 1
ATOM 4400 C C . MET B 1 254 ? 8.537 -30.277 1.756 1 95.38 254 MET B C 1
ATOM 4402 O O . MET B 1 254 ? 9.291 -30.704 2.632 1 95.38 254 MET B O 1
ATOM 4406 N N . LEU B 1 255 ? 8.944 -29.844 0.635 1 94.64 255 LEU B N 1
ATOM 4407 C CA . LEU B 1 255 ? 10.366 -29.817 0.309 1 94.64 255 LEU B CA 1
ATOM 4408 C C . LEU B 1 255 ? 11.102 -28.797 1.171 1 94.64 255 LEU B C 1
ATOM 4410 O O . LEU B 1 255 ? 12.256 -29.014 1.549 1 94.64 255 LEU B O 1
ATOM 4414 N N . TYR B 1 256 ? 10.46 -27.715 1.409 1 91.69 256 TYR B N 1
ATOM 4415 C CA . TYR B 1 256 ? 11.024 -26.701 2.292 1 91.69 256 TYR B CA 1
ATOM 4416 C C . TYR B 1 256 ? 11.244 -27.259 3.693 1 91.69 256 TYR B C 1
ATOM 4418 O O . TYR B 1 256 ? 12.301 -27.048 4.293 1 91.69 256 TYR B O 1
ATOM 4426 N N . ILE B 1 257 ? 10.245 -27.968 4.203 1 92.76 257 ILE B N 1
ATOM 4427 C CA . ILE B 1 257 ? 10.337 -28.573 5.527 1 92.76 257 ILE B CA 1
ATOM 4428 C C . ILE B 1 257 ? 11.468 -29.599 5.548 1 92.76 257 ILE B C 1
ATOM 4430 O O . ILE B 1 257 ? 12.218 -29.686 6.523 1 92.76 257 ILE B O 1
ATOM 4434 N N . ARG B 1 258 ? 11.566 -30.317 4.53 1 92.89 258 ARG B N 1
ATOM 4435 C CA . ARG B 1 258 ? 12.671 -31.262 4.403 1 92.89 258 ARG B CA 1
ATOM 4436 C C . ARG B 1 258 ? 14.015 -30.551 4.509 1 92.89 258 ARG B C 1
ATOM 4438 O O . ARG B 1 258 ? 14.935 -31.045 5.164 1 92.89 258 ARG B O 1
ATOM 4445 N N . GLY B 1 259 ? 14.103 -29.465 3.84 1 91.65 259 GLY B N 1
ATOM 4446 C CA . GLY B 1 259 ? 15.319 -28.672 3.928 1 91.65 259 GLY B CA 1
ATOM 4447 C C . GLY B 1 259 ? 15.623 -28.201 5.338 1 91.65 259 GLY B C 1
ATOM 4448 O O . GLY B 1 259 ? 16.76 -28.308 5.801 1 91.65 259 GLY B O 1
ATOM 4449 N N . LYS B 1 260 ? 14.663 -27.734 5.989 1 89.27 260 LYS B N 1
ATOM 4450 C CA . LYS B 1 260 ? 14.834 -27.263 7.36 1 89.27 260 LYS B CA 1
ATOM 4451 C C . LYS B 1 260 ? 15.279 -28.396 8.279 1 89.27 260 LYS B C 1
ATOM 4453 O O . LYS B 1 260 ? 16.096 -28.189 9.179 1 89.27 260 LYS B O 1
ATOM 4458 N N . LEU B 1 261 ? 14.701 -29.5 8.096 1 92.49 261 LEU B N 1
ATOM 4459 C CA . LEU B 1 261 ? 15.025 -30.664 8.912 1 92.49 261 LEU B CA 1
ATOM 4460 C C . LEU B 1 261 ? 16.454 -31.13 8.652 1 92.49 261 LEU B C 1
ATOM 4462 O O . LEU B 1 261 ? 17.089 -31.719 9.529 1 92.49 261 LEU B O 1
ATOM 4466 N N . ASN B 1 262 ? 16.956 -30.771 7.536 1 91.76 262 ASN B N 1
ATOM 4467 C CA . ASN B 1 262 ? 18.323 -31.135 7.179 1 91.76 262 ASN B CA 1
ATOM 4468 C C . ASN B 1 262 ? 19.297 -29.994 7.456 1 91.76 262 ASN B C 1
ATOM 4470 O O . ASN B 1 262 ? 20.451 -30.039 7.026 1 91.76 262 ASN B O 1
ATOM 4474 N N . GLY B 1 263 ? 18.77 -28.831 8.071 1 87.02 263 GLY B N 1
ATOM 4475 C CA . GLY B 1 263 ? 19.609 -27.698 8.428 1 87.02 263 GLY B CA 1
ATOM 4476 C C . GLY B 1 263 ? 19.981 -26.833 7.239 1 87.02 263 GLY B C 1
ATOM 4477 O O . GLY B 1 263 ? 20.99 -26.125 7.27 1 87.02 263 GLY B O 1
ATOM 4478 N N . VAL B 1 264 ? 19.204 -27.058 6.19 1 84.12 264 VAL B N 1
ATOM 4479 C CA . VAL B 1 264 ? 19.497 -26.306 4.975 1 84.12 264 VAL B CA 1
ATOM 4480 C C . VAL B 1 264 ? 18.517 -25.143 4.837 1 84.12 264 VAL B C 1
ATOM 4482 O O . VAL B 1 264 ? 17.303 -25.329 4.953 1 84.12 264 VAL B O 1
ATOM 4485 N N . GLU B 1 265 ? 19.087 -23.911 4.783 1 75.19 265 GLU B N 1
ATOM 4486 C CA . GLU B 1 265 ? 18.263 -22.771 4.39 1 75.19 265 GLU B CA 1
ATOM 4487 C C . GLU B 1 265 ? 18.155 -22.665 2.872 1 75.19 265 GLU B C 1
ATOM 4489 O O . GLU B 1 265 ? 19.059 -22.147 2.214 1 75.19 265 GLU B O 1
ATOM 4494 N N . LYS B 1 266 ? 17.11 -23.048 2.391 1 70.69 266 LYS B N 1
ATOM 4495 C CA . LYS B 1 266 ? 16.993 -23.323 0.962 1 70.69 266 LYS B CA 1
ATOM 4496 C C . LYS B 1 266 ? 17.019 -22.031 0.15 1 70.69 266 LYS B C 1
ATOM 4498 O O . LYS B 1 266 ? 16.473 -21.012 0.578 1 70.69 266 LYS B O 1
ATOM 4503 N N . GLU B 1 267 ? 17.771 -22.307 -1.018 1 73.68 267 GLU B N 1
ATOM 4504 C CA . GLU B 1 267 ? 17.654 -21.378 -2.138 1 73.68 267 GLU B CA 1
ATOM 4505 C C . GLU B 1 267 ? 16.928 -22.023 -3.316 1 73.68 267 GLU B C 1
ATOM 4507 O O . GLU B 1 267 ? 17.088 -23.218 -3.572 1 73.68 267 GLU B O 1
ATOM 4512 N N . SER B 1 268 ? 16.028 -21.287 -3.919 1 77.68 268 SER B N 1
ATOM 4513 C CA . SER B 1 268 ? 15.222 -21.87 -4.986 1 77.68 268 SER B CA 1
ATOM 4514 C C . SER B 1 268 ? 15.909 -21.726 -6.34 1 77.68 268 SER B C 1
ATOM 4516 O O . SER B 1 268 ? 15.478 -22.323 -7.328 1 77.68 268 SER B O 1
ATOM 4518 N N . TRP B 1 269 ? 17.034 -21.016 -6.399 1 85.55 269 TRP B N 1
ATOM 4519 C CA . TRP B 1 269 ? 17.733 -20.826 -7.666 1 85.55 269 TRP B CA 1
ATOM 4520 C C . TRP B 1 269 ? 18.711 -21.967 -7.924 1 85.55 269 TRP B C 1
ATOM 4522 O O . TRP B 1 269 ? 18.906 -22.832 -7.067 1 85.55 269 TRP B O 1
ATOM 4532 N N . GLY B 1 270 ? 19.212 -22.095 -9.181 1 90.37 270 GLY B N 1
ATOM 4533 C CA . GLY B 1 270 ? 20.188 -23.102 -9.563 1 90.37 270 GLY B CA 1
ATOM 4534 C C . GLY B 1 270 ? 21.587 -22.542 -9.737 1 90.37 270 GLY B C 1
ATOM 4535 O O . GLY B 1 270 ? 21.811 -21.346 -9.539 1 90.37 270 GLY B O 1
ATOM 4536 N N . VAL B 1 271 ? 22.477 -23.44 -9.966 1 93.03 271 VAL B N 1
ATOM 4537 C CA . VAL B 1 271 ? 23.863 -23.083 -10.252 1 93.03 271 VAL B CA 1
ATOM 4538 C C . VAL B 1 271 ? 24.139 -23.238 -11.746 1 93.03 271 VAL B C 1
ATOM 4540 O O . VAL B 1 271 ? 24.032 -24.339 -12.292 1 93.03 271 VAL B O 1
ATOM 4543 N N . PRO B 1 272 ? 24.438 -22.123 -12.333 1 94.16 272 PRO B N 1
ATOM 4544 C CA . PRO B 1 272 ? 24.669 -22.188 -13.778 1 94.16 272 PRO B CA 1
ATOM 4545 C C . PRO B 1 272 ? 25.985 -22.875 -14.135 1 94.16 272 PRO B C 1
ATOM 4547 O O . PRO B 1 272 ? 26.994 -22.675 -13.455 1 94.16 272 PRO B O 1
ATOM 4550 N N . ARG B 1 273 ? 25.976 -23.76 -15.07 1 91.62 273 ARG B N 1
ATOM 4551 C CA . ARG B 1 273 ? 27.138 -24.456 -15.615 1 91.62 273 ARG B CA 1
ATOM 4552 C C . ARG B 1 273 ? 26.986 -24.683 -17.115 1 91.62 273 ARG B C 1
ATOM 4554 O O . ARG B 1 273 ? 26.308 -25.62 -17.541 1 91.62 273 ARG B O 1
ATOM 4561 N N . GLY B 1 274 ? 27.778 -23.922 -17.871 1 90.42 274 GLY B N 1
ATOM 4562 C CA . GLY B 1 274 ? 27.779 -24.131 -19.311 1 90.42 274 GLY B CA 1
ATOM 4563 C C . GLY B 1 274 ? 26.4 -24.012 -19.932 1 90.42 274 GLY B C 1
ATOM 4564 O O . GLY B 1 274 ? 25.981 -24.883 -20.697 1 90.42 274 GLY B O 1
ATOM 4565 N N . GLY B 1 275 ? 25.52 -23.116 -19.445 1 88.48 275 GLY B N 1
ATOM 4566 C CA . GLY B 1 275 ? 24.196 -22.89 -20.003 1 88.48 275 GLY B CA 1
ATOM 4567 C C . GLY B 1 275 ? 23.117 -23.72 -19.334 1 88.48 275 GLY B C 1
ATOM 4568 O O . GLY B 1 275 ? 21.927 -23.527 -19.594 1 88.48 275 GLY B O 1
ATOM 4569 N N . CYS B 1 276 ? 23.536 -24.639 -18.547 1 94.75 276 CYS B N 1
ATOM 4570 C CA . CYS B 1 276 ? 22.614 -25.486 -17.798 1 94.75 276 CYS B CA 1
ATOM 4571 C C . CYS B 1 276 ? 22.515 -25.033 -16.346 1 94.75 276 CYS B C 1
ATOM 4573 O O . CYS B 1 276 ? 23.239 -24.13 -15.923 1 94.75 276 CYS B O 1
ATOM 4575 N N . LEU B 1 277 ? 21.513 -25.587 -15.669 1 95.14 277 LEU B N 1
ATOM 4576 C CA . LEU B 1 277 ? 21.338 -25.327 -14.244 1 95.14 277 LEU B CA 1
ATOM 4577 C C . LEU B 1 277 ? 21.401 -26.624 -13.444 1 95.14 277 LEU B C 1
ATOM 4579 O O . LEU B 1 277 ? 20.857 -27.647 -13.866 1 95.14 277 LEU B O 1
ATOM 4583 N N . GLU B 1 278 ? 22.099 -26.522 -12.338 1 92.99 278 GLU B N 1
ATOM 4584 C CA . GLU B 1 278 ? 22.167 -27.642 -11.405 1 92.99 278 GLU B CA 1
ATOM 4585 C C . GLU B 1 278 ? 21.651 -27.243 -10.025 1 92.99 278 GLU B C 1
ATOM 4587 O O . GLU B 1 278 ? 21.795 -26.091 -9.612 1 92.99 278 GLU B O 1
ATOM 4592 N N . PRO B 1 279 ? 21.045 -28.229 -9.39 1 91.05 279 PRO B N 1
ATOM 4593 C CA . PRO B 1 279 ? 20.67 -27.905 -8.012 1 91.05 279 PRO B CA 1
ATOM 4594 C C . PRO B 1 279 ? 21.876 -27.578 -7.134 1 91.05 279 PRO B C 1
ATOM 4596 O O . PRO B 1 279 ? 22.935 -28.195 -7.278 1 91.05 279 PRO B O 1
ATOM 4599 N N . PRO B 1 280 ? 21.682 -26.648 -6.282 1 90.17 280 PRO B N 1
ATOM 4600 C CA . PRO B 1 280 ? 22.794 -26.256 -5.413 1 90.17 280 PRO B CA 1
ATOM 4601 C C . PRO B 1 280 ? 23.064 -27.272 -4.305 1 90.17 280 PRO B C 1
ATOM 4603 O O . PRO B 1 280 ? 24.092 -27.194 -3.628 1 90.17 280 PRO B O 1
ATOM 4606 N N . TYR B 1 281 ? 22.178 -28.243 -4.184 1 89.28 281 TYR B N 1
ATOM 4607 C CA . TYR B 1 281 ? 22.305 -29.231 -3.118 1 89.28 281 TYR B CA 1
ATOM 4608 C C . TYR B 1 281 ? 22.266 -30.647 -3.68 1 89.28 281 TYR B C 1
ATOM 4610 O O . TYR B 1 281 ? 21.866 -30.856 -4.828 1 89.28 281 TYR B O 1
ATOM 4618 N N . ASP B 1 282 ? 22.715 -31.525 -2.869 1 86.59 282 ASP B N 1
ATOM 4619 C CA . ASP B 1 282 ? 22.687 -32.93 -3.261 1 86.59 282 ASP B CA 1
ATOM 4620 C C . ASP B 1 282 ? 21.255 -33.457 -3.317 1 86.59 282 ASP B C 1
ATOM 4622 O O . ASP B 1 282 ? 20.911 -34.245 -4.2 1 86.59 282 ASP B O 1
ATOM 4626 N N . LYS B 1 283 ? 20.419 -32.964 -2.432 1 91.72 283 LYS B N 1
ATOM 4627 C CA . LYS B 1 283 ? 19.007 -33.333 -2.376 1 91.72 283 LYS B CA 1
ATOM 4628 C C . LYS B 1 283 ? 18.123 -32.203 -2.896 1 91.72 283 LYS B C 1
ATOM 4630 O O . LYS B 1 283 ? 18.571 -31.061 -3.012 1 91.72 283 LYS B O 1
ATOM 4635 N N . CYS B 1 284 ? 16.928 -32.574 -3.26 1 92.58 284 CYS B N 1
ATOM 4636 C CA . CYS B 1 284 ? 15.984 -31.576 -3.751 1 92.58 284 CYS B CA 1
ATOM 4637 C C . CYS B 1 284 ? 15.231 -30.924 -2.598 1 92.58 284 CYS B C 1
ATOM 4639 O O . CYS B 1 284 ? 14.618 -31.615 -1.782 1 92.58 284 CYS B O 1
ATOM 4641 N N . TYR B 1 285 ? 15.255 -29.631 -2.572 1 93.31 285 TYR B N 1
ATOM 4642 C CA . TYR B 1 285 ? 14.584 -28.908 -1.498 1 93.31 285 TYR B CA 1
ATOM 4643 C C . TYR B 1 285 ? 13.584 -27.904 -2.058 1 93.31 285 TYR B C 1
ATOM 4645 O O . TYR B 1 285 ? 13.062 -27.062 -1.323 1 93.31 285 TYR B O 1
ATOM 4653 N N . SER B 1 286 ? 13.402 -27.936 -3.344 1 94.64 286 SER B N 1
ATOM 4654 C CA . SER B 1 286 ? 12.433 -27.097 -4.041 1 94.64 286 SER B CA 1
ATOM 4655 C C . SER B 1 286 ? 11.894 -27.793 -5.286 1 94.64 286 SER B C 1
ATOM 4657 O O . SER B 1 286 ? 12.562 -28.656 -5.86 1 94.64 286 SER B O 1
ATOM 4659 N N . VAL B 1 287 ? 10.749 -27.393 -5.667 1 96.34 287 VAL B N 1
ATOM 4660 C CA . VAL B 1 287 ? 10.155 -27.91 -6.895 1 96.34 287 VAL B CA 1
ATOM 4661 C C . VAL B 1 287 ? 11.054 -27.578 -8.084 1 96.34 287 VAL B C 1
ATOM 4663 O O . VAL B 1 287 ? 11.148 -28.357 -9.035 1 96.34 287 VAL B O 1
ATOM 4666 N N . THR B 1 288 ? 11.768 -26.489 -8.008 1 95.89 288 THR B N 1
ATOM 4667 C CA . THR B 1 288 ? 12.687 -26.116 -9.078 1 95.89 288 THR B CA 1
ATOM 4668 C C . THR B 1 288 ? 13.839 -27.112 -9.173 1 95.89 288 THR B C 1
ATOM 4670 O O . THR B 1 288 ? 14.285 -27.449 -10.272 1 95.89 288 THR B O 1
ATOM 4673 N N . HIS B 1 289 ? 14.314 -27.604 -8.048 1 95.5 289 HIS B N 1
ATOM 4674 C CA . HIS B 1 289 ? 15.381 -28.598 -8.03 1 95.5 289 HIS B CA 1
ATOM 4675 C C . HIS B 1 289 ? 14.914 -29.917 -8.636 1 95.5 289 HIS B C 1
ATOM 4677 O O . HIS B 1 289 ? 15.663 -30.568 -9.368 1 95.5 289 HIS B O 1
ATOM 4683 N N . VAL B 1 290 ? 13.725 -30.282 -8.261 1 96.56 290 VAL B N 1
ATOM 4684 C CA . VAL B 1 290 ? 13.149 -31.506 -8.808 1 96.56 290 VAL B CA 1
ATOM 4685 C C . VAL B 1 290 ? 13.071 -31.405 -10.329 1 96.56 290 VAL B C 1
ATOM 4687 O O . VAL B 1 290 ? 13.442 -32.343 -11.039 1 96.56 290 VAL B O 1
ATOM 4690 N N . ALA B 1 291 ? 12.628 -30.265 -10.819 1 97.21 291 ALA B N 1
ATOM 4691 C CA . ALA B 1 291 ? 12.516 -30.04 -12.258 1 97.21 291 ALA B CA 1
ATOM 4692 C C . ALA B 1 291 ? 13.884 -30.105 -12.932 1 97.21 291 ALA B C 1
ATOM 4694 O O . ALA B 1 291 ? 14.021 -30.669 -14.02 1 97.21 291 ALA B O 1
ATOM 4695 N N . MET B 1 292 ? 14.855 -29.577 -12.315 1 96.43 292 MET B N 1
ATOM 4696 C CA . MET B 1 292 ? 16.215 -29.617 -12.843 1 96.43 292 MET B CA 1
ATOM 4697 C C . MET B 1 292 ? 16.713 -31.054 -12.958 1 96.43 292 MET B C 1
ATOM 4699 O O . MET B 1 292 ? 17.3 -31.433 -13.973 1 96.43 292 MET B O 1
ATOM 4703 N N . LYS B 1 293 ? 16.46 -31.807 -11.964 1 96.32 293 LYS B N 1
ATOM 4704 C CA . LYS B 1 293 ? 16.922 -33.193 -11.949 1 96.32 293 LYS B CA 1
ATOM 4705 C C . LYS B 1 293 ? 16.205 -34.022 -13.011 1 96.32 293 LYS B C 1
ATOM 4707 O O . LYS B 1 293 ? 16.819 -34.87 -13.662 1 96.32 293 LYS B O 1
ATOM 4712 N N . ILE B 1 294 ? 14.968 -33.807 -13.092 1 97.29 294 ILE B N 1
ATOM 4713 C CA . ILE B 1 294 ? 14.189 -34.526 -14.094 1 97.29 294 ILE B CA 1
ATOM 4714 C C . ILE B 1 294 ? 14.728 -34.214 -15.488 1 97.29 294 ILE B C 1
ATOM 4716 O O . ILE B 1 294 ? 14.949 -35.122 -16.292 1 97.29 294 ILE B O 1
ATOM 4720 N N . LEU B 1 295 ? 14.997 -32.949 -15.786 1 97.2 295 LEU B N 1
ATOM 4721 C CA . LEU B 1 295 ? 15.468 -32.524 -17.1 1 97.2 295 LEU B CA 1
ATOM 4722 C C . LEU B 1 295 ? 16.875 -33.049 -17.369 1 97.2 295 LEU B C 1
ATOM 4724 O O . LEU B 1 295 ? 17.19 -33.44 -18.495 1 97.2 295 LEU B O 1
ATOM 4728 N N . LYS B 1 296 ? 17.65 -33.042 -16.371 1 95.26 296 LYS B N 1
ATOM 4729 C CA . LYS B 1 296 ? 18.998 -33.583 -16.513 1 95.26 296 LYS B CA 1
ATOM 4730 C C . LYS B 1 296 ? 18.961 -35.071 -16.852 1 95.26 296 LYS B C 1
ATOM 4732 O O . LYS B 1 296 ? 19.739 -35.544 -17.682 1 95.26 296 LYS B O 1
ATOM 4737 N N . LYS B 1 297 ? 18.116 -35.787 -16.204 1 95.9 297 LYS B N 1
ATOM 4738 C CA . LYS B 1 297 ? 17.988 -37.224 -16.428 1 95.9 297 LYS B CA 1
ATOM 4739 C C . LYS B 1 297 ? 17.456 -37.517 -17.828 1 95.9 297 LYS B C 1
ATOM 4741 O O . LYS B 1 297 ? 17.891 -38.472 -18.476 1 95.9 297 LYS B O 1
ATOM 4746 N N . VAL B 1 298 ? 16.595 -36.669 -18.278 1 96.4 298 VAL B N 1
ATOM 4747 C CA . VAL B 1 298 ? 15.892 -36.947 -19.526 1 96.4 298 VAL B CA 1
ATOM 4748 C C . VAL B 1 298 ? 16.724 -36.457 -20.708 1 96.4 298 VAL B C 1
ATOM 4750 O O . VAL B 1 298 ? 16.768 -37.106 -21.756 1 96.4 298 VAL B O 1
ATOM 4753 N N . LYS B 1 299 ? 17.43 -35.301 -20.537 1 94.5 299 LYS B N 1
ATOM 4754 C CA . LYS B 1 299 ? 18.076 -34.75 -21.725 1 94.5 299 LYS B CA 1
ATOM 4755 C C . LYS B 1 299 ? 19.515 -34.339 -21.427 1 94.5 299 LYS B C 1
ATOM 4757 O O . LYS B 1 299 ? 20.171 -33.708 -22.259 1 94.5 299 LYS B O 1
ATOM 4762 N N . GLY B 1 300 ? 19.967 -34.462 -20.191 1 94.33 300 GLY B N 1
ATOM 4763 C CA . GLY B 1 300 ? 21.36 -34.236 -19.843 1 94.33 300 GLY B CA 1
ATOM 4764 C C . GLY B 1 300 ? 21.64 -32.816 -19.389 1 94.33 300 GLY B C 1
ATOM 4765 O O . GLY B 1 300 ? 22.7 -32.536 -18.825 1 94.33 300 GLY B O 1
ATOM 4766 N N . CYS B 1 301 ? 20.674 -31.963 -19.728 1 95.56 301 CYS B N 1
ATOM 4767 C CA . CYS B 1 301 ? 20.867 -30.556 -19.397 1 95.56 301 CYS B CA 1
ATOM 4768 C C . CYS B 1 301 ? 19.535 -29.882 -19.087 1 95.56 301 CYS B C 1
ATOM 4770 O O . CYS B 1 301 ? 18.57 -30.029 -19.839 1 95.56 301 CYS B O 1
ATOM 4772 N N . ALA B 1 302 ? 19.549 -29.159 -17.989 1 96.73 302 ALA B N 1
ATOM 4773 C CA . ALA B 1 302 ? 18.381 -28.358 -17.631 1 96.73 302 ALA B CA 1
ATOM 4774 C C . ALA B 1 302 ? 18.649 -26.871 -17.844 1 96.73 302 ALA B C 1
ATOM 4776 O O . ALA B 1 302 ? 19.363 -26.244 -17.059 1 96.73 302 ALA B O 1
ATOM 4777 N N . THR B 1 303 ? 18.045 -26.341 -18.855 1 96.49 303 THR B N 1
ATOM 4778 C CA . THR B 1 303 ? 18.154 -24.894 -19.003 1 96.49 303 THR B CA 1
ATOM 4779 C C . THR B 1 303 ? 17.1 -24.183 -18.159 1 96.49 303 THR B C 1
ATOM 4781 O O . THR B 1 303 ? 16.076 -24.774 -17.809 1 96.49 303 THR B O 1
ATOM 4784 N N . GLU B 1 304 ? 17.331 -22.99 -17.836 1 96.35 304 GLU B N 1
ATOM 4785 C CA . GLU B 1 304 ? 16.392 -22.238 -17.01 1 96.35 304 GLU B CA 1
ATOM 4786 C C . GLU B 1 304 ? 15.012 -22.177 -17.66 1 96.35 304 GLU B C 1
ATOM 4788 O O . GLU B 1 304 ? 13.997 -22.392 -16.994 1 96.35 304 GLU B O 1
ATOM 4793 N N . LYS B 1 305 ? 14.969 -21.854 -18.924 1 96.25 305 LYS B N 1
ATOM 4794 C CA . LYS B 1 305 ? 13.714 -21.778 -19.666 1 96.25 305 LYS B CA 1
ATOM 4795 C C . LYS B 1 305 ? 12.952 -23.098 -19.595 1 96.25 305 LYS B C 1
ATOM 4797 O O . LYS B 1 305 ? 11.73 -23.107 -19.438 1 96.25 305 LYS B O 1
ATOM 4802 N N . GLU B 1 306 ? 13.691 -24.146 -19.7 1 97.44 306 GLU B N 1
ATOM 4803 C CA . GLU B 1 306 ? 13.064 -25.464 -19.714 1 97.44 306 GLU B CA 1
ATOM 4804 C C . GLU B 1 306 ? 12.542 -25.842 -18.33 1 97.44 306 GLU B C 1
ATOM 4806 O O . GLU B 1 306 ? 11.514 -26.511 -18.21 1 97.44 306 GLU B O 1
ATOM 4811 N N . VAL B 1 307 ? 13.243 -25.471 -17.315 1 97.33 307 VAL B N 1
ATOM 4812 C CA . VAL B 1 307 ? 12.785 -25.725 -15.953 1 97.33 307 VAL B CA 1
ATOM 4813 C C . VAL B 1 307 ? 11.455 -25.015 -15.714 1 97.33 307 VAL B C 1
ATOM 4815 O O . VAL B 1 307 ? 10.509 -25.613 -15.196 1 97.33 307 VAL B O 1
ATOM 4818 N N . VAL B 1 308 ? 11.364 -23.782 -16.134 1 97.91 308 VAL B N 1
ATOM 4819 C CA . VAL B 1 308 ? 10.154 -22.981 -15.979 1 97.91 308 VAL B CA 1
ATOM 4820 C C . VAL B 1 308 ? 9.016 -23.602 -16.787 1 97.91 308 VAL B C 1
ATOM 4822 O O . VAL B 1 308 ? 7.888 -23.709 -16.301 1 97.91 308 VAL B O 1
ATOM 4825 N N . LEU B 1 309 ? 9.292 -24.014 -17.976 1 98.06 309 LEU B N 1
ATOM 4826 C CA . LEU B 1 309 ? 8.286 -24.617 -18.843 1 98.06 309 LEU B CA 1
ATOM 4827 C C . LEU B 1 309 ? 7.752 -25.91 -18.237 1 98.06 309 LEU B C 1
ATOM 4829 O O . LEU B 1 309 ? 6.563 -26.214 -18.36 1 98.06 309 LEU B O 1
ATOM 4833 N N . LEU B 1 310 ? 8.627 -26.67 -17.661 1 98.14 310 LEU B N 1
ATOM 4834 C CA . LEU B 1 310 ? 8.211 -27.937 -17.071 1 98.14 310 LEU B CA 1
ATOM 4835 C C . LEU B 1 310 ? 7.273 -27.705 -15.89 1 98.14 310 LEU B C 1
ATOM 4837 O O . LEU B 1 310 ? 6.259 -28.393 -15.752 1 98.14 310 LEU B O 1
ATOM 4841 N N . ILE B 1 311 ? 7.621 -26.792 -15.054 1 98.05 311 ILE B N 1
ATOM 4842 C CA . ILE B 1 311 ? 6.795 -26.487 -13.891 1 98.05 311 ILE B CA 1
ATOM 4843 C C . ILE B 1 311 ? 5.457 -25.908 -14.345 1 98.05 311 ILE B C 1
ATOM 4845 O O . ILE B 1 311 ? 4.405 -26.271 -13.815 1 98.05 311 ILE B O 1
ATOM 4849 N N . ASN B 1 312 ? 5.447 -25.051 -15.324 1 98.51 312 ASN B N 1
ATOM 4850 C CA . ASN B 1 312 ? 4.218 -24.506 -15.891 1 98.51 312 ASN B CA 1
ATOM 4851 C C . ASN B 1 312 ? 3.357 -25.598 -16.517 1 98.51 312 ASN B C 1
ATOM 4853 O O . ASN B 1 312 ? 2.127 -25.53 -16.468 1 98.51 312 ASN B O 1
ATOM 4857 N N . ALA B 1 313 ? 4.028 -26.496 -17.153 1 98.58 313 ALA B N 1
ATOM 4858 C CA . ALA B 1 313 ? 3.291 -27.608 -17.748 1 98.58 313 ALA B CA 1
ATOM 4859 C C . ALA B 1 313 ? 2.563 -28.418 -16.679 1 98.58 313 ALA B C 1
ATOM 4861 O O . ALA B 1 313 ? 1.422 -28.839 -16.881 1 98.58 313 ALA B O 1
ATOM 4862 N N . PHE B 1 314 ? 3.303 -28.667 -15.63 1 98.3 314 PHE B N 1
ATOM 4863 C CA . PHE B 1 314 ? 2.668 -29.361 -14.516 1 98.3 314 PHE B CA 1
ATOM 4864 C C . PHE B 1 314 ? 1.452 -28.588 -14.019 1 98.3 314 PHE B C 1
ATOM 4866 O O . PHE B 1 314 ? 0.387 -29.17 -13.802 1 98.3 314 PHE B O 1
ATOM 4873 N N . GLU B 1 315 ? 1.562 -27.28 -13.826 1 98.62 315 GLU B N 1
ATOM 4874 C CA . GLU B 1 315 ? 0.459 -26.429 -13.39 1 98.62 315 GLU B CA 1
ATOM 4875 C C . GLU B 1 315 ? -0.678 -26.436 -14.408 1 98.62 315 GLU B C 1
ATOM 4877 O O . GLU B 1 315 ? -1.853 -26.425 -14.033 1 98.62 315 GLU B O 1
ATOM 4882 N N . ALA B 1 316 ? -0.347 -26.433 -15.671 1 98.7 316 ALA B N 1
ATOM 4883 C CA . ALA B 1 316 ? -1.342 -26.439 -16.74 1 98.7 316 ALA B CA 1
ATOM 4884 C C . ALA B 1 316 ? -2.154 -27.731 -16.727 1 98.7 316 ALA B C 1
ATOM 4886 O O . ALA B 1 316 ? -3.357 -27.718 -16.996 1 98.7 316 ALA B O 1
ATOM 4887 N N . VAL B 1 317 ? -1.482 -28.809 -16.492 1 98.66 317 VAL B N 1
ATOM 4888 C CA . VAL B 1 317 ? -2.183 -30.086 -16.399 1 98.66 317 VAL B CA 1
ATOM 4889 C C . VAL B 1 317 ? -3.196 -30.038 -15.258 1 98.66 317 VAL B C 1
ATOM 4891 O O . VAL B 1 317 ? -4.34 -30.472 -15.417 1 98.66 317 VAL B O 1
ATOM 4894 N N . LEU B 1 318 ? -2.771 -29.55 -14.104 1 98.46 318 LEU B N 1
ATOM 4895 C CA . LEU B 1 318 ? -3.694 -29.383 -12.986 1 98.46 318 LEU B CA 1
ATOM 4896 C C . LEU B 1 318 ? -4.863 -28.485 -13.376 1 98.46 318 LEU B C 1
ATOM 4898 O O . LEU B 1 318 ? -6.008 -28.756 -13.009 1 98.46 318 LEU B O 1
ATOM 4902 N N . ALA B 1 319 ? -4.578 -27.416 -14.092 1 98.68 319 ALA B N 1
ATOM 4903 C CA . ALA B 1 319 ? -5.606 -26.481 -14.541 1 98.68 319 ALA B CA 1
ATOM 4904 C C . ALA B 1 319 ? -6.634 -27.18 -15.427 1 98.68 319 ALA B C 1
ATOM 4906 O O . ALA B 1 319 ? -7.837 -26.947 -15.295 1 98.68 319 ALA B O 1
ATOM 4907 N N . ILE B 1 320 ? -6.145 -28.002 -16.341 1 98.28 320 ILE B N 1
ATOM 4908 C CA . ILE B 1 320 ? -7.027 -28.737 -17.243 1 98.28 320 ILE B CA 1
ATOM 4909 C C . ILE B 1 320 ? -7.914 -29.684 -16.439 1 98.28 320 ILE B C 1
ATOM 4911 O O . ILE B 1 320 ? -9.116 -29.787 -16.695 1 98.28 320 ILE B O 1
ATOM 4915 N N . ILE B 1 321 ? -7.351 -30.356 -15.474 1 97.67 321 ILE B N 1
ATOM 4916 C CA . ILE B 1 321 ? -8.105 -31.265 -14.618 1 97.67 321 ILE B CA 1
ATOM 4917 C C . ILE B 1 321 ? -9.176 -30.487 -13.857 1 97.67 321 ILE B C 1
ATOM 4919 O O . ILE B 1 321 ? -10.33 -30.917 -13.783 1 97.67 321 ILE B O 1
ATOM 4923 N N . VAL B 1 322 ? -8.786 -29.369 -13.334 1 97.07 322 VAL B N 1
ATOM 4924 C CA . VAL B 1 322 ? -9.698 -28.539 -12.554 1 97.07 322 VAL B CA 1
ATOM 4925 C C . VAL B 1 322 ? -10.832 -28.039 -13.446 1 97.07 322 VAL B C 1
ATOM 4927 O O . VAL B 1 322 ? -11.999 -28.059 -13.046 1 97.07 322 VAL B O 1
ATOM 4930 N N . LEU B 1 323 ? -10.545 -27.597 -14.65 1 97.5 323 LEU B N 1
ATOM 4931 C CA . LEU B 1 323 ? -11.571 -27.123 -15.573 1 97.5 323 LEU B CA 1
ATOM 4932 C C . LEU B 1 323 ? -12.517 -28.254 -15.961 1 97.5 323 LEU B C 1
ATOM 4934 O O . LEU B 1 323 ? -13.727 -28.045 -16.077 1 97.5 323 LEU B O 1
ATOM 4938 N N . TYR B 1 324 ? -11.927 -29.41 -16.166 1 95.98 324 TYR B N 1
ATOM 4939 C CA . TYR B 1 324 ? -12.757 -30.566 -16.486 1 95.98 324 TYR B CA 1
ATOM 4940 C C . TYR B 1 324 ? -13.731 -30.868 -15.353 1 95.98 324 TYR B C 1
ATOM 4942 O O . TYR B 1 324 ? -14.923 -31.077 -15.589 1 95.98 324 TYR B O 1
ATOM 4950 N N . LEU B 1 325 ? -13.258 -30.836 -14.16 1 92.51 325 LEU B N 1
ATOM 4951 C CA . LEU B 1 325 ? -14.059 -31.208 -12.999 1 92.51 325 LEU B CA 1
ATOM 4952 C C . LEU B 1 325 ? -15.108 -30.142 -12.699 1 92.51 325 LEU B C 1
ATOM 4954 O O . LEU B 1 325 ? -16.252 -30.466 -12.372 1 92.51 325 LEU B O 1
ATOM 4958 N N . TYR B 1 326 ? -14.795 -28.871 -12.876 1 92.24 326 TYR B N 1
ATOM 4959 C CA . TYR B 1 326 ? -15.646 -27.823 -12.324 1 92.24 326 TYR B CA 1
ATOM 4960 C C . TYR B 1 326 ? -16.421 -27.112 -13.426 1 92.24 326 TYR B C 1
ATOM 4962 O O . TYR B 1 326 ? -17.391 -26.402 -13.153 1 92.24 326 TYR B O 1
ATOM 4970 N N . VAL B 1 327 ? -16.041 -27.222 -14.601 1 91.88 327 VAL B N 1
ATOM 4971 C CA . VAL B 1 327 ? -16.751 -26.577 -15.7 1 91.88 327 VAL B CA 1
ATOM 4972 C C . VAL B 1 327 ? -17.527 -27.622 -16.499 1 91.88 327 VAL B C 1
ATOM 4974 O O . VAL B 1 327 ? -18.696 -27.414 -16.833 1 91.88 327 VAL B O 1
ATOM 4977 N N . PHE B 1 328 ? -16.945 -28.787 -16.75 1 88.89 328 PHE B N 1
ATOM 4978 C CA . PHE B 1 328 ? -17.573 -29.767 -17.628 1 88.89 328 PHE B CA 1
ATOM 4979 C C . PHE B 1 328 ? -18.391 -30.77 -16.823 1 88.89 328 PHE B C 1
ATOM 4981 O O . PHE B 1 328 ? -19.483 -31.162 -17.237 1 88.89 328 PHE B O 1
ATOM 4988 N N . ARG B 1 329 ? -17.932 -31.176 -15.665 1 82.92 329 ARG B N 1
ATOM 4989 C CA . ARG B 1 329 ? -18.655 -32.17 -14.878 1 82.92 329 ARG B CA 1
ATOM 4990 C C . ARG B 1 329 ? -19.565 -31.501 -13.854 1 82.92 329 ARG B C 1
ATOM 4992 O O . ARG B 1 329 ? -20.42 -32.155 -13.254 1 82.92 329 ARG B O 1
ATOM 4999 N N . GLY B 1 330 ? -19.435 -30.257 -13.744 1 73.99 330 GLY B N 1
ATOM 5000 C CA . GLY B 1 330 ? -20.338 -29.47 -12.919 1 73.99 330 GLY B CA 1
ATOM 5001 C C . GLY B 1 330 ? -20.163 -29.723 -11.434 1 73.99 330 GLY B C 1
ATOM 5002 O O . GLY B 1 330 ? -21.137 -29.715 -10.678 1 73.99 330 GLY B O 1
ATOM 5003 N N . TRP B 1 331 ? -19.021 -29.987 -11.026 1 69.55 331 TRP B N 1
ATOM 5004 C CA . TRP B 1 331 ? -18.805 -30.094 -9.587 1 69.55 331 TRP B CA 1
ATOM 5005 C C . TRP B 1 331 ? -18.944 -28.734 -8.912 1 69.55 331 TRP B C 1
ATOM 5007 O O . TRP B 1 331 ? -18.671 -27.699 -9.525 1 69.55 331 TRP B O 1
#